Protein AF-A0A965UCB2-F1 (afdb_monomer_lite)

Structure (mmCIF, N/CA/C/O backbone):
data_AF-A0A965UCB2-F1
#
_entry.id   AF-A0A965UCB2-F1
#
loop_
_atom_site.group_PDB
_atom_site.id
_atom_site.type_symbol
_atom_site.label_atom_id
_atom_site.label_alt_id
_atom_site.label_comp_id
_atom_site.label_asym_id
_atom_site.label_entity_id
_atom_site.label_seq_id
_atom_site.pdbx_PDB_ins_code
_atom_site.Cartn_x
_atom_site.Cartn_y
_atom_site.Cartn_z
_atom_site.occupancy
_atom_site.B_iso_or_equiv
_atom_site.auth_seq_id
_atom_site.auth_comp_id
_atom_site.auth_asym_id
_atom_site.auth_atom_id
_atom_site.pdbx_PDB_model_num
ATOM 1 N N . VAL A 1 1 ? -24.816 4.502 80.812 1.00 82.56 1 VAL A N 1
ATOM 2 C CA . VAL A 1 1 ? -24.366 3.380 81.672 1.00 82.56 1 VAL A CA 1
ATOM 3 C C . VAL A 1 1 ? -23.056 2.865 81.102 1.00 82.56 1 VAL A C 1
ATOM 5 O O . VAL A 1 1 ? -22.992 2.691 79.893 1.00 82.56 1 VAL A O 1
ATOM 8 N N . ALA A 1 2 ? -22.013 2.702 81.918 1.00 84.69 2 ALA A N 1
ATOM 9 C CA . ALA A 1 2 ? -20.743 2.120 81.480 1.00 84.69 2 ALA A CA 1
ATOM 10 C C . ALA A 1 2 ? -20.619 0.707 82.062 1.00 84.69 2 ALA A C 1
ATOM 12 O O . ALA A 1 2 ? -20.835 0.525 83.260 1.00 84.69 2 ALA A O 1
ATOM 13 N N . ILE A 1 3 ? -20.338 -0.280 81.214 1.00 86.50 3 ILE A N 1
ATOM 14 C CA . ILE A 1 3 ? -20.228 -1.691 81.590 1.00 86.50 3 ILE A CA 1
ATOM 15 C C . ILE A 1 3 ? -18.753 -2.074 81.509 1.00 86.50 3 ILE A C 1
ATOM 17 O O . ILE A 1 3 ? -18.144 -2.025 80.439 1.00 86.50 3 ILE A O 1
ATOM 21 N N . PHE A 1 4 ? -18.193 -2.441 82.657 1.00 88.88 4 PHE A N 1
ATOM 22 C CA . PHE A 1 4 ? -16.827 -2.930 82.786 1.00 88.88 4 PHE A CA 1
ATOM 23 C C . PHE A 1 4 ? -16.861 -4.454 82.857 1.00 88.88 4 PHE A C 1
ATOM 25 O O . PHE A 1 4 ? -17.616 -5.016 83.651 1.00 88.88 4 PHE A O 1
ATOM 32 N N . ILE A 1 5 ? -16.055 -5.112 82.025 1.00 89.69 5 ILE A N 1
ATOM 33 C CA . ILE A 1 5 ? -15.917 -6.569 82.006 1.00 89.69 5 ILE A CA 1
ATOM 34 C C . ILE A 1 5 ? -14.468 -6.896 82.349 1.00 89.69 5 ILE A C 1
ATOM 36 O O . ILE A 1 5 ? -13.548 -6.433 81.668 1.00 89.69 5 ILE A O 1
ATOM 40 N N . ASP A 1 6 ? -14.281 -7.678 83.410 1.00 85.31 6 ASP A N 1
ATOM 41 C CA . ASP A 1 6 ? -12.961 -8.113 83.858 1.00 85.31 6 ASP A CA 1
ATOM 42 C C . ASP A 1 6 ? -12.243 -8.913 82.755 1.00 85.31 6 ASP A C 1
ATOM 44 O O . ASP A 1 6 ? -12.848 -9.740 82.071 1.00 85.31 6 ASP A O 1
ATOM 48 N N . GLY A 1 7 ? -10.958 -8.622 82.543 1.00 83.94 7 GLY A N 1
ATOM 49 C CA . GLY A 1 7 ? -10.137 -9.209 81.478 1.00 83.94 7 GLY A CA 1
ATOM 50 C C . GLY A 1 7 ? -10.223 -8.540 80.097 1.00 83.94 7 GLY A C 1
ATOM 51 O O . GLY A 1 7 ? -9.492 -8.950 79.196 1.00 83.94 7 GLY A O 1
ATOM 52 N N . THR A 1 8 ? -11.049 -7.502 79.903 1.00 80.12 8 THR A N 1
ATOM 53 C CA . THR A 1 8 ? -11.114 -6.748 78.632 1.00 80.12 8 THR A CA 1
ATOM 54 C C . THR A 1 8 ? -10.585 -5.316 78.802 1.00 80.12 8 THR A C 1
ATOM 56 O O . THR A 1 8 ? -10.961 -4.642 79.759 1.00 80.12 8 THR A O 1
ATOM 59 N N . PRO A 1 9 ? -9.733 -4.799 77.895 1.00 80.31 9 PRO A N 1
ATOM 60 C CA . PRO A 1 9 ? -9.215 -3.431 77.995 1.00 80.31 9 PRO A CA 1
ATOM 61 C C . PRO A 1 9 ? -10.218 -2.358 77.525 1.00 80.31 9 PRO A C 1
ATOM 63 O O . PRO A 1 9 ? -9.867 -1.181 77.470 1.00 80.31 9 PRO A O 1
ATOM 66 N N . PHE A 1 10 ? -11.451 -2.739 77.166 1.00 79.00 10 PHE A N 1
ATOM 67 C CA . PHE A 1 10 ? -12.465 -1.850 76.598 1.00 79.00 10 PHE A CA 1
ATOM 68 C C . PHE A 1 10 ? -13.666 -1.707 77.536 1.00 79.00 10 PHE A C 1
ATOM 70 O O . PHE A 1 10 ? -14.163 -2.686 78.084 1.00 79.00 10 PHE A O 1
ATOM 77 N N . VAL A 1 11 ? -14.163 -0.479 77.682 1.00 83.00 11 VAL A N 1
ATOM 78 C CA . VAL A 1 11 ? -15.374 -0.175 78.456 1.00 83.00 11 VAL A CA 1
ATOM 79 C C . VAL A 1 11 ? -16.528 0.029 77.485 1.00 83.00 11 VAL A C 1
ATOM 81 O O . VAL A 1 11 ? -16.418 0.834 76.561 1.00 83.00 11 VAL A O 1
ATOM 84 N N . LEU A 1 12 ? -17.638 -0.680 77.689 1.00 83.69 12 LEU A N 1
ATOM 85 C CA . LEU A 1 12 ? -18.816 -0.560 76.830 1.00 83.69 12 LEU A CA 1
ATOM 86 C C . LEU A 1 12 ? -19.735 0.553 77.343 1.00 83.69 12 LEU A C 1
ATOM 88 O O . LEU A 1 12 ? -20.106 0.571 78.519 1.00 83.69 12 LEU A O 1
ATOM 92 N N . THR A 1 13 ? -20.142 1.465 76.464 1.00 84.56 13 THR A N 1
ATOM 93 C CA . THR A 1 13 ? -21.139 2.501 76.756 1.00 84.56 13 THR A CA 1
ATOM 94 C C . THR A 1 13 ? -22.513 2.071 76.246 1.00 84.56 13 THR A C 1
ATOM 96 O O . THR A 1 13 ? -22.668 1.642 75.106 1.00 84.56 13 THR A O 1
ATOM 99 N N . ALA A 1 14 ? -23.530 2.166 77.106 1.00 86.62 14 ALA A N 1
ATOM 100 C CA . ALA A 1 14 ? -24.918 1.874 76.758 1.00 86.62 14 ALA A CA 1
ATOM 101 C C . ALA A 1 14 ? -25.867 2.984 77.263 1.00 86.62 14 ALA A C 1
ATOM 103 O O . ALA A 1 14 ? -25.769 3.379 78.438 1.00 86.62 14 ALA A O 1
ATOM 104 N N . PRO A 1 15 ? -26.813 3.465 76.431 1.00 84.81 15 PRO A N 1
ATOM 105 C CA . PRO A 1 15 ? -26.992 3.127 75.012 1.00 84.81 15 PRO A CA 1
ATOM 106 C C . PRO A 1 15 ? -25.905 3.751 74.117 1.00 84.81 15 PRO A C 1
ATOM 108 O O . PRO A 1 15 ? -25.409 4.829 74.427 1.00 84.81 15 PRO A O 1
ATOM 111 N N . LEU A 1 16 ? -25.572 3.076 73.012 1.00 83.06 16 LEU A N 1
ATOM 112 C CA . LEU A 1 16 ? -24.712 3.610 71.950 1.00 83.06 16 LEU A CA 1
ATOM 113 C C . LEU A 1 16 ? -25.540 4.563 71.078 1.00 83.06 16 LEU A C 1
ATOM 115 O O . LEU A 1 16 ? -26.524 4.144 70.463 1.00 83.06 16 LEU A O 1
ATOM 119 N N . LEU A 1 17 ? -25.168 5.839 71.022 1.00 86.75 17 LEU A N 1
ATOM 120 C CA . LEU A 1 17 ? -25.851 6.819 70.175 1.00 86.75 17 LEU A CA 1
ATOM 121 C C . LEU A 1 17 ? -25.296 6.759 68.745 1.00 86.75 17 LEU A C 1
ATOM 123 O O . LEU A 1 17 ? -24.095 6.622 68.532 1.00 86.75 17 LEU A O 1
ATOM 127 N N . PHE A 1 18 ? -26.147 6.937 67.729 1.00 84.38 18 PHE A N 1
ATOM 128 C CA . PHE A 1 18 ? -25.704 6.944 66.323 1.00 84.38 18 PHE A CA 1
ATOM 129 C C . PHE A 1 18 ? -24.578 7.961 66.069 1.00 84.38 18 PHE A C 1
ATOM 131 O O . PHE A 1 18 ? -23.613 7.662 65.371 1.00 84.38 18 PHE A O 1
ATOM 138 N N . ILE A 1 19 ? -24.661 9.132 66.709 1.00 85.25 19 ILE A N 1
ATOM 139 C CA . ILE A 1 19 ? -23.662 10.203 66.604 1.00 85.25 19 ILE A CA 1
ATOM 140 C C . ILE A 1 19 ? -22.260 9.771 67.070 1.00 85.25 19 ILE A C 1
ATOM 142 O O . ILE A 1 19 ? -21.265 10.312 66.592 1.00 85.25 19 ILE A O 1
ATOM 146 N N . GLU A 1 20 ? -22.165 8.785 67.965 1.00 83.31 20 GLU A N 1
ATOM 147 C CA . GLU A 1 20 ? -20.892 8.296 68.504 1.00 83.31 20 GLU A CA 1
ATOM 148 C C . GLU A 1 20 ? -20.082 7.540 67.439 1.00 83.31 20 GLU A C 1
ATOM 150 O O . GLU A 1 20 ? -18.858 7.552 67.498 1.00 83.31 20 GLU A O 1
ATOM 155 N N . HIS A 1 21 ? -20.718 7.012 66.381 1.00 82.31 21 HIS A N 1
ATOM 156 C CA . HIS A 1 21 ? -20.018 6.395 65.239 1.00 82.31 21 HIS A CA 1
ATOM 157 C C . HIS A 1 21 ? -19.187 7.396 64.425 1.00 82.31 21 HIS A C 1
ATOM 159 O O . HIS A 1 21 ? -18.286 7.008 63.683 1.00 82.31 21 HIS A O 1
ATOM 165 N N . PHE A 1 22 ? -19.488 8.691 64.546 1.00 84.75 22 PHE A N 1
ATOM 166 C CA . PHE A 1 22 ? -18.772 9.760 63.855 1.00 84.75 22 PHE A CA 1
ATOM 167 C C . PHE A 1 22 ? -17.661 10.370 64.711 1.00 84.75 22 PHE A C 1
ATOM 169 O O . PHE A 1 22 ? -17.015 11.321 64.265 1.00 84.75 22 PHE A O 1
ATOM 176 N N . GLN A 1 23 ? -17.428 9.852 65.920 1.00 82.88 23 GLN A N 1
ATOM 177 C CA . GLN A 1 23 ? -16.432 10.345 66.866 1.00 82.88 23 GLN A CA 1
ATOM 178 C C . GLN A 1 23 ? -15.352 9.280 67.088 1.00 82.88 23 GLN A C 1
ATOM 180 O O . GLN A 1 23 ? -15.656 8.119 67.332 1.00 82.88 23 GLN A O 1
ATOM 185 N N . SER A 1 24 ? -14.082 9.676 66.996 1.00 81.62 24 SER A N 1
ATOM 186 C CA . SER A 1 24 ? -12.941 8.818 67.346 1.00 81.62 24 SER A CA 1
ATOM 187 C C . SER A 1 24 ? -12.413 9.189 68.732 1.00 81.62 24 SER A C 1
ATOM 189 O O . SER A 1 24 ? -12.489 10.352 69.128 1.00 81.62 24 SER A O 1
ATOM 191 N N . SER A 1 25 ? -11.818 8.244 69.464 1.00 76.75 25 SER A N 1
ATOM 192 C CA . SER A 1 25 ? -11.114 8.539 70.723 1.00 76.75 25 SER A CA 1
ATOM 193 C C . SER A 1 25 ? -9.972 9.541 70.519 1.00 76.75 25 SER A C 1
ATOM 195 O O . SER A 1 25 ? -9.701 10.359 71.394 1.00 76.75 25 SER A O 1
ATOM 197 N N . GLU A 1 26 ? -9.352 9.534 69.336 1.00 78.19 26 GLU A N 1
ATOM 198 C CA . GLU A 1 26 ? -8.286 10.464 68.942 1.00 78.19 26 GLU A CA 1
ATOM 199 C C . GLU A 1 26 ? -8.769 11.919 68.839 1.00 78.19 26 GLU A C 1
ATOM 201 O O . GLU A 1 26 ? -8.016 12.855 69.114 1.00 78.19 26 GLU A O 1
ATOM 206 N N . ASP A 1 27 ? -10.052 12.123 68.529 1.00 82.31 27 ASP A N 1
ATOM 207 C CA . ASP A 1 27 ? -10.654 13.448 68.352 1.00 82.31 27 ASP A CA 1
ATOM 208 C C . ASP A 1 27 ? -10.629 14.288 69.636 1.00 82.31 27 ASP A C 1
ATOM 210 O O . ASP A 1 27 ? -10.724 15.517 69.562 1.00 82.31 27 ASP A O 1
ATOM 214 N N . TYR A 1 28 ? -10.533 13.634 70.798 1.00 81.94 28 TYR A N 1
ATOM 215 C CA . TYR A 1 28 ? -10.456 14.272 72.113 1.00 81.94 28 TYR A CA 1
ATOM 216 C C . TYR A 1 28 ? -9.044 14.758 72.460 1.00 81.94 28 TYR A C 1
ATOM 218 O O . TYR A 1 28 ? -8.897 15.621 73.323 1.00 81.94 28 TYR A O 1
ATOM 226 N N . TYR A 1 29 ? -8.012 14.256 71.772 1.00 83.88 29 TYR A N 1
ATOM 227 C CA . TYR A 1 29 ? -6.622 14.688 71.955 1.00 83.88 29 TYR A CA 1
ATOM 228 C C . TYR A 1 29 ? -6.252 15.890 71.068 1.00 83.88 29 TYR A C 1
ATOM 230 O O . TYR A 1 29 ? -5.169 16.458 71.209 1.00 83.88 29 TYR A O 1
ATOM 238 N N . MET A 1 30 ? -7.143 16.306 70.159 1.00 86.12 30 MET A N 1
ATOM 239 C CA . MET A 1 30 ? -6.927 17.422 69.233 1.00 86.12 30 MET A CA 1
ATOM 240 C C . MET A 1 30 ? -7.687 18.689 69.649 1.00 86.12 30 MET A C 1
ATOM 242 O O . MET A 1 30 ? -8.640 18.663 70.425 1.00 86.12 30 MET A O 1
ATOM 246 N N . ARG A 1 31 ? -7.291 19.840 69.088 1.00 87.94 31 ARG A N 1
ATOM 247 C CA . ARG A 1 31 ? -7.987 21.118 69.317 1.00 87.94 31 ARG A CA 1
ATOM 248 C C . ARG A 1 31 ? -9.436 21.044 68.816 1.00 87.94 31 ARG A C 1
ATOM 250 O O . ARG A 1 31 ? -9.682 20.589 67.698 1.00 87.94 31 ARG A O 1
ATOM 257 N N . ALA A 1 32 ? -10.371 21.587 69.599 1.00 85.00 32 ALA A N 1
ATOM 258 C CA . ALA A 1 32 ? -11.815 21.501 69.349 1.00 85.00 32 ALA A CA 1
ATOM 259 C C . ALA A 1 32 ? -12.247 21.958 67.940 1.00 85.00 32 ALA A C 1
ATOM 261 O O . ALA A 1 32 ? -13.104 21.322 67.326 1.00 85.00 32 ALA A O 1
ATOM 262 N N . TYR A 1 33 ? -11.625 23.011 67.395 1.00 87.44 33 TYR A N 1
ATOM 263 C CA . TYR A 1 33 ? -11.917 23.509 66.043 1.00 87.44 33 TYR A CA 1
ATOM 264 C C . TYR A 1 33 ? -11.576 22.490 64.946 1.00 87.44 33 TYR A C 1
ATOM 266 O O . TYR A 1 33 ? -12.370 22.268 64.036 1.00 87.44 33 TYR A O 1
ATOM 274 N N . PHE A 1 34 ? -10.420 21.832 65.055 1.00 86.94 34 PHE A N 1
ATOM 275 C CA . PHE A 1 34 ? -9.961 20.849 64.073 1.00 86.94 34 PHE A CA 1
ATOM 276 C C . PHE A 1 34 ? -10.776 19.550 64.154 1.00 86.94 34 PHE A C 1
ATOM 278 O O . PHE A 1 34 ? -11.230 19.026 63.141 1.00 86.94 34 PHE A O 1
ATOM 285 N N . SER A 1 35 ? -11.046 19.090 65.377 1.00 85.94 35 SER A N 1
ATOM 286 C CA . SER A 1 35 ? -11.889 17.921 65.653 1.00 85.94 35 SER A CA 1
ATOM 287 C C . SER A 1 35 ? -13.321 18.098 65.118 1.00 85.94 35 SER A C 1
ATOM 289 O O . SER A 1 35 ? -13.857 17.221 64.440 1.00 85.94 35 SER A O 1
ATOM 291 N N . SER A 1 36 ? -13.921 19.277 65.319 1.00 86.56 36 SER A N 1
ATOM 292 C CA . SER A 1 36 ? -15.262 19.593 64.801 1.00 86.56 36 SER A CA 1
ATOM 293 C C . SER A 1 36 ? -15.308 19.622 63.271 1.00 86.56 36 SER A C 1
ATOM 295 O O . SER A 1 36 ? -16.261 19.122 62.675 1.00 86.56 36 SER A O 1
ATOM 297 N N . PHE A 1 37 ? -14.264 20.148 62.625 1.00 88.81 37 PHE A N 1
ATOM 298 C CA . PHE A 1 37 ? -14.152 20.154 61.167 1.00 88.81 37 PHE A CA 1
ATOM 299 C C . PHE A 1 37 ? -14.073 18.734 60.585 1.00 88.81 37 PHE A C 1
ATOM 301 O O . PHE A 1 37 ? -14.807 18.406 59.654 1.00 88.81 37 PHE A O 1
ATOM 308 N N . ILE A 1 38 ? -13.259 17.855 61.179 1.00 87.25 38 ILE A N 1
ATOM 309 C CA . ILE A 1 38 ? -13.175 16.448 60.760 1.00 87.25 38 ILE A CA 1
ATOM 310 C C . ILE A 1 38 ? -14.517 15.731 60.943 1.00 87.25 38 ILE A C 1
ATOM 312 O O . ILE A 1 38 ? -14.924 14.967 60.067 1.00 87.25 38 ILE A O 1
ATOM 316 N N . ARG A 1 39 ? -15.239 15.990 62.041 1.00 87.50 39 ARG A N 1
ATOM 317 C CA . ARG A 1 39 ? -16.577 15.414 62.258 1.00 87.50 39 ARG A CA 1
ATOM 318 C C . ARG A 1 39 ? -17.544 15.806 61.140 1.00 87.50 39 ARG A C 1
ATOM 320 O O . ARG A 1 39 ? -18.222 14.930 60.611 1.00 87.50 39 ARG A O 1
ATOM 327 N N . ILE A 1 40 ? -17.559 17.077 60.722 1.00 89.75 40 ILE A N 1
ATOM 328 C CA . ILE A 1 40 ? -18.377 17.546 59.587 1.00 89.75 40 ILE A CA 1
ATOM 329 C C . ILE A 1 40 ? -18.000 16.807 58.296 1.00 89.75 40 ILE A C 1
ATOM 331 O O . ILE A 1 40 ? -18.886 16.342 57.579 1.00 89.75 40 ILE A O 1
ATOM 335 N N . ILE A 1 41 ? -16.703 16.631 58.021 1.00 89.19 41 ILE A N 1
ATOM 336 C CA . ILE A 1 41 ? -16.241 15.866 56.853 1.00 89.19 41 ILE A CA 1
ATOM 337 C C . ILE A 1 41 ? -16.743 14.420 56.903 1.00 89.19 41 ILE A C 1
ATOM 339 O O . ILE A 1 41 ? -17.220 13.922 55.887 1.00 89.19 41 ILE A O 1
ATOM 343 N N . ARG A 1 42 ? -16.694 13.748 58.063 1.00 87.00 42 ARG A N 1
ATOM 344 C CA . ARG A 1 42 ? -17.212 12.373 58.196 1.00 87.00 42 ARG A CA 1
ATOM 345 C C . ARG A 1 42 ? -18.718 12.299 57.933 1.00 87.00 42 ARG A C 1
ATOM 347 O O . ARG A 1 42 ? -19.157 11.357 57.279 1.00 87.00 42 ARG A O 1
ATOM 354 N N . PHE A 1 43 ? -19.499 13.293 58.369 1.00 88.44 43 PHE A N 1
ATOM 355 C CA . PHE A 1 43 ? -20.927 13.370 58.033 1.00 88.44 43 PHE A CA 1
ATOM 356 C C . PHE A 1 43 ? -21.153 13.508 56.527 1.00 88.44 43 PHE A C 1
ATOM 358 O O . PHE A 1 43 ? -21.934 12.750 55.956 1.00 88.44 43 PHE A O 1
ATOM 365 N N . ILE A 1 44 ? -20.444 14.428 55.870 1.00 91.00 44 ILE A N 1
ATOM 366 C CA . ILE A 1 44 ? -20.560 14.630 54.419 1.00 91.00 44 ILE A CA 1
ATOM 367 C C . ILE A 1 44 ? -20.136 13.362 53.665 1.00 91.00 44 ILE A C 1
ATOM 369 O O . ILE A 1 44 ? -20.852 12.907 52.776 1.00 91.00 44 ILE A O 1
ATOM 373 N N . ALA A 1 45 ? -19.014 12.750 54.047 1.00 86.38 45 ALA A N 1
ATOM 374 C CA . ALA A 1 45 ? -18.511 11.524 53.434 1.00 86.38 45 ALA A CA 1
ATOM 375 C C . ALA A 1 45 ? -19.497 10.355 53.577 1.00 86.38 45 ALA A C 1
ATOM 377 O O . ALA A 1 45 ? -19.690 9.598 52.626 1.00 86.38 45 ALA A O 1
ATOM 378 N N . TYR A 1 46 ? -20.163 10.233 54.728 1.00 87.81 46 TYR A N 1
ATOM 379 C CA . TYR A 1 46 ? -21.213 9.238 54.940 1.00 87.81 46 TYR A CA 1
ATOM 380 C C . TYR A 1 46 ? -22.397 9.442 53.987 1.00 87.81 46 TYR A C 1
ATOM 382 O O . TYR A 1 46 ? -22.812 8.493 53.322 1.00 87.81 46 TYR A O 1
ATOM 390 N N . PHE A 1 47 ? -22.886 10.679 53.846 1.00 88.88 47 PHE A N 1
ATOM 391 C CA . PHE A 1 47 ? -23.956 10.994 52.895 1.00 88.88 47 PHE A CA 1
ATOM 392 C C . PHE A 1 47 ? -23.550 10.714 51.446 1.00 88.88 47 PHE A C 1
ATOM 394 O O . PHE A 1 47 ? -24.327 10.120 50.704 1.00 88.88 47 PHE A O 1
ATOM 401 N N . ILE A 1 48 ? -22.335 11.091 51.039 1.00 88.62 48 ILE A N 1
ATOM 402 C CA . ILE A 1 48 ? -21.840 10.826 49.680 1.00 88.62 48 ILE A CA 1
ATOM 403 C C . ILE A 1 48 ? -21.749 9.321 49.427 1.00 88.62 48 ILE A C 1
ATOM 405 O O . ILE A 1 48 ? -22.231 8.852 48.404 1.00 88.62 48 ILE A O 1
ATOM 409 N N . THR A 1 49 ? -21.176 8.555 50.355 1.00 84.06 49 THR A N 1
ATOM 410 C CA . THR A 1 49 ? -20.977 7.106 50.182 1.00 84.06 49 THR A CA 1
ATOM 411 C C . THR A 1 49 ? -22.307 6.363 50.055 1.00 84.06 49 THR A C 1
ATOM 413 O O . THR A 1 49 ? -22.420 5.437 49.257 1.00 84.06 49 THR A O 1
ATOM 416 N N . LEU A 1 50 ? -23.329 6.791 50.801 1.00 86.19 50 LEU A N 1
ATOM 417 C CA . LEU A 1 50 ? -24.658 6.187 50.759 1.00 86.19 50 LEU A CA 1
ATOM 418 C C . LEU A 1 50 ? -25.457 6.620 49.519 1.00 86.19 50 LEU A C 1
ATOM 420 O O . LEU A 1 50 ? -26.103 5.794 48.877 1.00 86.19 50 LEU A O 1
ATOM 424 N N . CYS A 1 51 ? -25.403 7.904 49.156 1.00 88.19 51 CYS A N 1
ATOM 425 C CA . CYS A 1 51 ? -26.202 8.444 48.058 1.00 88.19 51 CYS A CA 1
ATOM 426 C C . CYS A 1 51 ? -25.564 8.246 46.677 1.00 88.19 51 CYS A C 1
ATOM 428 O O . CYS A 1 51 ? -26.298 8.117 45.704 1.00 88.19 51 CYS A O 1
ATOM 430 N N . ALA A 1 52 ? -24.234 8.218 46.545 1.00 84.75 52 ALA A N 1
ATOM 431 C CA . ALA A 1 52 ? -23.570 8.186 45.238 1.00 84.75 52 ALA A CA 1
ATOM 432 C C . ALA A 1 52 ? -23.932 6.953 44.384 1.00 84.75 52 ALA A C 1
ATOM 434 O O . ALA A 1 52 ? -24.286 7.147 43.218 1.00 84.75 52 ALA A O 1
ATOM 435 N N . PRO A 1 53 ? -23.947 5.712 44.915 1.00 82.25 53 PRO A N 1
ATOM 436 C CA . PRO A 1 53 ? -24.371 4.543 44.141 1.00 82.25 53 PRO A CA 1
ATOM 437 C C . PRO A 1 53 ? -25.853 4.614 43.752 1.00 82.25 53 PRO A C 1
ATOM 439 O O . PRO A 1 53 ? -26.220 4.289 42.624 1.00 82.25 53 PRO A O 1
ATOM 442 N N . ALA A 1 54 ? -26.707 5.096 44.662 1.00 84.94 54 ALA A N 1
ATOM 443 C CA . ALA A 1 54 ? -28.139 5.247 44.415 1.00 84.94 54 ALA A CA 1
ATOM 444 C C . ALA A 1 54 ? -28.426 6.296 43.328 1.00 84.94 54 ALA A C 1
ATOM 446 O O . ALA A 1 54 ? -29.229 6.054 42.430 1.00 84.94 54 ALA A O 1
ATOM 447 N N . ILE A 1 55 ? -27.726 7.435 43.368 1.00 86.69 55 ILE A N 1
ATOM 448 C CA . ILE A 1 55 ? -27.813 8.494 42.356 1.00 86.69 55 ILE A CA 1
ATOM 449 C C . ILE A 1 55 ? -27.303 7.983 41.004 1.00 86.69 55 ILE A C 1
ATOM 451 O O . ILE A 1 55 ? -27.948 8.228 39.989 1.00 86.69 55 ILE A O 1
ATOM 455 N N . TYR A 1 56 ? -26.193 7.237 40.974 1.00 83.00 56 TYR A N 1
ATOM 456 C CA . TYR A 1 56 ? -25.662 6.647 39.742 1.00 83.00 56 TYR A CA 1
ATOM 457 C C . TYR A 1 56 ? -26.681 5.720 39.063 1.00 83.00 56 TYR A C 1
ATOM 459 O O . TYR A 1 56 ? -26.961 5.875 37.873 1.00 83.00 56 TYR A O 1
ATOM 467 N N . VAL A 1 57 ? -27.296 4.804 39.818 1.00 84.06 57 VAL A N 1
ATOM 468 C CA . VAL A 1 57 ? -28.332 3.903 39.284 1.00 84.06 57 VAL A CA 1
ATOM 469 C C . VAL A 1 57 ? -29.579 4.687 38.857 1.00 84.06 57 VAL A C 1
ATOM 471 O O . VAL A 1 57 ? -30.136 4.417 37.792 1.00 84.06 57 VAL A O 1
ATOM 474 N N . ALA A 1 58 ? -30.000 5.692 39.631 1.00 85.19 58 ALA A N 1
ATOM 475 C CA . ALA A 1 58 ? -31.170 6.509 39.310 1.00 85.19 58 ALA A CA 1
ATOM 476 C C . ALA A 1 58 ? -30.989 7.320 38.014 1.00 85.19 58 ALA A C 1
ATOM 478 O O . ALA A 1 58 ? -31.877 7.327 37.160 1.00 85.19 58 ALA A O 1
ATOM 479 N N . LEU A 1 59 ? -29.829 7.958 37.830 1.00 83.38 59 LEU A N 1
ATOM 480 C CA . LEU A 1 59 ? -29.518 8.745 36.633 1.00 83.38 59 LEU A CA 1
ATOM 481 C C . LEU A 1 59 ? -29.385 7.867 35.386 1.00 83.38 59 LEU A C 1
ATOM 483 O O . LEU A 1 59 ? -29.912 8.211 34.333 1.00 83.38 59 LEU A O 1
ATOM 487 N N . THR A 1 60 ? -28.721 6.717 35.503 1.00 78.69 60 THR A N 1
ATOM 488 C CA . THR A 1 60 ? -28.514 5.809 34.363 1.00 78.69 60 THR A CA 1
ATOM 489 C C . THR A 1 60 ? -29.787 5.067 33.951 1.00 78.69 60 THR A C 1
ATOM 491 O O . THR A 1 60 ? -29.951 4.764 32.769 1.00 78.69 60 THR A O 1
ATOM 494 N N . THR A 1 61 ? -30.708 4.811 34.887 1.00 80.44 61 THR A N 1
ATOM 495 C CA . THR A 1 61 ? -31.923 4.016 34.627 1.00 80.44 61 THR A CA 1
ATOM 496 C C . THR A 1 61 ? -33.161 4.872 34.353 1.00 80.44 61 THR A C 1
ATOM 498 O O . THR A 1 61 ? -33.936 4.536 33.464 1.00 80.44 61 THR A O 1
ATOM 501 N N . PHE A 1 62 ? -33.366 5.970 35.092 1.00 80.56 62 PHE A N 1
ATOM 502 C CA . PHE A 1 62 ? -34.623 6.734 35.058 1.00 80.56 62 PHE A CA 1
ATOM 503 C C . PHE A 1 62 ? -34.483 8.154 34.497 1.00 80.56 62 PHE A C 1
ATOM 505 O O . PHE A 1 62 ? -35.450 8.679 33.948 1.00 80.56 62 PHE A O 1
ATOM 512 N N . HIS A 1 63 ? -33.319 8.799 34.634 1.00 83.75 63 HIS A N 1
ATOM 513 C CA . HIS A 1 63 ? -33.132 10.217 34.284 1.00 83.75 63 HIS A CA 1
ATOM 514 C C . HIS A 1 63 ? -31.915 10.450 33.381 1.00 83.75 63 HIS A C 1
ATOM 516 O O . HIS A 1 63 ? -31.056 11.288 33.657 1.00 83.75 63 HIS A O 1
ATOM 522 N N . GLN A 1 64 ? -31.871 9.723 32.265 1.00 75.50 64 GLN A N 1
ATOM 523 C CA . GLN A 1 64 ? -30.797 9.815 31.271 1.00 75.50 64 GLN A CA 1
ATOM 524 C C . GLN A 1 64 ? -30.678 11.214 30.640 1.00 75.50 64 GLN A C 1
ATOM 526 O O . GLN A 1 64 ? -29.595 11.620 30.234 1.00 75.50 64 GLN A O 1
ATOM 531 N N . GLU A 1 65 ? -31.771 11.979 30.618 1.00 75.88 65 GLU A N 1
ATOM 532 C CA . GLU A 1 65 ? -31.838 13.337 30.060 1.00 75.88 65 GLU A CA 1
ATOM 533 C C . GLU A 1 65 ? -31.030 14.375 30.855 1.00 75.88 65 GLU A C 1
ATOM 535 O O . GLU A 1 65 ? -30.663 15.418 30.319 1.00 75.88 65 GLU A O 1
ATOM 540 N N . LEU A 1 66 ? -30.721 14.094 32.126 1.00 82.38 66 LEU A N 1
ATOM 541 C CA . LEU A 1 66 ? -29.889 14.968 32.960 1.00 82.38 66 LEU A CA 1
ATOM 542 C C . LEU A 1 66 ? -28.389 14.806 32.665 1.00 82.38 66 LEU A C 1
ATOM 544 O O . LEU A 1 66 ? -27.574 15.592 33.150 1.00 82.38 66 LEU A O 1
ATOM 548 N N . ILE A 1 67 ? -28.013 13.789 31.884 1.00 78.44 67 ILE A N 1
ATOM 549 C CA . ILE A 1 67 ? -26.630 13.512 31.502 1.00 78.44 67 ILE A CA 1
ATOM 550 C C . ILE A 1 67 ? -26.336 14.241 30.183 1.00 78.44 67 ILE A C 1
ATOM 552 O O . ILE A 1 67 ? -27.071 14.061 29.211 1.00 78.44 67 ILE A O 1
ATOM 556 N N . PRO A 1 68 ? -25.247 15.032 30.093 1.00 83.50 68 PRO A N 1
ATOM 557 C CA . PRO A 1 68 ? -24.836 15.654 28.841 1.00 83.50 68 PRO A CA 1
ATOM 558 C C . PRO A 1 68 ? -24.748 14.628 27.711 1.00 83.50 68 PRO A C 1
ATOM 560 O O . PRO A 1 68 ? -24.155 13.562 27.871 1.00 83.50 68 PRO A O 1
ATOM 563 N N . THR A 1 69 ? -25.288 14.961 26.542 1.00 77.38 69 THR A N 1
ATOM 564 C CA . THR A 1 69 ? -25.460 14.022 25.422 1.00 77.38 69 THR A CA 1
ATOM 565 C C . THR A 1 69 ? -24.150 13.356 24.993 1.00 77.38 69 THR A C 1
ATOM 567 O O . THR A 1 69 ? -24.130 12.174 24.663 1.00 77.38 69 THR A O 1
ATOM 570 N N . GLN A 1 70 ? -23.030 14.083 25.063 1.00 73.25 70 GLN A N 1
ATOM 571 C CA . GLN A 1 70 ? -21.694 13.545 24.775 1.00 73.25 70 GLN A CA 1
ATOM 572 C C . GLN A 1 70 ? -21.279 12.423 25.744 1.00 73.25 70 GLN A C 1
ATOM 574 O O . GLN A 1 70 ? -20.662 11.449 25.321 1.00 73.25 70 GLN A O 1
ATOM 579 N N . LEU A 1 71 ? -21.643 12.535 27.025 1.00 69.06 71 LEU A N 1
ATOM 580 C CA . LEU A 1 71 ? -21.380 11.520 28.050 1.00 69.06 71 LEU A CA 1
ATOM 581 C C . LEU A 1 71 ? -22.381 10.360 27.979 1.00 69.06 71 LEU A C 1
ATOM 583 O O . LEU A 1 71 ? -22.040 9.225 28.299 1.00 69.06 71 LEU A O 1
ATOM 587 N N . LEU A 1 72 ? -23.607 10.620 27.525 1.00 73.38 72 LEU A N 1
ATOM 588 C CA . LEU A 1 72 ? -24.606 9.576 27.318 1.00 73.38 72 LEU A CA 1
ATOM 589 C C . LEU A 1 72 ? -24.163 8.592 26.225 1.00 73.38 72 LEU A C 1
ATOM 591 O O . LEU A 1 72 ? -24.221 7.382 26.428 1.00 73.38 72 LEU A O 1
ATOM 595 N N . PHE A 1 73 ? -23.676 9.094 25.083 1.00 69.25 73 PHE A N 1
ATOM 596 C CA . PHE A 1 73 ? -23.218 8.234 23.986 1.00 69.25 73 PHE A CA 1
ATOM 597 C C . PHE A 1 73 ? -22.038 7.345 24.389 1.00 69.25 73 PHE A C 1
ATOM 599 O O . PHE A 1 73 ? -21.993 6.176 24.004 1.00 69.25 73 PHE A O 1
ATOM 606 N N . THR A 1 74 ? -21.094 7.861 25.181 1.00 66.31 74 THR A N 1
ATOM 607 C CA . THR A 1 74 ? -19.973 7.057 25.684 1.00 66.31 74 THR A CA 1
ATOM 608 C C . THR A 1 74 ? -20.435 6.009 26.695 1.00 66.31 74 THR A C 1
ATOM 610 O O . THR A 1 74 ? -19.960 4.874 26.636 1.00 66.31 74 THR A O 1
ATOM 613 N N . LEU A 1 75 ? -21.399 6.348 27.557 1.00 66.69 75 LEU A N 1
ATOM 614 C CA . LEU A 1 75 ? -21.988 5.431 28.531 1.00 66.69 75 LEU A CA 1
ATOM 615 C C . LEU A 1 75 ? -22.769 4.301 27.839 1.00 66.69 75 LEU A C 1
ATOM 617 O O . LEU A 1 75 ? -22.446 3.131 28.027 1.00 66.69 75 LEU A O 1
ATOM 621 N N . VAL A 1 76 ? -23.718 4.626 26.957 1.00 66.12 76 VAL A N 1
ATOM 622 C CA . VAL A 1 76 ? -24.533 3.639 26.219 1.00 66.12 76 VAL A CA 1
ATOM 623 C C . VAL A 1 76 ? -23.664 2.718 25.363 1.00 66.12 76 VAL A C 1
ATOM 625 O O . VAL A 1 76 ? -23.834 1.499 25.388 1.00 66.12 76 VAL A O 1
ATOM 628 N N . ALA A 1 77 ? -22.674 3.267 24.656 1.00 60.22 77 ALA A N 1
ATOM 629 C CA . ALA A 1 77 ? -21.773 2.456 23.847 1.00 60.22 77 ALA A CA 1
ATOM 630 C C . ALA A 1 77 ? -20.891 1.513 24.696 1.00 60.22 77 ALA A C 1
ATOM 632 O O . ALA A 1 77 ? -20.477 0.467 24.200 1.00 60.22 77 ALA A O 1
ATOM 633 N N . GLY A 1 78 ? -20.628 1.848 25.966 1.00 57.62 78 GLY A N 1
ATOM 634 C CA . GLY A 1 78 ? -19.936 0.984 26.929 1.00 57.62 78 GLY A CA 1
ATOM 635 C C . GLY A 1 78 ? -20.811 -0.119 27.544 1.00 57.62 78 GLY A C 1
ATOM 636 O O . GLY A 1 78 ? -20.281 -1.165 27.910 1.00 57.62 78 GLY A O 1
ATOM 637 N N . HIS A 1 79 ? -22.131 0.080 27.617 1.00 60.19 79 HIS A N 1
ATOM 638 C CA . HIS A 1 79 ? -23.089 -0.905 28.143 1.00 60.19 79 HIS A CA 1
ATOM 639 C C . HIS A 1 79 ? -23.613 -1.897 27.089 1.00 60.19 79 HIS A C 1
ATOM 641 O O . HIS A 1 79 ? -24.230 -2.892 27.457 1.00 60.19 79 HIS A O 1
ATOM 647 N N . SER A 1 80 ? -23.335 -1.676 25.799 1.00 52.75 80 SER A N 1
ATOM 648 C CA . SER A 1 80 ? -23.841 -2.498 24.680 1.00 52.75 80 SER A CA 1
ATOM 649 C C . SER A 1 80 ? -23.530 -4.003 24.772 1.00 52.75 80 SER A C 1
ATOM 651 O O . SER A 1 80 ? -24.289 -4.808 24.245 1.00 52.75 80 SER A O 1
ATOM 653 N N . ASN A 1 81 ? -22.460 -4.386 25.478 1.00 54.25 81 ASN A N 1
ATOM 654 C CA . ASN A 1 81 ? -21.989 -5.773 25.585 1.00 54.25 81 ASN A CA 1
ATOM 655 C C . ASN A 1 81 ? -22.130 -6.387 26.988 1.00 54.25 81 ASN A C 1
ATOM 657 O O . ASN A 1 81 ? -21.589 -7.466 27.235 1.00 54.25 81 ASN A O 1
ATOM 661 N N . ILE A 1 82 ? -22.799 -5.716 27.932 1.00 62.09 82 ILE A N 1
ATOM 662 C CA . ILE A 1 82 ? -22.884 -6.191 29.320 1.00 62.09 82 ILE A CA 1
ATOM 663 C C . ILE A 1 82 ? -24.298 -6.733 29.582 1.00 62.09 82 ILE A C 1
ATOM 665 O O . ILE A 1 82 ? -25.261 -5.978 29.480 1.00 62.09 82 ILE A O 1
ATOM 669 N N . PRO A 1 83 ? -24.455 -8.020 29.948 1.00 63.44 83 PRO A N 1
ATOM 670 C CA . PRO A 1 83 ? -25.766 -8.665 30.064 1.00 63.44 83 PRO A CA 1
ATOM 671 C C . PRO A 1 83 ? -26.544 -8.288 31.337 1.00 63.44 83 PRO A C 1
ATOM 673 O O . PRO A 1 83 ? -27.668 -8.753 31.524 1.00 63.44 83 PRO A O 1
ATOM 676 N N . PHE A 1 84 ? -25.964 -7.479 32.231 1.00 72.00 84 PHE A N 1
ATOM 677 C CA . PHE A 1 84 ? -26.548 -7.161 33.533 1.00 72.00 84 PHE A CA 1
ATOM 678 C C . PHE A 1 84 ? -27.051 -5.711 33.606 1.00 72.00 84 PHE A C 1
ATOM 680 O O . PHE A 1 84 ? -26.344 -4.798 33.179 1.00 72.00 84 PHE A O 1
ATOM 687 N N . PRO A 1 85 ? -28.236 -5.469 34.200 1.00 75.81 85 PRO A N 1
ATOM 688 C CA . PRO A 1 85 ? -28.712 -4.121 34.498 1.00 75.81 85 PRO A CA 1
ATOM 689 C C . PRO A 1 85 ? -27.765 -3.369 35.445 1.00 75.81 85 PRO A C 1
ATOM 691 O O . PRO A 1 85 ? -27.185 -3.975 36.349 1.00 75.81 85 PRO A O 1
ATOM 694 N N . ALA A 1 86 ? -27.693 -2.038 35.321 1.00 74.44 86 ALA A N 1
ATOM 695 C CA . ALA A 1 86 ? -26.838 -1.177 36.153 1.00 74.44 86 ALA A CA 1
ATOM 696 C C . ALA A 1 86 ? -27.043 -1.381 37.671 1.00 74.44 86 ALA A C 1
ATOM 698 O O . ALA A 1 86 ? -26.099 -1.281 38.450 1.00 74.44 86 ALA A O 1
ATOM 699 N N . ALA A 1 87 ? -28.263 -1.729 38.098 1.00 76.25 87 ALA A N 1
ATOM 700 C CA . ALA A 1 87 ? -28.565 -2.058 39.491 1.00 76.25 87 ALA A CA 1
ATOM 701 C C . ALA A 1 87 ? -27.842 -3.327 39.983 1.00 76.25 87 ALA A C 1
ATOM 703 O O . ALA A 1 87 ? -27.342 -3.357 41.106 1.00 76.25 87 ALA A O 1
ATOM 704 N N . VAL A 1 88 ? -27.765 -4.366 39.144 1.00 81.06 88 VAL A N 1
ATOM 705 C CA . VAL A 1 88 ? -27.072 -5.624 39.468 1.00 81.06 88 VAL A CA 1
ATOM 706 C C . VAL A 1 88 ? -25.562 -5.398 39.487 1.00 81.06 88 VAL A C 1
ATOM 708 O O . VAL A 1 88 ? -24.883 -5.870 40.393 1.00 81.06 88 VAL A O 1
ATOM 711 N N . GLU A 1 89 ? -25.042 -4.619 38.538 1.00 75.62 89 GLU A N 1
ATOM 712 C CA . GLU A 1 89 ? -23.631 -4.226 38.502 1.00 75.62 89 GLU A CA 1
ATOM 713 C C . GLU A 1 89 ? -23.219 -3.469 39.775 1.00 75.62 89 GLU A C 1
ATOM 715 O O . GLU A 1 89 ? -22.255 -3.849 40.443 1.00 75.62 89 GLU A O 1
ATOM 720 N N . ALA A 1 90 ? -23.990 -2.446 40.159 1.00 79.88 90 ALA A N 1
ATOM 721 C CA . ALA A 1 90 ? -23.740 -1.676 41.374 1.00 79.88 90 ALA A CA 1
ATOM 722 C C . ALA A 1 90 ? -23.812 -2.552 42.637 1.00 79.88 90 ALA A C 1
ATOM 724 O O . ALA A 1 90 ? -22.990 -2.393 43.539 1.00 79.88 90 ALA A O 1
ATOM 725 N N . ALA A 1 91 ? -24.742 -3.512 42.694 1.00 82.19 91 ALA A N 1
ATOM 726 C CA . ALA A 1 91 ? -24.849 -4.451 43.809 1.00 82.19 91 ALA A CA 1
ATOM 727 C C . ALA A 1 91 ? -23.620 -5.370 43.926 1.00 82.19 91 ALA A C 1
ATOM 729 O O . ALA A 1 91 ? -23.113 -5.573 45.028 1.00 82.19 91 ALA A O 1
ATOM 730 N N . VAL A 1 92 ? -23.102 -5.886 42.805 1.00 83.06 92 VAL A N 1
ATOM 731 C CA . VAL A 1 92 ? -21.880 -6.711 42.786 1.00 83.06 92 VAL A CA 1
ATOM 732 C C . VAL A 1 92 ? -20.657 -5.886 43.193 1.00 83.06 92 VAL A C 1
ATOM 734 O O . VAL A 1 92 ? -19.818 -6.367 43.958 1.00 83.06 92 VAL A O 1
ATOM 737 N N . MET A 1 93 ? -20.570 -4.629 42.751 1.00 80.25 93 MET A N 1
ATOM 738 C CA . MET A 1 93 ? -19.486 -3.722 43.138 1.00 80.25 93 MET A CA 1
ATOM 739 C C . MET A 1 93 ? -19.522 -3.393 44.637 1.00 80.25 93 MET A C 1
ATOM 741 O O . MET A 1 93 ? -18.486 -3.460 45.299 1.00 80.25 93 MET A O 1
ATOM 745 N N . LEU A 1 94 ? -20.705 -3.104 45.187 1.00 81.75 94 LEU A N 1
ATOM 746 C CA . LEU A 1 94 ? -20.905 -2.873 46.622 1.00 81.75 94 LEU A CA 1
ATOM 747 C C . LEU A 1 94 ? -20.549 -4.114 47.448 1.00 81.75 94 LEU A C 1
ATOM 749 O O . LEU A 1 94 ? -19.792 -4.008 48.407 1.00 81.75 94 LEU A O 1
ATOM 753 N N . MET A 1 95 ? -21.009 -5.296 47.029 1.00 83.56 95 MET A N 1
ATOM 754 C CA . MET A 1 95 ? -20.663 -6.562 47.680 1.00 83.56 95 MET A CA 1
ATOM 755 C C . MET A 1 95 ? -19.150 -6.811 47.668 1.00 83.56 95 MET A C 1
ATOM 757 O O . MET A 1 95 ? -18.573 -7.186 48.686 1.00 83.56 95 MET A O 1
ATOM 761 N N . THR A 1 96 ? -18.490 -6.561 46.537 1.00 81.31 96 THR A N 1
ATOM 762 C CA . THR A 1 96 ? -17.029 -6.682 46.428 1.00 81.31 96 THR A CA 1
ATOM 763 C C . THR A 1 96 ? -16.325 -5.724 47.389 1.00 81.31 96 THR A C 1
ATOM 765 O O . THR A 1 96 ? -15.376 -6.114 48.067 1.00 81.31 96 THR A O 1
ATOM 768 N N . PHE A 1 97 ? -16.806 -4.484 47.491 1.00 77.50 97 PHE A N 1
ATOM 769 C CA . PHE A 1 97 ? -16.243 -3.489 48.397 1.00 77.50 97 PHE A CA 1
ATOM 770 C C . PHE A 1 97 ? -16.425 -3.867 49.874 1.00 77.50 97 PHE A C 1
ATOM 772 O O . PHE A 1 97 ? -15.482 -3.740 50.653 1.00 77.50 97 PHE A O 1
ATOM 779 N N . ASP A 1 98 ? -17.589 -4.393 50.256 1.00 79.44 98 ASP A N 1
ATOM 780 C CA . ASP A 1 98 ? -17.844 -4.859 51.622 1.00 79.44 98 ASP A CA 1
ATOM 781 C C . ASP A 1 98 ? -16.985 -6.078 51.986 1.00 79.44 98 ASP A C 1
ATOM 783 O O . ASP A 1 98 ? -16.449 -6.135 53.093 1.00 79.44 98 ASP A O 1
ATOM 787 N N . ILE A 1 99 ? -16.762 -7.009 51.048 1.00 81.25 99 ILE A N 1
ATOM 788 C CA . ILE A 1 99 ? -15.830 -8.135 51.238 1.00 81.25 99 ILE A CA 1
ATOM 789 C C . ILE A 1 99 ? -14.404 -7.620 51.476 1.00 81.25 99 ILE A C 1
ATOM 791 O O . ILE A 1 99 ? -13.724 -8.074 52.399 1.00 81.25 99 ILE A O 1
ATOM 795 N N . LEU A 1 100 ? -13.950 -6.649 50.676 1.00 74.88 100 LEU A N 1
ATOM 796 C CA . LEU A 1 100 ? -12.632 -6.030 50.843 1.00 74.88 100 LEU A CA 1
ATOM 797 C C . LEU A 1 100 ? -12.517 -5.278 52.177 1.00 74.88 100 LEU A C 1
ATOM 799 O O . LEU A 1 100 ? -11.479 -5.342 52.838 1.00 74.88 100 LEU A O 1
ATOM 803 N N . ARG A 1 101 ? -13.584 -4.595 52.603 1.00 73.06 101 ARG A N 1
ATOM 804 C CA . ARG A 1 101 ? -13.642 -3.880 53.882 1.00 73.06 101 ARG A CA 1
ATOM 805 C C . ARG A 1 101 ? -13.581 -4.835 55.073 1.00 73.06 101 ARG A C 1
ATOM 807 O O . ARG A 1 101 ? -12.808 -4.590 55.997 1.00 73.06 101 ARG A O 1
ATOM 814 N N . GLU A 1 102 ? -14.352 -5.917 55.047 1.00 77.44 102 GLU A N 1
ATOM 815 C CA . GLU A 1 102 ? -14.369 -6.935 56.105 1.00 77.44 102 GLU A CA 1
ATOM 816 C C . GLU A 1 102 ? -13.013 -7.647 56.219 1.00 77.44 102 GLU A C 1
ATOM 818 O O . GLU A 1 102 ? -12.501 -7.851 57.322 1.00 77.44 102 GLU A O 1
ATOM 823 N N . ALA A 1 103 ? -12.375 -7.948 55.082 1.00 72.88 103 ALA A N 1
ATOM 824 C CA . ALA A 1 103 ? -11.009 -8.465 55.059 1.00 72.88 103 ALA A CA 1
ATOM 825 C C . ALA A 1 103 ? -10.010 -7.471 55.680 1.00 72.88 103 ALA A C 1
ATOM 827 O O . ALA A 1 103 ? -9.067 -7.879 56.354 1.00 72.88 103 ALA A O 1
ATOM 828 N N . GLY A 1 104 ? -10.240 -6.167 55.508 1.00 65.75 104 GLY A N 1
ATOM 829 C CA . GLY A 1 104 ? -9.386 -5.115 56.051 1.00 65.75 104 GLY A CA 1
ATOM 830 C C . GLY A 1 104 ? -9.459 -4.893 57.541 1.00 65.75 104 GLY A C 1
ATOM 831 O O . GLY A 1 104 ? -8.432 -4.655 58.169 1.00 65.75 104 GLY A O 1
ATOM 832 N N . ILE A 1 105 ? -10.651 -5.008 58.120 1.00 69.94 105 ILE A N 1
ATOM 833 C CA . ILE A 1 105 ? -10.847 -4.852 59.567 1.00 69.94 105 ILE A CA 1
ATOM 834 C C . ILE A 1 105 ? -10.139 -5.980 60.340 1.00 69.94 105 ILE A C 1
ATOM 836 O O . ILE A 1 105 ? -9.753 -5.800 61.493 1.00 69.94 105 ILE A O 1
ATOM 840 N N . ARG A 1 106 ? -9.916 -7.132 59.697 1.00 72.81 106 ARG A N 1
ATOM 841 C CA . ARG A 1 106 ? -9.248 -8.303 60.287 1.00 72.81 106 ARG A CA 1
ATOM 842 C C . ARG A 1 106 ? -7.724 -8.304 60.129 1.00 72.81 106 ARG A C 1
ATOM 844 O O . ARG A 1 106 ? -7.077 -9.223 60.626 1.00 72.81 106 ARG A O 1
ATOM 851 N N . LEU A 1 107 ? -7.145 -7.308 59.456 1.00 66.62 107 LEU A N 1
ATOM 852 C CA . LEU A 1 107 ? -5.712 -7.235 59.169 1.00 66.62 107 LEU A CA 1
ATOM 853 C C . LEU A 1 107 ? -5.036 -6.056 59.906 1.00 66.62 107 LEU A C 1
ATOM 855 O O . LEU A 1 107 ? -5.687 -5.054 60.199 1.00 66.62 107 LEU A O 1
ATOM 859 N N . PRO A 1 108 ? -3.727 -6.141 60.225 1.00 61.47 108 PRO A N 1
ATOM 860 C CA . PRO A 1 108 ? -3.003 -5.079 60.935 1.00 61.47 108 PRO A CA 1
ATOM 861 C C . PRO A 1 108 ? -3.034 -3.723 60.201 1.00 61.47 108 PRO A C 1
ATOM 863 O O . PRO A 1 108 ? -2.946 -3.682 58.973 1.00 61.47 108 PRO A O 1
ATOM 866 N N . GLN A 1 109 ? -3.073 -2.609 60.952 1.00 60.78 109 GLN A N 1
ATOM 867 C CA . GLN A 1 109 ? -3.253 -1.222 60.460 1.00 60.78 109 GLN A CA 1
ATOM 868 C C . GLN A 1 109 ? -2.378 -0.815 59.254 1.00 60.78 109 GLN A C 1
ATOM 870 O O . GLN A 1 109 ? -2.811 -0.000 58.442 1.00 60.78 109 GLN A O 1
ATOM 875 N N . ALA A 1 110 ? -1.185 -1.398 59.087 1.00 56.97 110 ALA A N 1
ATOM 876 C CA . ALA A 1 110 ? -0.297 -1.135 57.950 1.00 56.97 110 ALA A CA 1
ATOM 877 C C . ALA A 1 110 ? -0.883 -1.542 56.577 1.00 56.97 110 ALA A C 1
ATOM 879 O O . ALA A 1 110 ? -0.413 -1.059 55.551 1.00 56.97 110 ALA A O 1
ATOM 880 N N . ILE A 1 111 ? -1.912 -2.398 56.543 1.00 56.56 111 ILE A N 1
ATOM 881 C CA . ILE A 1 111 ? -2.553 -2.897 55.311 1.00 56.56 111 ILE A CA 1
ATOM 882 C C . ILE A 1 111 ? -3.828 -2.098 54.966 1.00 56.56 111 ILE A C 1
ATOM 884 O O . ILE A 1 111 ? -4.319 -2.163 53.841 1.00 56.56 111 ILE A O 1
ATOM 888 N N . GLY A 1 112 ? -4.342 -1.259 55.876 1.00 57.50 112 GLY A N 1
ATOM 889 C CA . GLY A 1 112 ? -5.538 -0.441 55.619 1.00 57.50 112 GLY A CA 1
ATOM 890 C C . GLY A 1 112 ? -5.382 0.519 54.428 1.00 57.50 112 GLY A C 1
ATOM 891 O O . GLY A 1 112 ? -6.325 0.730 53.666 1.00 57.50 112 GLY A O 1
ATOM 892 N N . SER A 1 113 ? -4.170 1.037 54.201 1.00 58.38 113 SER A N 1
ATOM 893 C CA . SER A 1 113 ? -3.830 1.835 53.013 1.00 58.38 113 SER A CA 1
ATOM 894 C C . SER A 1 113 ? -3.819 1.004 51.724 1.00 58.38 113 SER A C 1
ATOM 896 O O . SER A 1 113 ? -4.253 1.493 50.682 1.00 58.38 113 SER A O 1
ATOM 898 N N . ALA A 1 114 ? -3.403 -0.266 51.789 1.00 62.22 114 ALA A N 1
ATOM 899 C CA . ALA A 1 114 ? -3.407 -1.177 50.646 1.00 62.22 114 ALA A CA 1
ATOM 900 C C . ALA A 1 114 ? -4.834 -1.467 50.153 1.00 62.22 114 ALA A C 1
ATOM 902 O O . ALA A 1 114 ? -5.057 -1.599 48.955 1.00 62.22 114 ALA A O 1
ATOM 903 N N . ILE A 1 115 ? -5.824 -1.484 51.046 1.00 65.75 115 ILE A N 1
ATOM 904 C CA . ILE A 1 115 ? -7.229 -1.745 50.692 1.00 65.75 115 ILE A CA 1
ATOM 905 C C . ILE A 1 115 ? -7.861 -0.570 49.947 1.00 65.75 115 ILE A C 1
ATOM 907 O O . ILE A 1 115 ? -8.613 -0.783 48.999 1.00 65.75 115 ILE A O 1
ATOM 911 N N . SER A 1 116 ? -7.496 0.666 50.301 1.00 65.56 116 SER A N 1
ATOM 912 C CA . SER A 1 116 ? -7.871 1.861 49.531 1.00 65.56 116 SER A CA 1
ATOM 913 C C . SER A 1 116 ? -7.315 1.806 48.099 1.00 65.56 116 SER A C 1
ATOM 915 O O . SER A 1 116 ? -8.029 2.090 47.136 1.00 65.56 116 SER A O 1
ATOM 917 N N . ILE A 1 117 ? -6.066 1.344 47.944 1.00 71.44 117 ILE A N 1
ATOM 918 C CA . ILE A 1 117 ? -5.431 1.149 46.632 1.00 71.44 117 ILE A CA 1
ATOM 919 C C . ILE A 1 117 ? -6.143 0.046 45.840 1.00 71.44 117 ILE A C 1
ATOM 921 O O . ILE A 1 117 ? -6.433 0.242 44.664 1.00 71.44 117 ILE A O 1
ATOM 925 N N . VAL A 1 118 ? -6.479 -1.086 46.467 1.00 67.31 118 VAL A N 1
ATOM 926 C CA . VAL A 1 118 ? -7.207 -2.185 45.808 1.00 67.31 118 VAL A CA 1
ATOM 927 C C . VAL A 1 118 ? -8.613 -1.749 45.383 1.00 67.31 118 VAL A C 1
ATOM 929 O O . VAL A 1 118 ? -9.026 -2.061 44.271 1.00 67.31 118 VAL A O 1
ATOM 932 N N . GLY A 1 119 ? -9.330 -0.970 46.200 1.00 67.88 119 GLY A N 1
ATOM 933 C CA . GLY A 1 119 ? -10.635 -0.409 45.829 1.00 67.88 119 GLY A CA 1
ATOM 934 C C . GLY A 1 119 ? -10.558 0.529 44.618 1.00 67.88 119 GLY A C 1
ATOM 935 O O . GLY A 1 119 ? -11.354 0.405 43.686 1.00 67.88 119 GLY A O 1
ATOM 936 N N . ALA A 1 120 ? -9.554 1.412 44.584 1.00 67.31 120 ALA A N 1
ATOM 937 C CA . ALA A 1 120 ? -9.279 2.257 43.422 1.00 67.31 120 ALA A CA 1
ATOM 938 C C . ALA A 1 120 ? -8.881 1.429 42.186 1.00 67.31 120 ALA A C 1
ATOM 940 O O . ALA A 1 120 ? -9.305 1.735 41.073 1.00 67.31 120 ALA A O 1
ATOM 941 N N . PHE A 1 121 ? -8.118 0.350 42.379 1.00 68.62 121 PHE A N 1
ATOM 942 C CA . PHE A 1 121 ? -7.679 -0.544 41.311 1.00 68.62 121 PHE A CA 1
ATOM 943 C C . PHE A 1 121 ? -8.835 -1.343 40.703 1.00 68.62 121 PHE A C 1
ATOM 945 O O . PHE A 1 121 ? -8.911 -1.452 39.488 1.00 68.62 121 PHE A O 1
ATOM 952 N N . VAL A 1 122 ? -9.777 -1.849 41.502 1.00 69.88 122 VAL A N 1
ATOM 953 C CA . VAL A 1 122 ? -10.971 -2.549 40.990 1.00 69.88 122 VAL A CA 1
ATOM 954 C C . VAL A 1 122 ? -11.841 -1.606 40.151 1.00 69.88 122 VAL A C 1
ATOM 956 O O . VAL A 1 122 ? -12.286 -1.985 39.067 1.00 69.88 122 VAL A O 1
ATOM 959 N N . GLY A 1 123 ? -12.023 -0.357 40.598 1.00 64.31 123 GLY A N 1
ATOM 960 C CA . GLY A 1 123 ? -12.705 0.675 39.809 1.00 64.31 123 GLY A CA 1
ATOM 961 C C . GLY A 1 123 ? -11.960 1.025 38.513 1.00 64.31 123 GLY A C 1
ATOM 962 O O . GLY A 1 123 ? -12.580 1.139 37.456 1.00 64.31 123 GLY A O 1
ATOM 963 N N . TYR A 1 124 ? -10.629 1.131 38.580 1.00 64.62 124 TYR A N 1
ATOM 964 C CA . TYR A 1 124 ? -9.770 1.386 37.423 1.00 64.62 124 TYR A CA 1
ATOM 965 C C . TYR A 1 124 ? -9.813 0.239 36.406 1.00 64.62 124 TYR A C 1
ATOM 967 O O . TYR A 1 124 ? -10.090 0.479 35.238 1.00 64.62 124 TYR A O 1
ATOM 975 N N . VAL A 1 125 ? -9.624 -1.010 36.840 1.00 62.66 125 VAL A N 1
ATOM 976 C CA . VAL A 1 125 ? -9.645 -2.196 35.969 1.00 62.66 125 VAL A CA 1
ATOM 977 C C . VAL A 1 125 ? -11.021 -2.383 35.333 1.00 62.66 125 VAL A C 1
ATOM 979 O O . VAL A 1 125 ? -11.096 -2.714 34.152 1.00 62.66 125 VAL A O 1
ATOM 982 N N . GLY A 1 126 ? -12.115 -2.118 36.054 1.00 60.25 126 GLY A N 1
ATOM 983 C CA . GLY A 1 126 ? -13.466 -2.165 35.485 1.00 60.25 126 GLY A CA 1
ATOM 984 C C . GLY A 1 126 ? -13.682 -1.154 34.351 1.00 60.25 126 GLY A C 1
ATOM 985 O O . GLY A 1 126 ? -14.271 -1.492 33.322 1.00 60.25 126 GLY A O 1
ATOM 986 N N . ALA A 1 127 ? -13.163 0.069 34.497 1.00 59.44 127 ALA A N 1
ATOM 987 C CA . ALA A 1 127 ? -13.215 1.091 33.452 1.00 59.44 127 ALA A CA 1
ATOM 988 C C . ALA A 1 127 ? -12.246 0.791 32.288 1.00 59.44 127 ALA A C 1
ATOM 990 O O . ALA A 1 127 ? -12.623 0.899 31.120 1.00 59.44 127 ALA A O 1
ATOM 991 N N . ASP A 1 128 ? -11.024 0.354 32.587 1.00 54.72 128 ASP A N 1
ATOM 992 C CA . ASP A 1 128 ? -9.967 0.093 31.603 1.00 54.72 128 ASP A CA 1
ATOM 993 C C . ASP A 1 128 ? -10.247 -1.157 30.745 1.00 54.72 128 ASP A C 1
ATOM 995 O O . ASP A 1 128 ? -9.999 -1.171 29.536 1.00 54.72 128 ASP A O 1
ATOM 999 N N . SER A 1 129 ? -10.902 -2.176 31.314 1.00 56.22 129 SER A N 1
ATOM 1000 C CA . SER A 1 129 ? -11.358 -3.366 30.572 1.00 56.22 129 SER A CA 1
ATOM 1001 C C . SER A 1 129 ? -12.349 -3.009 29.451 1.00 56.22 129 SER A C 1
ATOM 1003 O O . SER A 1 129 ? -12.347 -3.631 28.380 1.00 56.22 129 SER A O 1
ATOM 1005 N N . ARG A 1 130 ? -13.172 -1.967 29.654 1.00 54.59 130 ARG A N 1
ATOM 1006 C CA . ARG A 1 130 ? -14.128 -1.463 28.649 1.00 54.59 130 ARG A CA 1
ATOM 1007 C C . ARG A 1 130 ? -13.419 -0.742 27.501 1.00 54.59 130 ARG A C 1
ATOM 1009 O O . ARG A 1 130 ? -13.804 -0.914 26.343 1.00 54.59 130 ARG A O 1
ATOM 1016 N N . HIS A 1 131 ? -12.358 0.009 27.795 1.00 60.91 131 HIS A N 1
ATOM 1017 C CA . HIS A 1 131 ? -11.518 0.644 26.773 1.00 60.91 131 HIS A CA 1
ATOM 1018 C C . HIS A 1 131 ? -10.691 -0.381 25.991 1.00 60.91 131 HIS A C 1
ATOM 1020 O O . HIS A 1 131 ? -10.602 -0.301 24.764 1.00 60.91 131 HIS A O 1
ATOM 1026 N N . THR A 1 132 ? -10.166 -1.390 26.681 1.00 69.00 132 THR A N 1
ATOM 1027 C CA . THR A 1 132 ? -9.341 -2.442 26.083 1.00 69.00 132 THR A CA 1
ATOM 1028 C C . THR A 1 132 ? -10.141 -3.307 25.109 1.00 69.00 132 THR A C 1
ATOM 1030 O O . THR A 1 132 ? -9.677 -3.564 24.002 1.00 69.00 132 THR A O 1
ATOM 1033 N N . THR A 1 133 ? -11.382 -3.672 25.445 1.00 73.38 133 THR A N 1
ATOM 1034 C CA . THR A 1 133 ? -12.234 -4.489 24.559 1.00 73.38 133 THR A CA 1
ATOM 1035 C C . THR A 1 133 ? -12.566 -3.764 23.251 1.00 73.38 133 THR A C 1
ATOM 1037 O O . THR A 1 133 ? -12.405 -4.332 22.173 1.00 73.38 133 THR A O 1
ATOM 1040 N N . ARG A 1 134 ? -12.945 -2.478 23.311 1.00 77.31 134 ARG A N 1
ATOM 1041 C CA . ARG A 1 134 ? -13.216 -1.679 22.099 1.00 77.31 134 ARG A CA 1
ATOM 1042 C C . ARG A 1 134 ? -11.953 -1.421 21.278 1.00 77.31 134 ARG A C 1
ATOM 1044 O O . ARG A 1 134 ? -12.021 -1.399 20.053 1.00 77.31 134 ARG A O 1
ATOM 1051 N N . SER A 1 135 ? -10.810 -1.248 21.942 1.00 79.69 135 SER A N 1
ATOM 1052 C CA . SER A 1 135 ? -9.508 -1.113 21.282 1.00 79.69 135 SER A CA 1
ATOM 1053 C C . SER A 1 135 ? -9.119 -2.394 20.532 1.00 79.69 135 SER A C 1
ATOM 1055 O O . SER A 1 135 ? -8.711 -2.332 19.372 1.00 79.69 135 SER A O 1
ATOM 1057 N N . ILE A 1 136 ? -9.328 -3.566 21.143 1.00 81.88 136 ILE A N 1
ATOM 1058 C CA . ILE A 1 136 ? -9.096 -4.873 20.510 1.00 81.88 136 ILE A CA 1
ATOM 1059 C C . ILE A 1 136 ? -10.035 -5.076 19.316 1.00 81.88 136 ILE A C 1
ATOM 1061 O O . ILE A 1 136 ? -9.580 -5.479 18.244 1.00 81.88 136 ILE A O 1
ATOM 1065 N N . ASP A 1 137 ? -11.324 -4.762 19.466 1.00 83.88 137 ASP A N 1
ATOM 1066 C CA . ASP A 1 137 ? -12.300 -4.863 18.375 1.00 83.88 137 ASP A CA 1
ATOM 1067 C C . ASP A 1 137 ? -11.946 -3.953 17.199 1.00 83.88 137 ASP A C 1
ATOM 1069 O O . ASP A 1 137 ? -12.061 -4.368 16.045 1.00 83.88 137 ASP A O 1
ATOM 1073 N N . PHE A 1 138 ? -11.464 -2.741 17.483 1.00 86.25 138 PHE A N 1
ATOM 1074 C CA . PHE A 1 138 ? -10.966 -1.825 16.464 1.00 86.25 138 PHE A CA 1
ATOM 1075 C C . PHE A 1 138 ? -9.730 -2.384 15.751 1.00 86.25 138 PHE A C 1
ATOM 1077 O O . PHE A 1 138 ? -9.666 -2.331 14.525 1.00 86.25 138 PHE A O 1
ATOM 1084 N N . GLN A 1 139 ? -8.762 -2.960 16.475 1.00 85.75 139 GLN A N 1
ATOM 1085 C CA . GLN A 1 139 ? -7.584 -3.566 15.844 1.00 85.75 139 GLN A CA 1
ATOM 1086 C C . GLN A 1 139 ? -7.949 -4.743 14.937 1.00 85.75 139 GLN A C 1
ATOM 1088 O O . GLN A 1 139 ? -7.426 -4.847 13.829 1.00 85.75 139 GLN A O 1
ATOM 1093 N N . LYS A 1 140 ? -8.882 -5.595 15.361 1.00 85.88 140 LYS A N 1
ATOM 1094 C CA . LYS A 1 140 ? -9.390 -6.698 14.538 1.00 85.88 140 LYS A CA 1
ATOM 1095 C C . LYS A 1 140 ? -10.149 -6.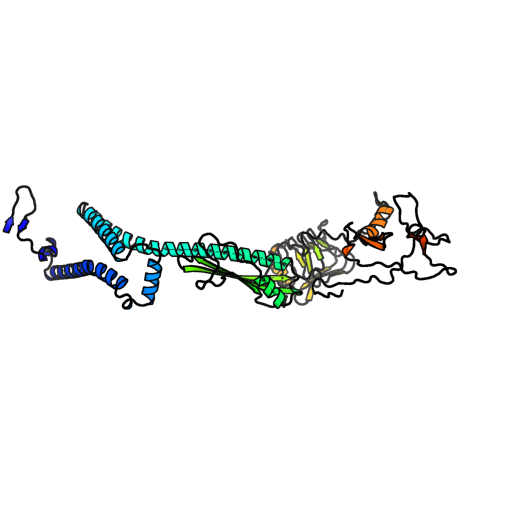196 13.307 1.00 85.88 140 LYS A C 1
ATOM 1097 O O . LYS A 1 140 ? -9.887 -6.676 12.207 1.00 85.88 140 LYS A O 1
ATOM 1102 N N . ALA A 1 141 ? -11.009 -5.184 13.461 1.00 86.25 141 ALA A N 1
ATOM 1103 C CA . ALA A 1 141 ? -11.675 -4.530 12.333 1.00 86.25 141 ALA A CA 1
ATOM 1104 C C . ALA A 1 141 ? -10.658 -3.940 11.345 1.00 86.25 141 ALA A C 1
ATOM 1106 O O . ALA A 1 141 ? -10.814 -4.063 10.134 1.00 86.25 141 ALA A O 1
ATOM 1107 N N . ARG A 1 142 ? -9.580 -3.339 11.860 1.00 86.62 142 ARG A N 1
ATOM 1108 C CA . ARG A 1 142 ? -8.488 -2.793 11.054 1.00 86.62 142 ARG A CA 1
ATOM 1109 C C . ARG A 1 142 ? -7.801 -3.873 10.221 1.00 86.62 142 ARG A C 1
ATOM 1111 O O . ARG A 1 142 ? -7.632 -3.679 9.026 1.00 86.62 142 ARG A O 1
ATOM 1118 N N . ILE A 1 143 ? -7.447 -5.001 10.835 1.00 85.81 143 ILE A N 1
ATOM 1119 C CA . ILE A 1 143 ? -6.813 -6.135 10.144 1.00 85.81 143 ILE A CA 1
ATOM 1120 C C . ILE A 1 143 ? -7.752 -6.710 9.075 1.00 85.81 143 ILE A C 1
ATOM 1122 O O . ILE A 1 143 ? -7.316 -6.990 7.961 1.00 85.81 143 ILE A O 1
ATOM 1126 N N . ALA A 1 144 ? -9.048 -6.838 9.374 1.00 85.88 144 ALA A N 1
ATOM 1127 C CA . ALA A 1 144 ? -10.032 -7.300 8.399 1.00 85.88 144 ALA A CA 1
ATOM 1128 C C . ALA A 1 144 ? -10.159 -6.340 7.200 1.00 85.88 144 ALA A C 1
ATOM 1130 O O . ALA A 1 144 ? -10.219 -6.795 6.056 1.00 85.88 144 ALA A O 1
ATOM 1131 N N . ALA A 1 145 ? -10.163 -5.024 7.448 1.00 86.38 145 ALA A N 1
ATOM 1132 C CA . ALA A 1 145 ? -10.168 -4.001 6.402 1.00 86.38 145 ALA A CA 1
ATOM 1133 C C . ALA A 1 145 ? -8.871 -4.017 5.571 1.00 86.38 145 ALA A C 1
ATOM 1135 O O . ALA A 1 145 ? -8.929 -3.901 4.350 1.00 86.38 145 ALA A O 1
ATOM 1136 N N . GLU A 1 146 ? -7.717 -4.221 6.209 1.00 85.75 146 GLU A N 1
ATOM 1137 C CA . GLU A 1 146 ? -6.411 -4.338 5.551 1.00 85.75 146 GLU A CA 1
ATOM 1138 C C . GLU A 1 146 ? -6.346 -5.568 4.637 1.00 85.75 146 GLU A C 1
ATOM 1140 O O . GLU A 1 146 ? -5.984 -5.447 3.468 1.00 85.75 146 GLU A O 1
ATOM 1145 N N . ALA A 1 147 ? -6.803 -6.731 5.112 1.00 85.12 147 ALA A N 1
ATOM 1146 C CA . ALA A 1 147 ? -6.893 -7.945 4.301 1.00 85.12 147 ALA A CA 1
ATOM 1147 C C . ALA A 1 147 ? -7.780 -7.745 3.060 1.00 85.12 147 ALA A C 1
ATOM 1149 O O . ALA A 1 147 ? -7.449 -8.205 1.965 1.00 85.12 147 ALA A O 1
ATOM 1150 N N . ALA A 1 148 ? -8.889 -7.015 3.206 1.00 85.75 148 ALA A N 1
ATOM 1151 C CA . ALA A 1 148 ? -9.757 -6.705 2.078 1.00 85.75 148 ALA A CA 1
ATOM 1152 C C . ALA A 1 148 ? -9.143 -5.716 1.089 1.00 85.75 148 ALA A C 1
ATOM 1154 O O . ALA A 1 148 ? -9.328 -5.848 -0.122 1.00 85.75 148 ALA A O 1
ATOM 1155 N N . LEU A 1 149 ? -8.375 -4.757 1.591 1.00 87.12 149 LEU A N 1
ATOM 1156 C CA . LEU A 1 149 ? -7.629 -3.818 0.771 1.00 87.12 149 LEU A CA 1
ATOM 1157 C C . LEU A 1 149 ? -6.533 -4.534 -0.040 1.00 87.12 149 LEU A C 1
ATOM 1159 O O . LEU A 1 149 ? -6.362 -4.237 -1.225 1.00 87.12 149 LEU A O 1
ATOM 1163 N N . GLU A 1 150 ? -5.860 -5.533 0.537 1.00 87.06 150 GLU A N 1
ATOM 1164 C CA . GLU A 1 150 ? -4.926 -6.396 -0.201 1.00 87.06 150 GLU A CA 1
ATOM 1165 C C . GLU A 1 150 ? -5.632 -7.243 -1.265 1.00 87.06 150 GLU A C 1
ATOM 1167 O O . GLU A 1 150 ? -5.183 -7.287 -2.411 1.00 87.06 150 GLU A O 1
ATOM 1172 N N . HIS A 1 151 ? -6.781 -7.846 -0.941 1.00 87.38 151 HIS A N 1
ATOM 1173 C CA . HIS A 1 151 ? -7.584 -8.572 -1.929 1.00 87.38 151 HIS A CA 1
ATOM 1174 C C . HIS A 1 151 ? -7.961 -7.677 -3.122 1.00 87.38 151 HIS A C 1
ATOM 1176 O O . HIS A 1 151 ? -7.729 -8.050 -4.273 1.00 87.38 151 HIS A O 1
ATOM 1182 N N . GLY A 1 152 ? -8.477 -6.470 -2.861 1.00 83.50 152 GLY A N 1
ATOM 1183 C CA . GLY A 1 152 ? -8.809 -5.502 -3.910 1.00 83.50 152 GLY A CA 1
ATOM 1184 C C . GLY A 1 152 ? -7.592 -5.072 -4.732 1.00 83.50 152 GLY A C 1
ATOM 1185 O O . GLY A 1 152 ? -7.684 -4.972 -5.952 1.00 83.50 152 GLY A O 1
ATOM 1186 N N . THR A 1 153 ? -6.432 -4.908 -4.088 1.00 84.38 153 THR A N 1
ATOM 1187 C CA . THR A 1 153 ? -5.162 -4.593 -4.763 1.00 84.38 153 THR A CA 1
ATOM 1188 C C . THR A 1 153 ? -4.737 -5.711 -5.721 1.00 84.38 153 THR A C 1
ATOM 1190 O O . THR A 1 153 ? -4.324 -5.432 -6.846 1.00 84.38 153 THR A O 1
ATOM 1193 N N . ILE A 1 154 ? -4.863 -6.978 -5.317 1.00 81.69 154 ILE A N 1
ATOM 1194 C CA . ILE A 1 154 ? -4.508 -8.135 -6.154 1.00 81.69 154 ILE A CA 1
ATOM 1195 C C . ILE A 1 154 ? -5.455 -8.259 -7.351 1.00 81.69 154 ILE A C 1
ATOM 1197 O O . ILE A 1 154 ? -4.997 -8.456 -8.478 1.00 81.69 154 ILE A O 1
ATOM 1201 N N . GLN A 1 155 ? -6.765 -8.121 -7.131 1.00 83.94 155 GLN A N 1
ATOM 1202 C CA . GLN A 1 155 ? -7.744 -8.176 -8.221 1.00 83.94 155 GLN A CA 1
ATOM 1203 C C . GLN A 1 155 ? -7.532 -7.032 -9.213 1.00 83.94 155 GLN A C 1
ATOM 1205 O O . GLN A 1 155 ? -7.485 -7.268 -10.419 1.00 83.94 155 GLN A O 1
ATOM 1210 N N . LEU A 1 156 ? -7.304 -5.815 -8.708 1.00 83.81 156 LEU A N 1
ATOM 1211 C CA . LEU A 1 156 ? -6.961 -4.662 -9.533 1.00 83.81 156 LEU A CA 1
ATOM 1212 C C . LEU A 1 156 ? -5.682 -4.919 -10.342 1.00 83.81 156 LEU A C 1
ATOM 1214 O O . LEU A 1 156 ? -5.673 -4.683 -11.544 1.00 83.81 156 LEU A O 1
ATOM 1218 N N . LYS A 1 157 ? -4.625 -5.463 -9.727 1.00 80.00 157 LYS A N 1
ATOM 1219 C CA . LYS A 1 157 ? -3.394 -5.836 -10.442 1.00 80.00 157 LYS A CA 1
ATOM 1220 C C . LYS A 1 157 ? -3.683 -6.806 -11.590 1.00 80.00 157 LYS A C 1
ATOM 1222 O O . LYS A 1 157 ? -3.193 -6.597 -12.693 1.00 80.00 157 LYS A O 1
ATOM 1227 N N . ASN A 1 158 ? -4.481 -7.847 -11.356 1.00 76.38 158 ASN A N 1
ATOM 1228 C CA . ASN A 1 158 ? -4.829 -8.820 -12.396 1.00 76.38 158 ASN A CA 1
ATOM 1229 C C . ASN A 1 158 ? -5.618 -8.181 -13.545 1.00 76.38 158 ASN A C 1
ATOM 1231 O O . ASN A 1 158 ? -5.397 -8.527 -14.701 1.00 76.38 158 ASN A O 1
ATOM 1235 N N . ILE A 1 159 ? -6.515 -7.248 -13.231 1.00 76.88 159 ILE A N 1
ATOM 1236 C CA . ILE A 1 159 ? -7.275 -6.474 -14.215 1.00 76.88 159 ILE A CA 1
ATOM 1237 C C . ILE A 1 159 ? -6.341 -5.601 -15.051 1.00 76.88 159 ILE A C 1
ATOM 1239 O O . ILE A 1 159 ? -6.429 -5.633 -16.274 1.00 76.88 159 ILE A O 1
ATOM 1243 N N . ILE A 1 160 ? -5.427 -4.878 -14.399 1.00 74.56 160 ILE A N 1
ATOM 1244 C CA . ILE A 1 160 ? -4.439 -4.025 -15.068 1.00 74.56 160 ILE A CA 1
ATOM 1245 C C . ILE A 1 160 ? -3.540 -4.853 -15.998 1.00 74.56 160 ILE A C 1
ATOM 1247 O O . ILE A 1 160 ? -3.227 -4.408 -17.094 1.00 74.56 160 ILE A O 1
ATOM 1251 N N . LEU A 1 161 ? -3.127 -6.054 -15.580 1.00 69.31 161 LEU A N 1
ATOM 1252 C CA . LEU A 1 161 ? -2.236 -6.904 -16.377 1.00 69.31 161 LEU A CA 1
ATOM 1253 C C . LEU A 1 161 ? -2.944 -7.604 -17.543 1.00 69.31 161 LEU A C 1
ATOM 1255 O O . LEU A 1 161 ? -2.335 -7.808 -18.586 1.00 69.31 161 LEU A O 1
ATOM 1259 N N . ARG A 1 162 ? -4.209 -8.004 -17.372 1.00 67.94 162 ARG A N 1
ATOM 1260 C CA . ARG A 1 162 ? -4.963 -8.728 -18.410 1.00 67.94 162 ARG A CA 1
ATOM 1261 C C . ARG A 1 162 ? -5.595 -7.806 -19.441 1.00 67.94 162 ARG A C 1
ATOM 1263 O O . ARG A 1 162 ? -5.782 -8.221 -20.581 1.00 67.94 162 ARG A O 1
ATOM 1270 N N . ASN A 1 163 ? -5.956 -6.591 -19.038 1.00 63.88 163 ASN A N 1
ATOM 1271 C CA . ASN A 1 163 ? -6.691 -5.667 -19.884 1.00 63.88 163 ASN A CA 1
ATOM 1272 C C . ASN A 1 163 ? -5.788 -4.521 -20.326 1.00 63.88 163 ASN A C 1
ATOM 1274 O O . ASN A 1 163 ? -5.120 -3.878 -19.522 1.00 63.88 163 ASN A O 1
ATOM 1278 N N . ARG A 1 164 ? -5.829 -4.221 -21.621 1.00 61.84 164 ARG A N 1
ATOM 1279 C CA . ARG A 1 164 ? -5.256 -3.008 -22.204 1.00 61.84 164 ARG A CA 1
ATOM 1280 C C . ARG A 1 164 ? -6.116 -1.812 -21.796 1.00 61.84 164 ARG A C 1
ATOM 1282 O O . ARG A 1 164 ? -7.068 -1.462 -22.485 1.00 61.84 164 ARG A O 1
ATOM 1289 N N . LEU A 1 165 ? -5.849 -1.268 -20.607 1.00 59.41 165 LEU A N 1
ATOM 1290 C CA . LEU A 1 165 ? -6.627 -0.180 -19.995 1.00 59.41 165 LEU A CA 1
ATOM 1291 C C . LEU A 1 165 ? -6.711 1.068 -20.882 1.00 59.41 165 LEU A C 1
ATOM 1293 O O . LEU A 1 165 ? -7.705 1.782 -20.816 1.00 59.41 165 LEU A O 1
ATOM 1297 N N . ASP A 1 166 ? -5.707 1.279 -21.736 1.00 56.97 166 ASP A N 1
ATOM 1298 C CA . ASP A 1 166 ? -5.645 2.304 -22.784 1.00 56.97 166 ASP A CA 1
ATOM 1299 C C . ASP A 1 166 ? -6.797 2.217 -23.794 1.00 56.97 166 ASP A C 1
ATOM 1301 O O . ASP A 1 166 ? -7.154 3.206 -24.433 1.00 56.97 166 ASP A O 1
ATOM 1305 N N . LEU A 1 167 ? -7.394 1.035 -23.933 1.00 57.78 167 LEU A N 1
ATOM 1306 C CA . LEU A 1 167 ? -8.397 0.727 -24.945 1.00 57.78 167 LEU A CA 1
ATOM 1307 C C . LEU A 1 167 ? -9.821 0.628 -24.388 1.00 57.78 167 LEU A C 1
ATOM 1309 O O . LEU A 1 167 ? -10.764 0.493 -25.167 1.00 57.78 167 LEU A O 1
ATOM 1313 N N . LEU A 1 168 ? -9.991 0.690 -23.064 1.00 66.00 168 LEU A N 1
ATOM 1314 C CA . LEU A 1 168 ? -11.300 0.609 -22.419 1.00 66.00 168 LEU A CA 1
ATOM 1315 C C . LEU A 1 168 ? -11.954 1.989 -22.342 1.00 66.00 168 LEU A C 1
ATOM 1317 O O . LEU A 1 168 ? -11.343 2.964 -21.902 1.00 66.00 168 LEU A O 1
ATOM 1321 N N . SER A 1 169 ? -13.238 2.074 -22.697 1.00 74.19 169 SER A N 1
ATOM 1322 C CA . SER A 1 169 ? -14.021 3.268 -22.380 1.00 74.19 169 SER A CA 1
ATOM 1323 C C . SER A 1 169 ? -14.203 3.401 -20.865 1.00 74.19 169 SER A C 1
ATOM 1325 O O . SER A 1 169 ? -14.212 2.414 -20.124 1.00 74.19 169 SER A O 1
ATOM 1327 N N . ARG A 1 170 ? -14.415 4.633 -20.384 1.00 74.69 170 ARG A N 1
ATOM 1328 C CA . ARG A 1 170 ? -14.603 4.902 -18.951 1.00 74.69 170 ARG A CA 1
ATOM 1329 C C . ARG A 1 170 ? -15.721 4.055 -18.331 1.00 74.69 170 ARG A C 1
ATOM 1331 O O . ARG A 1 170 ? -15.557 3.524 -17.240 1.00 74.69 170 ARG A O 1
ATOM 1338 N N . SER A 1 171 ? -16.823 3.872 -19.058 1.00 78.69 171 SER A N 1
ATOM 1339 C CA . SER A 1 171 ? -17.952 3.043 -18.630 1.00 78.69 171 SER A CA 1
ATOM 1340 C C . SER A 1 171 ? -17.617 1.555 -18.536 1.00 78.69 171 SER A C 1
ATOM 1342 O O . SER A 1 171 ? -18.112 0.881 -17.637 1.00 78.69 171 SER A O 1
ATOM 1344 N N . GLU A 1 172 ? -16.793 1.032 -19.447 1.00 79.75 172 GLU A N 1
ATOM 1345 C CA . GLU A 1 172 ? -16.367 -0.371 -19.412 1.00 79.75 172 GLU A CA 1
ATOM 1346 C C . GLU A 1 172 ? -15.396 -0.616 -18.258 1.00 79.75 172 GLU A C 1
ATOM 1348 O O . GLU A 1 172 ? -15.522 -1.617 -17.554 1.00 79.75 172 GLU A O 1
ATOM 1353 N N . LEU A 1 173 ? -14.479 0.326 -18.017 1.00 81.44 173 LEU A N 1
ATOM 1354 C CA . LEU A 1 173 ? -13.570 0.283 -16.878 1.00 81.44 173 LEU A CA 1
ATOM 1355 C C . LEU A 1 173 ? -14.337 0.324 -15.552 1.00 81.44 173 LEU A C 1
ATOM 1357 O O . LEU A 1 173 ? -14.139 -0.548 -14.710 1.00 81.44 173 LEU A O 1
ATOM 1361 N N . ASP A 1 174 ? -15.244 1.286 -15.379 1.00 84.94 174 ASP A N 1
ATOM 1362 C CA . ASP A 1 174 ? -16.024 1.422 -14.147 1.00 84.94 174 ASP A CA 1
ATOM 1363 C C . ASP A 1 174 ? -16.909 0.180 -13.905 1.00 84.94 174 ASP A C 1
ATOM 1365 O O . ASP A 1 174 ? -17.006 -0.294 -12.772 1.00 84.94 174 ASP A O 1
ATOM 1369 N N . ALA A 1 175 ? -17.492 -0.416 -14.956 1.00 84.62 175 ALA A N 1
ATOM 1370 C CA . ALA A 1 175 ? -18.254 -1.664 -14.844 1.00 84.62 175 ALA A CA 1
ATOM 1371 C C . ALA A 1 175 ? -17.377 -2.854 -14.421 1.00 84.62 175 ALA A C 1
ATOM 1373 O O . ALA A 1 175 ? -17.788 -3.679 -13.603 1.00 84.62 175 ALA A O 1
ATOM 1374 N N . LEU A 1 176 ? -16.160 -2.937 -14.956 1.00 84.31 176 LEU A N 1
ATOM 1375 C CA . LEU A 1 176 ? -15.220 -4.011 -14.667 1.00 84.31 176 LEU A CA 1
ATOM 1376 C C . LEU A 1 176 ? -14.638 -3.896 -13.249 1.00 84.31 176 LEU A C 1
ATOM 1378 O O . LEU A 1 176 ? -14.492 -4.907 -12.562 1.00 84.31 176 LEU A O 1
ATOM 1382 N N . LEU A 1 177 ? -14.371 -2.675 -12.777 1.00 87.00 177 LEU A N 1
ATOM 1383 C CA . LEU A 1 177 ? -13.951 -2.413 -11.398 1.00 87.00 177 LEU A CA 1
ATOM 1384 C C . LEU A 1 177 ? -15.087 -2.664 -10.393 1.00 87.00 177 LEU A C 1
ATOM 1386 O O . LEU A 1 177 ? -14.853 -3.261 -9.342 1.00 87.00 177 LEU A O 1
ATOM 1390 N N . ALA A 1 178 ? -16.326 -2.286 -10.728 1.00 86.00 178 ALA A N 1
ATOM 1391 C CA . ALA A 1 178 ? -17.501 -2.548 -9.892 1.00 86.00 178 ALA A CA 1
ATOM 1392 C C . ALA A 1 178 ? -17.845 -4.044 -9.778 1.00 86.00 178 ALA A C 1
ATOM 1394 O O . ALA A 1 178 ? -18.484 -4.458 -8.811 1.00 86.00 178 ALA A O 1
ATOM 1395 N N . ALA A 1 179 ? -17.416 -4.865 -10.741 1.00 86.31 179 ALA A N 1
ATOM 1396 C CA . ALA A 1 179 ? -17.619 -6.311 -10.724 1.00 86.31 179 ALA A CA 1
ATOM 1397 C C . ALA A 1 179 ? -16.671 -7.060 -9.768 1.00 86.31 179 ALA A C 1
ATOM 1399 O O . ALA A 1 179 ? -16.848 -8.264 -9.569 1.00 86.31 179 ALA A O 1
ATOM 1400 N N . ILE A 1 180 ? -15.673 -6.391 -9.175 1.00 87.06 180 ILE A N 1
ATOM 1401 C CA . ILE A 1 180 ? -14.755 -7.017 -8.216 1.00 87.06 180 ILE A CA 1
ATOM 1402 C C . ILE A 1 180 ? -15.543 -7.384 -6.948 1.00 87.06 180 ILE A C 1
ATOM 1404 O O . ILE A 1 180 ? -16.010 -6.488 -6.239 1.00 87.06 180 ILE A O 1
ATOM 1408 N N . PRO A 1 181 ? -15.684 -8.681 -6.615 1.00 84.62 181 PRO A N 1
ATOM 1409 C CA . PRO A 1 181 ? -16.449 -9.077 -5.446 1.00 84.62 181 PRO A CA 1
ATOM 1410 C C . PRO A 1 181 ? -15.702 -8.694 -4.160 1.00 84.62 181 PRO A C 1
ATOM 1412 O O . PRO A 1 181 ? -14.464 -8.757 -4.118 1.00 84.62 181 PRO A O 1
ATOM 1415 N N . PRO A 1 182 ? -16.428 -8.347 -3.083 1.00 81.00 182 PRO A N 1
ATOM 1416 C CA . PRO A 1 182 ? -15.815 -8.228 -1.774 1.00 81.00 182 PRO A CA 1
ATOM 1417 C C . PRO A 1 182 ? -15.230 -9.588 -1.353 1.00 81.00 182 PRO A C 1
ATOM 1419 O O . PRO A 1 182 ? -15.760 -10.640 -1.728 1.00 81.00 182 PRO A O 1
ATOM 1422 N N . PRO A 1 183 ? -14.142 -9.591 -0.572 1.00 83.44 183 PRO A N 1
ATOM 1423 C CA . PRO A 1 183 ? -13.561 -10.826 -0.063 1.00 83.44 183 PRO A CA 1
ATOM 1424 C C . PRO A 1 183 ? -14.533 -11.557 0.880 1.00 83.44 183 PRO A C 1
ATOM 1426 O O . PRO A 1 183 ? -15.455 -10.936 1.424 1.00 83.44 183 PRO A O 1
ATOM 1429 N N . PRO A 1 184 ? -14.330 -12.868 1.113 1.00 80.56 184 PRO A N 1
ATOM 1430 C CA . PRO A 1 184 ? -15.125 -13.631 2.070 1.00 80.56 184 PRO A CA 1
ATOM 1431 C C . PRO A 1 184 ? -15.109 -12.976 3.453 1.00 80.56 184 PRO A C 1
ATOM 1433 O O . PRO A 1 184 ? -14.057 -12.540 3.920 1.00 80.56 184 PRO A O 1
ATOM 1436 N N . THR A 1 185 ? -16.263 -12.918 4.117 1.00 72.44 185 THR A N 1
ATOM 1437 C CA . THR A 1 185 ? -16.382 -12.353 5.468 1.00 72.44 185 THR A CA 1
ATOM 1438 C C . THR A 1 185 ? -15.509 -13.125 6.456 1.00 72.44 185 THR A C 1
ATOM 1440 O O . THR A 1 185 ? -15.597 -14.351 6.532 1.00 72.44 185 THR A O 1
ATOM 1443 N N . LEU A 1 186 ? -14.689 -12.405 7.222 1.00 71.50 186 LEU A N 1
ATOM 1444 C CA . LEU A 1 186 ? -13.881 -12.966 8.304 1.00 71.50 186 LEU A CA 1
ATOM 1445 C C . LEU A 1 186 ? -14.726 -13.044 9.582 1.00 71.50 186 LEU A C 1
ATOM 1447 O O . LEU A 1 186 ? -14.993 -12.013 10.200 1.00 71.50 186 LEU A O 1
ATOM 1451 N N . ASP A 1 187 ? -15.119 -14.252 9.987 1.00 74.06 187 ASP A N 1
ATOM 1452 C CA . ASP A 1 187 ? -15.851 -14.536 11.231 1.00 74.06 187 ASP A CA 1
ATOM 1453 C C . ASP A 1 187 ? -17.018 -13.556 11.507 1.00 74.06 187 ASP A C 1
ATOM 1455 O O . ASP A 1 187 ? -18.016 -13.538 10.788 1.00 74.06 187 ASP A O 1
ATOM 1459 N N . THR A 1 188 ? -16.895 -12.741 12.564 1.00 80.50 188 THR A N 1
ATOM 1460 C CA . THR A 1 188 ? -17.868 -11.752 13.050 1.00 80.50 188 THR A CA 1
ATOM 1461 C C . THR A 1 188 ? -17.781 -10.390 12.355 1.00 80.50 188 THR A C 1
ATOM 1463 O O . THR A 1 188 ? -18.506 -9.482 12.748 1.00 80.50 188 THR A O 1
ATOM 1466 N N . TYR A 1 189 ? -16.917 -10.200 11.354 1.00 83.69 189 TYR A N 1
ATOM 1467 C CA . TYR A 1 189 ? -16.732 -8.913 10.678 1.00 83.69 189 TYR A CA 1
ATOM 1468 C C . TYR A 1 189 ? -17.392 -8.894 9.299 1.00 83.69 189 TYR A C 1
ATOM 1470 O O . TYR A 1 189 ? -17.158 -9.755 8.451 1.00 83.69 189 TYR A O 1
ATOM 1478 N N . ALA A 1 190 ? -18.188 -7.854 9.060 1.00 82.88 190 ALA A N 1
ATOM 1479 C CA . ALA A 1 190 ? -18.852 -7.605 7.790 1.00 82.88 190 ALA A CA 1
ATOM 1480 C C . ALA A 1 190 ? -18.167 -6.459 7.033 1.00 82.88 190 ALA A C 1
ATOM 1482 O O . ALA A 1 190 ? -17.813 -5.434 7.621 1.00 82.88 190 ALA A O 1
ATOM 1483 N N . TYR A 1 191 ? -18.040 -6.597 5.712 1.00 83.38 191 TYR A N 1
ATOM 1484 C CA . TYR A 1 191 ? -17.542 -5.544 4.816 1.00 83.38 191 TYR A CA 1
ATOM 1485 C C . TYR A 1 191 ? -18.647 -4.562 4.425 1.00 83.38 191 TYR A C 1
ATOM 1487 O O . TYR A 1 191 ? -18.948 -4.349 3.248 1.00 83.38 191 TYR A O 1
ATOM 1495 N N . GLN A 1 192 ? -19.304 -3.998 5.434 1.00 79.62 192 GLN A N 1
ATOM 1496 C CA . GLN A 1 192 ? -20.436 -3.097 5.270 1.00 79.62 192 GLN A CA 1
ATOM 1497 C C . GLN A 1 192 ? -20.261 -1.839 6.119 1.00 79.62 192 GLN A C 1
ATOM 1499 O O . GLN A 1 192 ? -19.531 -1.817 7.110 1.00 79.62 192 GLN A O 1
ATOM 1504 N N . THR A 1 193 ? -20.928 -0.765 5.717 1.00 71.44 193 THR A N 1
ATOM 1505 C CA . THR A 1 193 ? -21.090 0.427 6.546 1.00 71.44 193 THR A CA 1
ATOM 1506 C C . THR A 1 193 ? -22.084 0.130 7.676 1.00 71.44 193 THR A C 1
ATOM 1508 O O . THR A 1 193 ? -22.877 -0.807 7.560 1.00 71.44 193 THR A O 1
ATOM 1511 N N . PRO A 1 194 ? -22.129 0.943 8.750 1.00 64.69 194 PRO A N 1
ATOM 1512 C CA . PRO A 1 194 ? -23.173 0.821 9.774 1.00 64.69 194 PRO A CA 1
ATOM 1513 C C . PRO A 1 194 ? -24.611 0.854 9.218 1.00 64.69 194 PRO A C 1
ATOM 1515 O O . PRO A 1 194 ? -25.527 0.369 9.870 1.00 64.69 194 PRO A O 1
ATOM 1518 N N . GLY A 1 195 ? -24.813 1.421 8.021 1.00 65.31 195 GLY A N 1
ATOM 1519 C CA . GLY A 1 195 ? -26.098 1.461 7.314 1.00 65.31 195 GLY A CA 1
ATOM 1520 C C . GLY A 1 195 ? -26.345 0.294 6.347 1.00 65.31 195 GLY A C 1
ATOM 1521 O O . GLY A 1 195 ? -27.305 0.351 5.586 1.00 65.31 195 GLY A O 1
ATOM 1522 N N . GLY A 1 196 ? -25.484 -0.731 6.326 1.00 67.25 196 GLY A N 1
ATOM 1523 C CA . GLY A 1 196 ? -25.639 -1.933 5.495 1.00 67.25 196 GLY A CA 1
ATOM 1524 C C . GLY A 1 196 ? -25.188 -1.793 4.035 1.00 67.25 196 GLY A C 1
ATOM 1525 O O . GLY A 1 196 ? -25.302 -2.743 3.265 1.00 67.25 196 GLY A O 1
ATOM 1526 N N . SER A 1 197 ? -24.659 -0.635 3.628 1.00 76.12 197 SER A N 1
ATOM 1527 C CA . SER A 1 197 ? -24.060 -0.470 2.295 1.00 76.12 197 SER A CA 1
ATOM 1528 C C . SER A 1 197 ? -22.718 -1.194 2.215 1.00 76.12 197 SER A C 1
ATOM 1530 O O . SER A 1 197 ? -22.027 -1.309 3.224 1.00 76.12 197 SER A O 1
ATOM 1532 N N . LEU A 1 198 ? -22.308 -1.636 1.024 1.00 76.81 198 LEU A N 1
ATOM 1533 C CA . LEU A 1 198 ? -20.966 -2.187 0.806 1.00 76.81 198 LEU A CA 1
ATOM 1534 C C . LEU A 1 198 ? -19.896 -1.176 1.247 1.00 76.81 198 LEU A C 1
ATOM 1536 O O . LEU A 1 198 ? -19.948 -0.005 0.879 1.00 76.81 198 LEU A O 1
ATOM 1540 N N . ALA A 1 199 ? -18.932 -1.635 2.045 1.00 82.50 199 ALA A N 1
ATOM 1541 C CA . ALA A 1 199 ? -17.776 -0.838 2.459 1.00 82.50 199 ALA A CA 1
ATOM 1542 C C . ALA A 1 199 ? -16.506 -1.201 1.676 1.00 82.50 199 ALA A C 1
ATOM 1544 O O . ALA A 1 199 ? -15.412 -0.798 2.061 1.00 82.50 199 ALA A O 1
ATOM 1545 N N . PHE A 1 200 ? -16.645 -1.963 0.593 1.00 89.31 200 PHE A N 1
ATOM 1546 C CA . PHE A 1 200 ? -15.570 -2.320 -0.320 1.00 89.31 200 PHE A CA 1
ATOM 1547 C C . PHE A 1 200 ? -15.867 -1.727 -1.698 1.00 89.31 200 PHE A C 1
ATOM 1549 O O . PHE A 1 200 ? -16.929 -1.988 -2.259 1.00 89.31 200 PHE A O 1
ATOM 1556 N N . GLU A 1 201 ? -14.940 -0.932 -2.223 1.00 89.62 201 GLU A N 1
ATOM 1557 C CA . GLU A 1 201 ? -15.033 -0.341 -3.557 1.00 89.62 201 GLU A CA 1
ATOM 1558 C C . GLU A 1 201 ? -13.646 -0.214 -4.196 1.00 89.62 201 GLU A C 1
ATOM 1560 O O . GLU A 1 201 ? -12.647 0.073 -3.527 1.00 89.62 201 GLU A O 1
ATOM 1565 N N . VAL A 1 202 ? -13.595 -0.411 -5.512 1.00 89.31 202 VAL A N 1
ATOM 1566 C CA . VAL A 1 202 ? -12.428 -0.131 -6.348 1.00 89.31 202 VAL A CA 1
ATOM 1567 C C . VAL A 1 202 ? -12.884 0.815 -7.445 1.00 89.31 202 VAL A C 1
ATOM 1569 O O . VAL A 1 202 ? -13.831 0.511 -8.163 1.00 89.31 202 VAL A O 1
ATOM 1572 N N . ILE A 1 203 ? -12.236 1.970 -7.556 1.00 87.19 203 ILE A N 1
ATOM 1573 C CA . ILE A 1 203 ? -12.616 3.020 -8.507 1.00 87.19 203 ILE A CA 1
ATOM 1574 C C . ILE A 1 203 ? -11.378 3.594 -9.190 1.00 87.19 203 ILE A C 1
ATOM 1576 O O . ILE A 1 203 ? -10.313 3.679 -8.580 1.00 87.19 203 ILE A O 1
ATOM 1580 N N . SER A 1 204 ? -11.502 4.048 -10.433 1.00 86.44 204 SER A N 1
ATOM 1581 C CA . SER A 1 204 ? -10.504 4.936 -11.040 1.00 86.44 204 SER A CA 1
ATOM 1582 C C . SER A 1 204 ? -10.734 6.375 -10.579 1.00 86.44 204 SER A C 1
ATOM 1584 O O . SER A 1 204 ? -11.846 6.894 -10.656 1.00 86.44 204 SER A O 1
ATOM 1586 N N . THR A 1 205 ? -9.690 7.052 -10.111 1.00 83.62 205 THR A N 1
ATOM 1587 C CA . THR A 1 205 ? -9.762 8.450 -9.649 1.00 83.62 205 THR A CA 1
ATOM 1588 C C . THR A 1 205 ? -9.219 9.444 -10.669 1.00 83.62 205 THR A C 1
ATOM 1590 O O . THR A 1 205 ? -9.437 10.641 -10.510 1.00 83.62 205 THR A O 1
ATOM 1593 N N . SER A 1 206 ? -8.522 8.968 -11.701 1.00 79.44 206 SER A N 1
ATOM 1594 C CA . SER A 1 206 ? -8.077 9.772 -12.841 1.00 79.44 206 SER A CA 1
ATOM 1595 C C . SER A 1 206 ? -8.402 9.069 -14.157 1.00 79.44 206 SER A C 1
ATOM 1597 O O . SER A 1 206 ? -8.661 7.860 -14.185 1.00 79.44 206 SER A O 1
ATOM 1599 N N . ASP A 1 207 ? -8.378 9.832 -15.243 1.00 76.56 207 ASP A N 1
ATOM 1600 C CA . ASP A 1 207 ? -8.281 9.269 -16.586 1.00 76.56 207 ASP A CA 1
ATOM 1601 C C . ASP A 1 207 ? -6.826 8.878 -16.884 1.00 76.56 207 ASP A C 1
ATOM 1603 O O . ASP A 1 207 ? -5.930 9.089 -16.055 1.00 76.56 207 ASP A O 1
ATOM 1607 N N . VAL A 1 208 ? -6.609 8.239 -18.033 1.00 75.62 208 VAL A N 1
ATOM 1608 C CA . VAL A 1 208 ? -5.269 7.886 -18.505 1.00 75.62 208 VAL A CA 1
ATOM 1609 C C . VAL A 1 208 ? -4.556 9.164 -18.939 1.00 75.62 208 VAL A C 1
ATOM 1611 O O . VAL A 1 208 ? -4.993 9.850 -19.862 1.00 75.62 208 VAL A O 1
ATOM 1614 N N . GLU A 1 209 ? -3.446 9.480 -18.280 1.00 73.06 209 GLU A N 1
ATOM 1615 C CA . GLU A 1 209 ? -2.595 10.615 -18.622 1.00 73.06 209 GLU A CA 1
ATOM 1616 C C . GLU A 1 209 ? -1.288 10.123 -19.246 1.00 73.06 209 GLU A C 1
ATOM 1618 O O . GLU A 1 209 ? -0.584 9.294 -18.670 1.00 73.06 209 GLU A O 1
ATOM 1623 N N . VAL A 1 210 ? -0.931 10.659 -20.416 1.00 73.62 210 VAL A N 1
ATOM 1624 C CA . VAL A 1 210 ? 0.378 10.414 -21.036 1.00 73.62 210 VAL A CA 1
ATOM 1625 C C . VAL A 1 210 ? 1.346 11.490 -20.558 1.00 73.62 210 VAL A C 1
ATOM 1627 O O . VAL A 1 210 ? 1.228 12.658 -20.931 1.00 73.62 210 VAL A O 1
ATOM 1630 N N . GLY A 1 211 ? 2.327 11.110 -19.745 1.00 68.38 211 GLY A N 1
ATOM 1631 C CA . GLY A 1 211 ? 3.232 12.075 -19.130 1.00 68.38 211 GLY A CA 1
ATOM 1632 C C . GLY A 1 211 ? 4.402 11.440 -18.384 1.00 68.38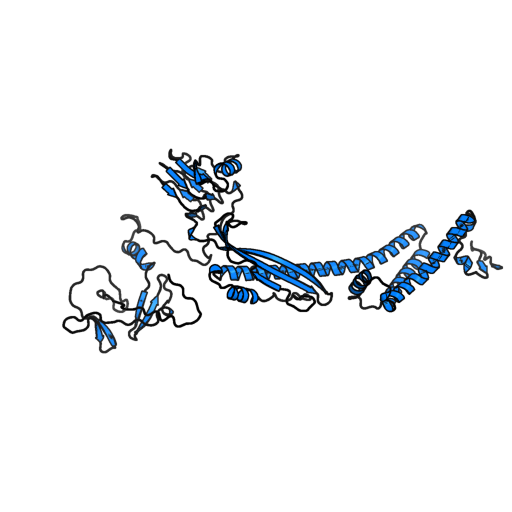 211 GLY A C 1
ATOM 1633 O O . GLY A 1 211 ? 4.523 10.214 -18.334 1.00 68.38 211 GLY A O 1
ATOM 1634 N N . PRO A 1 212 ? 5.310 12.256 -17.824 1.00 67.62 212 PRO A N 1
ATOM 1635 C CA . PRO A 1 212 ? 6.400 11.748 -17.008 1.00 67.62 212 PRO A CA 1
ATOM 1636 C C . PRO A 1 212 ? 5.840 11.118 -15.727 1.00 67.62 212 PRO A C 1
ATOM 1638 O O . PRO A 1 212 ? 5.169 11.772 -14.930 1.00 67.62 212 PRO A O 1
ATOM 1641 N N . VAL A 1 213 ? 6.149 9.843 -15.514 1.00 70.00 213 VAL A N 1
ATOM 1642 C CA . VAL A 1 213 ? 5.793 9.070 -14.327 1.00 70.00 213 VAL A CA 1
ATOM 1643 C C . VAL A 1 213 ? 6.434 9.734 -13.116 1.00 70.00 213 VAL A C 1
ATOM 1645 O O . VAL A 1 213 ? 7.654 9.753 -12.964 1.00 70.00 213 VAL A O 1
ATOM 1648 N N . ALA A 1 214 ? 5.614 10.308 -12.244 1.00 62.91 214 ALA A N 1
ATOM 1649 C CA . ALA A 1 214 ? 6.091 11.161 -11.161 1.00 62.91 214 ALA A CA 1
ATOM 1650 C C . ALA A 1 214 ? 6.825 10.400 -10.041 1.00 62.91 214 ALA A C 1
ATOM 1652 O O . ALA A 1 214 ? 7.579 11.016 -9.289 1.00 62.91 214 ALA A O 1
ATOM 1653 N N . ARG A 1 215 ? 6.574 9.090 -9.875 1.00 61.31 215 ARG A N 1
ATOM 1654 C CA . ARG A 1 215 ? 7.088 8.275 -8.758 1.00 61.31 215 ARG A CA 1
ATOM 1655 C C . ARG A 1 215 ? 7.280 6.809 -9.154 1.00 61.31 215 ARG A C 1
ATOM 1657 O O . ARG A 1 215 ? 6.576 6.300 -10.015 1.00 61.31 215 ARG A O 1
ATOM 1664 N N . GLY A 1 216 ? 8.200 6.124 -8.474 1.00 64.50 216 GLY A N 1
ATOM 1665 C CA . GLY A 1 216 ? 8.474 4.696 -8.664 1.00 64.50 216 GLY A CA 1
ATOM 1666 C C . GLY A 1 216 ? 9.705 4.414 -9.526 1.00 64.50 216 GLY A C 1
ATOM 1667 O O . GLY A 1 216 ? 10.394 5.327 -9.976 1.00 64.50 216 GLY A O 1
ATOM 1668 N N . THR A 1 217 ? 9.972 3.129 -9.747 1.00 64.94 217 THR A N 1
ATOM 1669 C CA . THR A 1 217 ? 11.164 2.601 -10.433 1.00 64.94 217 THR A CA 1
ATOM 1670 C C . THR A 1 217 ? 11.400 3.196 -11.826 1.00 64.94 217 THR A C 1
ATOM 1672 O O . THR A 1 217 ? 12.539 3.389 -12.245 1.00 64.94 217 THR A O 1
ATOM 1675 N N . TYR A 1 218 ? 10.320 3.542 -12.525 1.00 67.31 218 TYR A N 1
ATOM 1676 C CA . TYR A 1 218 ? 10.351 4.085 -13.882 1.00 67.31 218 TYR A CA 1
ATOM 1677 C C . TYR A 1 218 ? 10.182 5.615 -13.928 1.00 67.31 218 TYR A C 1
ATOM 1679 O O . TYR A 1 218 ? 9.885 6.174 -14.977 1.00 67.31 218 TYR A O 1
ATOM 1687 N N . SER A 1 219 ? 10.356 6.329 -12.814 1.00 63.88 219 SER A N 1
ATOM 1688 C CA . SER A 1 219 ? 10.352 7.799 -12.800 1.00 63.88 219 SER A CA 1
ATOM 1689 C C . SER A 1 219 ? 11.695 8.375 -13.292 1.00 63.88 219 SER A C 1
ATOM 1691 O O . SER A 1 219 ? 12.732 7.756 -13.044 1.00 63.88 219 SER A O 1
ATOM 1693 N N . PRO A 1 220 ? 11.743 9.546 -13.967 1.00 60.47 220 PRO A N 1
ATOM 1694 C CA . PRO A 1 220 ? 10.650 10.381 -14.475 1.00 60.47 220 PRO A CA 1
ATOM 1695 C C . PRO A 1 220 ? 10.349 10.090 -15.959 1.00 60.47 220 PRO A C 1
ATOM 1697 O O . PRO A 1 220 ? 10.448 10.971 -16.815 1.00 60.47 220 PRO A O 1
ATOM 1700 N N . ARG A 1 221 ? 10.072 8.829 -16.312 1.00 68.62 221 ARG A N 1
ATOM 1701 C CA . ARG A 1 221 ? 9.927 8.416 -17.716 1.00 68.62 221 ARG A CA 1
ATOM 1702 C C . ARG A 1 221 ? 8.525 8.664 -18.225 1.00 68.62 221 ARG A C 1
ATOM 1704 O O . ARG A 1 221 ? 7.565 8.569 -17.481 1.00 68.62 221 ARG A O 1
ATOM 1711 N N . MET A 1 222 ? 8.412 8.962 -19.511 1.00 67.12 222 MET A N 1
ATOM 1712 C CA . MET A 1 222 ? 7.115 9.097 -20.161 1.00 67.12 222 MET A CA 1
ATOM 1713 C C . MET A 1 222 ? 6.420 7.737 -20.208 1.00 67.12 222 MET A C 1
ATOM 1715 O O . MET A 1 222 ? 6.952 6.794 -20.796 1.00 67.12 222 MET A O 1
ATOM 1719 N N . GLY A 1 223 ? 5.235 7.671 -19.629 1.00 69.75 223 GLY A N 1
ATOM 1720 C CA . GLY A 1 223 ? 4.359 6.513 -19.673 1.00 69.75 223 GLY A CA 1
ATOM 1721 C C . GLY A 1 223 ? 2.908 6.958 -19.630 1.00 69.75 223 GLY A C 1
ATOM 1722 O O . GLY A 1 223 ? 2.606 8.150 -19.541 1.00 69.75 223 GLY A O 1
ATOM 1723 N N . GLU A 1 224 ? 2.022 5.984 -19.706 1.00 74.81 224 GLU A N 1
ATOM 1724 C CA . GLU A 1 224 ? 0.624 6.168 -19.353 1.00 74.81 224 GLU A CA 1
ATOM 1725 C C . GLU A 1 224 ? 0.485 5.958 -17.855 1.00 74.81 224 GLU A C 1
ATOM 1727 O O . GLU A 1 224 ? 0.907 4.933 -17.320 1.00 74.81 224 GLU A O 1
ATOM 1732 N N . ALA A 1 225 ? -0.077 6.941 -17.170 1.00 76.44 225 ALA A N 1
ATOM 1733 C CA . ALA A 1 225 ? -0.355 6.868 -15.753 1.00 76.44 225 ALA A CA 1
ATOM 1734 C C . ALA A 1 225 ? -1.862 6.958 -15.535 1.00 76.44 225 ALA A C 1
ATOM 1736 O O . ALA A 1 225 ? -2.518 7.882 -16.014 1.00 76.44 225 ALA A O 1
ATOM 1737 N N . GLN A 1 226 ? -2.402 6.016 -14.769 1.00 80.12 226 GLN A N 1
ATOM 1738 C CA . GLN A 1 226 ? -3.781 6.065 -14.306 1.00 80.12 226 GLN A CA 1
ATOM 1739 C C . GLN A 1 226 ? -3.833 5.762 -12.815 1.00 80.12 226 GLN A C 1
ATOM 1741 O O . GLN A 1 226 ? -3.180 4.839 -12.327 1.00 80.12 226 GLN A O 1
ATOM 1746 N N . THR A 1 227 ? -4.604 6.553 -12.077 1.00 84.25 227 THR A N 1
ATOM 1747 C CA . THR A 1 227 ? -4.733 6.416 -10.628 1.00 84.25 227 THR A CA 1
ATOM 1748 C C . THR A 1 227 ? -6.046 5.731 -10.281 1.00 84.25 227 THR A C 1
ATOM 1750 O O . THR A 1 227 ? -7.116 6.101 -10.768 1.00 84.25 227 THR A O 1
ATOM 1753 N N . PHE A 1 228 ? -5.950 4.749 -9.398 1.00 87.25 228 PHE A N 1
ATOM 1754 C CA . PHE A 1 228 ? -7.044 3.968 -8.852 1.00 87.25 228 PHE A CA 1
ATOM 1755 C C . PHE A 1 228 ? -7.069 4.112 -7.338 1.00 87.25 228 PHE A C 1
ATOM 1757 O O . PHE A 1 228 ? -6.033 4.296 -6.702 1.00 87.25 228 PHE A O 1
ATOM 1764 N N . ARG A 1 229 ? -8.248 3.965 -6.748 1.00 87.62 229 ARG A N 1
ATOM 1765 C CA . ARG A 1 229 ? -8.446 3.905 -5.306 1.00 87.62 229 ARG A CA 1
ATOM 1766 C C . ARG A 1 229 ? -9.133 2.602 -4.952 1.00 87.62 229 ARG A C 1
ATOM 1768 O O . ARG A 1 229 ? -10.218 2.314 -5.449 1.00 87.62 229 ARG A O 1
ATOM 1775 N N . VAL A 1 230 ? -8.510 1.849 -4.056 1.00 90.56 230 VAL A N 1
ATOM 1776 C CA . VAL A 1 230 ? -9.117 0.702 -3.381 1.00 90.56 230 VAL A CA 1
ATOM 1777 C C . VAL A 1 230 ? -9.493 1.159 -1.985 1.00 90.56 230 VAL A C 1
ATOM 1779 O O . VAL A 1 230 ? -8.631 1.597 -1.221 1.00 90.56 230 VAL A O 1
ATOM 1782 N N . ARG A 1 231 ? -10.769 1.065 -1.632 1.00 90.62 231 ARG A N 1
ATOM 1783 C CA . ARG A 1 231 ? -11.261 1.373 -0.293 1.00 90.62 231 ARG A CA 1
ATOM 1784 C C . ARG A 1 231 ? -11.945 0.146 0.281 1.00 90.62 231 ARG A C 1
ATOM 1786 O O . ARG A 1 231 ? -12.741 -0.504 -0.386 1.00 90.62 231 ARG A O 1
ATOM 1793 N N . ALA A 1 232 ? -11.629 -0.154 1.531 1.00 90.56 232 ALA A N 1
ATOM 1794 C CA . ALA A 1 232 ? -12.189 -1.276 2.259 1.00 90.56 232 ALA A CA 1
ATOM 1795 C C . ALA A 1 232 ? -12.498 -0.857 3.696 1.00 90.56 232 ALA A C 1
ATOM 1797 O O . ALA A 1 232 ? -11.672 -0.246 4.374 1.00 90.56 232 ALA A O 1
ATOM 1798 N N . GLY A 1 233 ? -13.689 -1.189 4.171 1.00 88.50 233 GLY A N 1
ATOM 1799 C CA . GLY A 1 233 ? -14.099 -1.020 5.552 1.00 88.50 233 GLY A CA 1
ATOM 1800 C C . GLY A 1 233 ? -14.658 -2.313 6.110 1.00 88.50 233 GLY A C 1
ATOM 1801 O O . GLY A 1 233 ? -15.358 -3.040 5.410 1.00 88.50 233 GLY A O 1
ATOM 1802 N N . ALA A 1 234 ? -14.343 -2.590 7.369 1.00 89.56 234 ALA A N 1
ATOM 1803 C CA . ALA A 1 234 ? -14.863 -3.735 8.098 1.00 89.56 234 ALA A CA 1
ATOM 1804 C C . ALA A 1 234 ? -15.463 -3.265 9.422 1.00 89.56 234 ALA A C 1
ATOM 1806 O O . ALA A 1 234 ? -14.892 -2.410 10.104 1.00 89.56 234 ALA A O 1
ATOM 1807 N N . ILE A 1 235 ? -16.610 -3.833 9.783 1.00 88.62 235 ILE A N 1
ATOM 1808 C CA . ILE A 1 235 ? -17.333 -3.526 11.015 1.00 88.62 235 ILE A CA 1
ATOM 1809 C C . ILE A 1 235 ? -17.725 -4.815 11.729 1.00 88.62 235 ILE A C 1
ATOM 1811 O O . ILE A 1 235 ? -18.110 -5.794 11.091 1.00 88.62 235 ILE A O 1
ATOM 1815 N N . ASN A 1 236 ? -17.645 -4.812 13.057 1.00 87.25 236 ASN A N 1
ATOM 1816 C CA . ASN A 1 236 ? -18.311 -5.816 13.874 1.00 87.25 236 ASN A CA 1
ATOM 1817 C C . ASN A 1 236 ? -19.780 -5.381 14.064 1.00 87.25 236 ASN A C 1
ATOM 1819 O O . ASN A 1 236 ? -20.020 -4.378 14.741 1.00 87.25 236 ASN A O 1
ATOM 1823 N N . PRO A 1 237 ? -20.774 -6.092 13.498 1.00 80.00 237 PRO A N 1
ATOM 1824 C CA . PRO A 1 237 ? -22.180 -5.711 13.589 1.00 80.00 237 PRO A CA 1
ATOM 1825 C C . PRO A 1 237 ? -22.737 -5.841 15.012 1.00 80.00 237 PRO A C 1
ATOM 1827 O O . PRO A 1 237 ? -23.715 -5.176 15.335 1.00 80.00 237 PRO A O 1
ATOM 1830 N N . GLY A 1 238 ? -22.110 -6.647 15.878 1.00 80.38 238 GLY A N 1
ATOM 1831 C CA . GLY A 1 238 ? -22.501 -6.767 17.282 1.00 80.38 238 GLY A CA 1
ATOM 1832 C C . GLY A 1 238 ? -22.100 -5.555 18.124 1.00 80.38 238 GLY A C 1
ATOM 1833 O O . GLY A 1 238 ? -22.843 -5.161 19.015 1.00 80.38 238 GLY A O 1
ATOM 1834 N N . THR A 1 239 ? -20.949 -4.936 17.835 1.00 80.25 239 THR A N 1
ATOM 1835 C CA . THR A 1 239 ? -20.405 -3.832 18.654 1.00 80.25 239 THR A CA 1
ATOM 1836 C C . THR A 1 239 ? -20.441 -2.468 17.967 1.00 80.25 239 THR A C 1
ATOM 1838 O O . THR A 1 239 ? -20.207 -1.443 18.609 1.00 80.25 239 THR A O 1
ATOM 1841 N N . GLY A 1 240 ? -20.714 -2.428 16.659 1.00 80.44 240 GLY A N 1
ATOM 1842 C CA . GLY A 1 240 ? -20.701 -1.212 15.842 1.00 80.44 240 GLY A CA 1
ATOM 1843 C C . GLY A 1 240 ? -19.307 -0.600 15.653 1.00 80.44 240 GLY A C 1
ATOM 1844 O O . GLY A 1 240 ? -19.183 0.486 15.088 1.00 80.44 240 GLY A O 1
ATOM 1845 N N . VAL A 1 241 ? -18.248 -1.266 16.129 1.00 84.12 241 VAL A N 1
ATOM 1846 C CA . VAL A 1 241 ? -16.860 -0.818 15.975 1.00 84.12 241 VAL A CA 1
ATOM 1847 C C . VAL A 1 241 ? -16.340 -1.274 14.618 1.00 84.12 241 VAL A C 1
ATOM 1849 O O . VAL A 1 241 ? -16.402 -2.457 14.280 1.00 84.12 241 VAL A O 1
ATOM 1852 N N . GLY A 1 242 ? -15.807 -0.333 13.842 1.00 86.69 242 GLY A N 1
ATOM 1853 C CA . GLY A 1 242 ? -15.265 -0.607 12.520 1.00 86.69 242 GLY A CA 1
ATOM 1854 C C . GLY A 1 242 ? -14.075 0.273 12.171 1.00 86.69 242 GLY A C 1
ATOM 1855 O O . GLY A 1 242 ? -13.799 1.275 12.832 1.00 86.69 242 GLY A O 1
ATOM 1856 N N . ALA A 1 243 ? -13.376 -0.118 11.115 1.00 86.75 243 ALA A N 1
ATOM 1857 C CA . ALA A 1 243 ? -12.264 0.619 10.537 1.00 86.75 243 ALA A CA 1
ATOM 1858 C C . ALA A 1 243 ? -12.466 0.724 9.025 1.00 86.75 243 ALA A C 1
ATOM 1860 O O . ALA A 1 243 ? -12.967 -0.208 8.399 1.00 86.75 243 ALA A O 1
ATOM 1861 N N . VAL A 1 244 ? -12.073 1.858 8.445 1.00 89.06 244 VAL A N 1
ATOM 1862 C CA . VAL A 1 244 ? -12.102 2.096 6.998 1.00 89.06 244 VAL A CA 1
ATOM 1863 C C . VAL A 1 244 ? -10.709 2.508 6.558 1.00 89.06 244 VAL A C 1
ATOM 1865 O O . VAL A 1 244 ? -10.087 3.371 7.175 1.00 89.06 244 VAL A O 1
ATOM 1868 N N . MET A 1 245 ? -10.232 1.889 5.488 1.00 87.62 245 MET A N 1
ATOM 1869 C CA . MET A 1 245 ? -8.938 2.141 4.877 1.00 87.62 245 MET A CA 1
ATOM 1870 C C . MET A 1 245 ? -9.115 2.429 3.392 1.00 87.62 245 MET A C 1
ATOM 1872 O O . MET A 1 245 ? -10.034 1.923 2.750 1.00 87.62 245 MET A O 1
ATOM 1876 N N . ALA A 1 246 ? -8.219 3.246 2.849 1.00 89.38 246 ALA A N 1
ATOM 1877 C CA . ALA A 1 246 ? -8.129 3.510 1.424 1.00 89.38 246 ALA A CA 1
ATOM 1878 C C . ALA A 1 246 ? -6.660 3.495 0.996 1.00 89.38 246 ALA A C 1
ATOM 1880 O O . ALA A 1 246 ? -5.789 3.948 1.741 1.00 89.38 246 ALA A O 1
ATOM 1881 N N . ARG A 1 247 ? -6.400 2.977 -0.202 1.00 88.12 247 ARG A N 1
ATOM 1882 C CA . ARG A 1 247 ? -5.091 2.970 -0.850 1.00 88.12 247 ARG A CA 1
ATOM 1883 C C . ARG A 1 247 ? -5.248 3.497 -2.265 1.00 88.12 247 ARG A C 1
ATOM 1885 O O . ARG A 1 247 ? -6.040 2.963 -3.039 1.00 88.12 247 ARG A O 1
ATOM 1892 N N . ASP A 1 248 ? -4.453 4.510 -2.579 1.00 87.25 248 ASP A N 1
ATOM 1893 C CA . ASP A 1 248 ? -4.309 5.016 -3.937 1.00 87.25 248 ASP A CA 1
ATOM 1894 C C . ASP A 1 248 ? -3.173 4.256 -4.627 1.00 87.25 248 ASP A C 1
ATOM 1896 O O . ASP A 1 248 ? -2.080 4.103 -4.076 1.00 87.25 248 ASP A O 1
ATOM 1900 N N . ILE A 1 249 ? -3.458 3.733 -5.813 1.00 84.00 249 ILE A N 1
ATOM 1901 C CA . ILE A 1 249 ? -2.573 2.890 -6.610 1.00 84.00 249 ILE A CA 1
ATOM 1902 C C . ILE A 1 249 ? -2.454 3.534 -7.982 1.00 84.00 249 ILE A C 1
ATOM 1904 O O . ILE A 1 249 ? -3.459 3.806 -8.630 1.00 84.00 249 ILE A O 1
ATOM 1908 N N . GLN A 1 250 ? -1.227 3.752 -8.441 1.00 79.81 250 GLN A N 1
ATOM 1909 C CA . GLN A 1 250 ? -0.974 4.235 -9.791 1.00 79.81 250 GLN A CA 1
ATOM 1910 C C . GLN A 1 250 ? -0.581 3.054 -10.680 1.00 79.81 250 GLN A C 1
ATOM 1912 O O . GLN A 1 250 ? 0.455 2.426 -10.460 1.00 79.81 250 GLN A O 1
ATOM 1917 N N . GLY A 1 251 ? -1.419 2.746 -11.666 1.00 76.12 251 GLY A N 1
ATOM 1918 C CA . GLY A 1 251 ? -1.050 1.880 -12.778 1.00 76.12 251 GLY A CA 1
ATOM 1919 C C . GLY A 1 251 ? -0.175 2.668 -13.747 1.00 76.12 251 GLY A C 1
ATOM 1920 O O . GLY A 1 251 ? -0.532 3.785 -14.122 1.00 76.12 251 GLY A O 1
ATOM 1921 N N . VAL A 1 252 ? 0.974 2.103 -14.116 1.00 73.19 252 VAL A N 1
ATOM 1922 C CA . VAL A 1 252 ? 1.901 2.711 -15.075 1.00 73.19 252 VAL A CA 1
ATOM 1923 C C . VAL A 1 252 ? 2.081 1.766 -16.254 1.00 73.19 252 VAL A C 1
ATOM 1925 O O . VAL A 1 252 ? 2.637 0.680 -16.099 1.00 73.19 252 VAL A O 1
ATOM 1928 N N . GLY A 1 253 ? 1.616 2.195 -17.423 1.00 70.69 253 GLY A N 1
ATOM 1929 C CA . GLY A 1 253 ? 1.900 1.563 -18.704 1.00 70.69 253 GLY A CA 1
ATOM 1930 C C . GLY A 1 253 ? 3.166 2.162 -19.309 1.00 70.69 253 GLY A C 1
ATOM 1931 O O . GLY A 1 253 ? 3.270 3.378 -19.484 1.00 70.69 253 GLY A O 1
ATOM 1932 N N . LEU A 1 254 ? 4.147 1.319 -19.630 1.00 66.81 254 LEU A N 1
ATOM 1933 C CA . LEU A 1 254 ? 5.335 1.734 -20.373 1.00 66.81 254 LEU A CA 1
ATOM 1934 C C . LEU A 1 254 ? 5.231 1.251 -21.811 1.00 66.81 254 LEU A C 1
ATOM 1936 O O . LEU A 1 254 ? 4.920 0.093 -22.078 1.00 66.81 254 LEU A O 1
ATOM 1940 N N . PHE A 1 255 ? 5.559 2.132 -22.746 1.00 63.41 255 PHE A N 1
ATOM 1941 C CA . PHE A 1 255 ? 5.630 1.767 -24.151 1.00 63.41 255 PHE A CA 1
ATOM 1942 C C . PHE A 1 255 ? 6.907 0.953 -24.410 1.00 63.41 255 PHE A C 1
ATOM 1944 O O . PHE A 1 255 ? 8.010 1.494 -24.299 1.00 63.41 255 PHE A O 1
ATOM 1951 N N . LEU A 1 256 ? 6.757 -0.319 -24.802 1.00 54.53 256 LEU A N 1
ATOM 1952 C CA . LEU A 1 256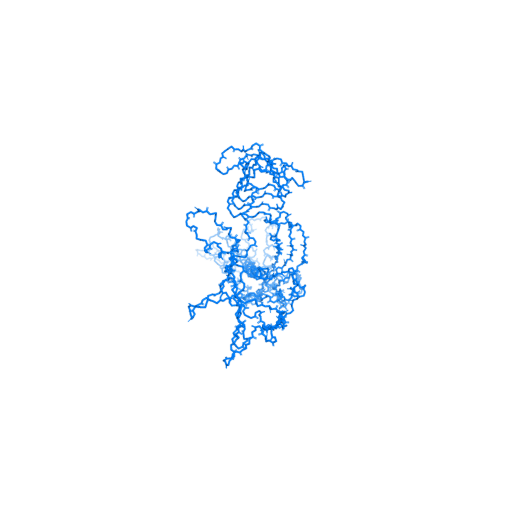 ? 7.853 -1.251 -25.130 1.00 54.53 256 LEU A CA 1
ATOM 1953 C C . LEU A 1 256 ? 8.894 -0.636 -26.093 1.00 54.53 256 LEU A C 1
ATOM 1955 O O . LEU A 1 256 ? 10.092 -0.840 -25.934 1.00 54.53 256 LEU A O 1
ATOM 1959 N N . ILE A 1 257 ? 8.444 0.197 -27.039 1.00 51.84 257 ILE A N 1
ATOM 1960 C CA . ILE A 1 257 ? 9.254 0.796 -28.120 1.00 51.84 257 ILE A CA 1
ATOM 1961 C C . ILE A 1 257 ? 10.160 1.959 -27.640 1.00 51.84 257 ILE A C 1
ATOM 1963 O O . ILE A 1 257 ? 10.914 2.525 -28.427 1.00 51.84 257 ILE A O 1
ATOM 1967 N N . ARG A 1 258 ? 10.139 2.352 -26.355 1.00 60.25 258 ARG A N 1
ATOM 1968 C CA . ARG A 1 258 ? 10.996 3.456 -25.859 1.00 60.25 258 ARG A CA 1
ATOM 1969 C C . ARG A 1 258 ? 12.356 3.030 -25.300 1.00 60.25 258 ARG A C 1
ATOM 1971 O O . ARG A 1 258 ? 13.229 3.895 -25.172 1.00 60.25 258 ARG A O 1
ATOM 1978 N N . PHE A 1 259 ? 12.570 1.747 -24.998 1.00 71.50 259 PHE A N 1
ATOM 1979 C CA . PHE A 1 259 ? 13.933 1.248 -24.812 1.00 71.50 259 PHE A CA 1
ATOM 1980 C C . PHE A 1 259 ? 14.575 1.144 -26.186 1.00 71.50 259 PHE A C 1
ATOM 1982 O O . PHE A 1 259 ? 14.110 0.393 -27.038 1.00 71.50 259 PHE A O 1
ATOM 1989 N N . GLY A 1 260 ? 15.645 1.897 -26.409 1.00 77.31 260 GLY A N 1
ATOM 1990 C CA . GLY A 1 260 ? 16.491 1.606 -27.552 1.00 77.31 260 GLY A CA 1
ATOM 1991 C C . GLY A 1 260 ? 17.289 0.318 -27.310 1.00 77.31 260 GLY A C 1
ATOM 1992 O O . GLY A 1 260 ? 17.448 -0.478 -28.230 1.00 77.31 260 GLY A O 1
ATOM 1993 N N . VAL A 1 261 ? 17.747 0.079 -26.077 1.00 84.56 261 VAL A N 1
ATOM 1994 C CA . VAL A 1 261 ? 18.367 -1.192 -25.673 1.00 84.56 261 VAL A CA 1
ATOM 1995 C C . VAL A 1 261 ? 17.890 -1.556 -24.272 1.00 84.56 261 VAL A C 1
ATOM 1997 O O . VAL A 1 261 ? 17.979 -0.741 -23.356 1.00 84.56 261 VAL A O 1
ATOM 2000 N N . PHE A 1 262 ? 17.420 -2.786 -24.102 1.00 84.81 262 PHE A N 1
ATOM 2001 C CA . PHE A 1 262 ? 17.207 -3.411 -22.801 1.00 84.81 262 PHE A CA 1
ATOM 2002 C C . PHE A 1 262 ? 17.993 -4.719 -22.787 1.00 84.81 262 PHE A C 1
ATOM 2004 O O . PHE A 1 262 ? 17.840 -5.528 -23.704 1.00 84.81 262 PHE A O 1
ATOM 2011 N N . TYR A 1 263 ? 18.833 -4.922 -21.778 1.00 86.50 263 TYR A N 1
ATOM 2012 C CA . TYR A 1 263 ? 19.644 -6.126 -21.657 1.00 86.50 263 TYR A CA 1
ATOM 2013 C C . TYR A 1 263 ? 19.549 -6.714 -20.248 1.00 86.50 263 TYR A C 1
ATOM 2015 O O . TYR A 1 263 ? 19.613 -5.985 -19.261 1.00 86.50 263 TYR A O 1
ATOM 2023 N N . GLU A 1 264 ? 19.379 -8.033 -20.150 1.00 85.00 264 GLU A N 1
ATOM 2024 C CA . GLU A 1 264 ? 19.183 -8.712 -18.860 1.00 85.00 264 GLU A CA 1
ATOM 2025 C C . GLU A 1 264 ? 20.500 -8.928 -18.098 1.00 85.00 264 GLU A C 1
ATOM 2027 O O . GLU A 1 264 ? 20.519 -8.973 -16.871 1.00 85.00 264 GLU A O 1
ATOM 2032 N N . GLU A 1 265 ? 21.617 -9.031 -18.813 1.00 88.38 265 GLU A N 1
ATOM 2033 C CA . GLU A 1 265 ? 22.923 -9.327 -18.226 1.00 88.38 265 GLU A CA 1
ATOM 2034 C C . GLU A 1 265 ? 23.897 -8.153 -18.411 1.00 88.38 265 GLU A C 1
ATOM 2036 O O . GLU A 1 265 ? 23.523 -6.990 -18.252 1.00 88.38 265 GLU A O 1
ATOM 2041 N N . VAL A 1 266 ? 25.162 -8.446 -18.717 1.00 91.06 266 VAL A N 1
ATOM 2042 C CA . VAL A 1 266 ? 26.211 -7.457 -18.968 1.00 91.06 266 VAL A CA 1
ATOM 2043 C C . VAL A 1 266 ? 26.128 -6.963 -20.409 1.00 91.06 266 VAL A C 1
ATOM 2045 O O . VAL A 1 266 ? 26.185 -7.758 -21.345 1.00 91.06 266 VAL A O 1
ATOM 2048 N N . LEU A 1 267 ? 26.042 -5.649 -20.590 1.00 92.12 267 LEU A N 1
ATOM 2049 C CA . LEU A 1 267 ? 25.968 -5.003 -21.896 1.00 92.12 267 LEU A CA 1
ATOM 2050 C C . LEU A 1 267 ? 27.313 -4.365 -22.254 1.00 92.12 267 LEU A C 1
ATOM 2052 O O . LEU A 1 267 ? 27.775 -3.460 -21.565 1.00 92.12 267 LEU A O 1
ATOM 2056 N N . GLU A 1 268 ? 27.913 -4.776 -23.371 1.00 92.81 268 GLU A N 1
ATOM 2057 C CA . GLU A 1 268 ? 29.088 -4.113 -23.955 1.00 92.81 268 GLU A CA 1
ATOM 2058 C C . GLU A 1 268 ? 28.716 -3.418 -25.272 1.00 92.81 268 GLU A C 1
ATOM 2060 O O . GLU A 1 268 ? 28.134 -4.031 -26.168 1.00 92.81 268 GLU A O 1
ATOM 2065 N N . ILE A 1 269 ? 29.083 -2.140 -25.418 1.00 91.88 269 ILE A N 1
ATOM 2066 C CA . ILE A 1 269 ? 28.909 -1.368 -26.656 1.00 91.88 269 ILE A CA 1
ATOM 2067 C C . ILE A 1 269 ? 30.255 -0.752 -27.051 1.00 91.88 269 ILE A C 1
ATOM 2069 O O . ILE A 1 269 ? 30.743 0.157 -26.384 1.00 91.88 269 ILE A O 1
ATOM 2073 N N . ALA A 1 270 ? 30.838 -1.226 -28.159 1.00 91.81 270 ALA A N 1
ATOM 2074 C CA . ALA A 1 270 ? 32.156 -0.798 -28.640 1.00 91.81 270 ALA A CA 1
ATOM 2075 C C . ALA A 1 270 ? 32.211 -0.614 -30.177 1.00 91.81 270 ALA A C 1
ATOM 2077 O O . ALA A 1 270 ? 32.818 -1.425 -30.882 1.00 91.81 270 ALA A O 1
ATOM 2078 N N . PRO A 1 271 ? 31.568 0.423 -30.749 1.00 91.56 271 PRO A N 1
ATOM 2079 C CA . PRO A 1 271 ? 31.588 0.662 -32.190 1.00 91.56 271 PRO A CA 1
ATOM 2080 C C . PRO A 1 271 ? 32.967 1.106 -32.704 1.00 91.56 271 PRO A C 1
ATOM 2082 O O . PRO A 1 271 ? 33.693 1.869 -32.058 1.00 91.56 271 PRO A O 1
ATOM 2085 N N . GLY A 1 272 ? 33.296 0.672 -33.925 1.00 88.69 272 GLY A N 1
ATOM 2086 C CA . GLY A 1 272 ? 34.476 1.137 -34.663 1.00 88.69 272 GLY A CA 1
ATOM 2087 C C . GLY A 1 272 ? 34.273 2.503 -35.336 1.00 88.69 272 GLY A C 1
ATOM 2088 O O . GLY A 1 272 ? 35.119 3.386 -35.241 1.00 88.69 272 GLY A O 1
ATOM 2089 N N . ALA A 1 273 ? 33.133 2.700 -36.000 1.00 91.50 273 ALA A N 1
ATOM 2090 C CA . ALA A 1 273 ? 32.772 3.964 -36.646 1.00 91.50 273 ALA A CA 1
ATOM 2091 C C . ALA A 1 273 ? 31.970 4.879 -35.701 1.00 91.50 273 ALA A C 1
ATOM 2093 O O . ALA A 1 273 ? 31.592 4.476 -34.602 1.00 91.50 273 ALA A O 1
ATOM 2094 N N . ASN A 1 274 ? 31.688 6.111 -36.137 1.00 92.25 274 ASN A N 1
ATOM 2095 C CA . ASN A 1 274 ? 30.797 7.015 -35.408 1.00 92.25 274 ASN A CA 1
ATOM 2096 C C . ASN A 1 274 ? 29.406 6.385 -35.251 1.00 92.25 274 ASN A C 1
ATOM 2098 O O . ASN A 1 274 ? 28.769 6.038 -36.245 1.00 92.25 274 ASN A O 1
ATOM 2102 N N . MET A 1 275 ? 28.929 6.289 -34.013 1.00 93.12 275 MET A N 1
ATOM 2103 C CA . MET A 1 275 ? 27.613 5.766 -33.670 1.00 93.12 275 MET A CA 1
ATOM 2104 C C . MET A 1 275 ? 26.879 6.762 -32.775 1.00 93.12 275 MET A C 1
ATOM 2106 O O . MET A 1 275 ? 27.379 7.174 -31.728 1.00 93.12 275 MET A O 1
ATOM 2110 N N . SER A 1 276 ? 25.667 7.133 -33.168 1.00 91.19 276 SER A N 1
ATOM 2111 C CA . SER A 1 276 ? 24.724 7.834 -32.304 1.00 91.19 276 SER A CA 1
ATOM 2112 C C . SER A 1 276 ? 23.547 6.919 -32.011 1.00 91.19 276 SER A C 1
ATOM 2114 O O . SER A 1 276 ? 23.020 6.252 -32.899 1.00 91.19 276 SER A O 1
ATOM 2116 N N . PHE A 1 277 ? 23.148 6.882 -30.748 1.00 87.06 277 PHE A N 1
ATOM 2117 C CA . PHE A 1 277 ? 22.052 6.063 -30.279 1.00 87.06 277 PHE A CA 1
ATOM 2118 C C . PHE A 1 277 ? 20.951 6.950 -29.700 1.00 87.06 277 PHE A C 1
ATOM 2120 O O . PHE A 1 277 ? 21.224 7.867 -28.918 1.00 87.06 277 PHE A O 1
ATOM 2127 N N . ALA A 1 278 ? 19.711 6.707 -30.115 1.00 84.25 278 ALA A N 1
ATOM 2128 C CA . ALA A 1 278 ? 18.532 7.426 -29.653 1.00 84.25 278 ALA A CA 1
ATOM 2129 C C . ALA A 1 278 ? 17.571 6.438 -28.988 1.00 84.25 278 ALA A C 1
ATOM 2131 O O . ALA A 1 278 ? 17.294 5.378 -29.542 1.00 84.25 278 ALA A O 1
ATOM 2132 N N . GLY A 1 279 ? 17.077 6.795 -27.804 1.00 82.81 279 GLY A N 1
ATOM 2133 C CA . GLY A 1 279 ? 16.276 5.916 -26.955 1.00 82.81 279 GLY A CA 1
ATOM 2134 C C . GLY A 1 279 ? 17.020 5.502 -25.689 1.00 82.81 279 GLY A C 1
ATOM 2135 O O . GLY A 1 279 ? 18.242 5.632 -25.587 1.00 82.81 279 GLY A O 1
ATOM 2136 N N . TRP A 1 280 ? 16.256 5.036 -24.706 1.00 84.31 280 TRP A N 1
ATOM 2137 C CA . TRP A 1 280 ? 16.796 4.664 -23.404 1.00 84.31 280 TRP A CA 1
ATOM 2138 C C . TRP A 1 280 ? 17.570 3.347 -23.502 1.00 84.31 280 TRP A C 1
ATOM 2140 O O . TRP A 1 280 ? 17.082 2.373 -24.072 1.00 84.31 280 TRP A O 1
ATOM 2150 N N . VAL A 1 281 ? 18.779 3.329 -22.949 1.00 90.06 281 VAL A N 1
ATOM 2151 C CA . VAL A 1 281 ? 19.598 2.125 -22.798 1.00 90.06 281 VAL A CA 1
ATOM 2152 C C . VAL A 1 281 ? 19.584 1.695 -21.336 1.00 90.06 281 VAL A C 1
ATOM 2154 O O . VAL A 1 281 ? 19.941 2.484 -20.457 1.00 90.06 281 VAL A O 1
ATOM 2157 N N . HIS A 1 282 ? 19.181 0.453 -21.083 1.00 89.75 282 HIS A N 1
ATOM 2158 C CA . HIS A 1 282 ? 19.198 -0.156 -19.761 1.00 89.75 282 HIS A CA 1
ATOM 2159 C C . HIS A 1 282 ? 19.866 -1.532 -19.768 1.00 89.75 282 HIS A C 1
ATOM 2161 O O . HIS A 1 282 ? 19.651 -2.319 -20.690 1.00 89.75 282 HIS A O 1
ATOM 2167 N N . SER A 1 283 ? 20.624 -1.824 -18.711 1.00 91.50 283 SER A N 1
ATOM 2168 C CA . SER A 1 283 ? 21.170 -3.154 -18.438 1.00 91.50 283 SER A CA 1
ATOM 2169 C C . SER A 1 283 ? 20.902 -3.561 -16.992 1.00 91.50 283 SER A C 1
ATOM 2171 O O . SER A 1 283 ? 21.176 -2.797 -16.064 1.00 91.50 283 SER A O 1
ATOM 2173 N N . ASN A 1 284 ? 20.400 -4.775 -16.794 1.00 90.75 284 ASN A N 1
ATOM 2174 C CA . ASN A 1 284 ? 20.214 -5.360 -15.468 1.00 90.75 284 ASN A CA 1
ATOM 2175 C C . ASN A 1 284 ? 21.538 -5.841 -14.843 1.00 90.75 284 ASN A C 1
ATOM 2177 O O . ASN A 1 284 ? 21.637 -5.947 -13.620 1.00 90.75 284 ASN A O 1
ATOM 2181 N N . GLY A 1 285 ? 22.568 -6.076 -15.660 1.00 91.06 285 GLY A N 1
ATOM 2182 C CA . GLY A 1 285 ? 23.959 -6.230 -15.233 1.00 91.06 285 GLY A CA 1
ATOM 2183 C C . GLY A 1 285 ? 24.794 -4.958 -15.421 1.00 91.06 285 GLY A C 1
ATOM 2184 O O . GLY A 1 285 ? 24.277 -3.837 -15.420 1.00 91.06 285 GLY A O 1
ATOM 2185 N N . ASP A 1 286 ? 26.104 -5.145 -15.569 1.00 94.38 286 ASP A N 1
ATOM 2186 C CA . ASP A 1 286 ? 27.064 -4.057 -15.775 1.00 94.38 286 ASP A CA 1
ATOM 2187 C C . ASP A 1 286 ? 27.031 -3.533 -17.222 1.00 94.38 286 ASP A C 1
ATOM 2189 O O . ASP A 1 286 ? 26.688 -4.262 -18.154 1.00 94.38 286 ASP A O 1
ATOM 2193 N N . ILE A 1 287 ? 27.413 -2.270 -17.422 1.00 94.56 287 ILE A N 1
ATOM 2194 C CA . ILE A 1 287 ? 27.537 -1.647 -18.746 1.00 94.56 287 ILE A CA 1
ATOM 2195 C C . ILE A 1 287 ? 28.997 -1.288 -19.021 1.00 94.56 287 ILE A C 1
ATOM 2197 O O . ILE A 1 287 ? 29.601 -0.520 -18.274 1.00 94.56 287 ILE A O 1
ATOM 2201 N N . TYR A 1 288 ? 29.525 -1.767 -20.145 1.00 93.69 288 TYR A N 1
ATOM 2202 C CA . TYR A 1 288 ? 30.851 -1.444 -20.668 1.00 93.69 288 TYR A CA 1
ATOM 2203 C C . TYR A 1 288 ? 30.716 -0.638 -21.957 1.00 93.69 288 TYR A C 1
ATOM 2205 O O . TYR A 1 288 ? 30.083 -1.077 -22.920 1.00 93.69 288 TYR A O 1
ATOM 2213 N N . LEU A 1 289 ? 31.296 0.558 -21.979 1.00 93.44 289 LEU A N 1
ATOM 2214 C CA . LEU A 1 289 ? 31.226 1.462 -23.122 1.00 93.44 289 LEU A CA 1
ATOM 2215 C C . LEU A 1 289 ? 32.618 1.776 -23.635 1.00 93.44 289 LEU A C 1
ATOM 2217 O O . LEU A 1 289 ? 33.459 2.303 -22.907 1.00 93.44 289 LEU A O 1
ATOM 2221 N N . ASP A 1 290 ? 32.827 1.572 -24.924 1.00 92.19 290 ASP A N 1
ATOM 2222 C CA . ASP A 1 290 ? 34.045 1.986 -25.597 1.00 92.19 290 ASP A CA 1
ATOM 2223 C C . ASP A 1 290 ? 33.737 2.516 -27.001 1.00 92.19 290 ASP A C 1
ATOM 2225 O O . ASP A 1 290 ? 32.623 2.396 -27.503 1.00 92.19 290 ASP A O 1
ATOM 2229 N N . SER A 1 291 ? 34.697 3.166 -27.648 1.00 92.38 291 SER A N 1
ATOM 2230 C CA . SER A 1 291 ? 34.543 3.604 -29.034 1.00 92.38 291 SER A CA 1
ATOM 2231 C C . SER A 1 291 ? 35.899 3.867 -29.671 1.00 92.38 291 SER A C 1
ATOM 2233 O O . SER A 1 291 ? 36.746 4.521 -29.065 1.00 92.38 291 SER A O 1
ATOM 2235 N N . GLN A 1 292 ? 36.099 3.427 -30.916 1.00 91.00 292 GLN A N 1
ATOM 2236 C CA . GLN A 1 292 ? 37.298 3.809 -31.677 1.00 91.00 292 GLN A CA 1
ATOM 2237 C C . GLN A 1 292 ? 37.198 5.228 -32.259 1.00 91.00 292 GLN A C 1
ATOM 2239 O O . GLN A 1 292 ? 38.221 5.890 -32.413 1.00 91.00 292 GLN A O 1
ATOM 2244 N N . ALA A 1 293 ? 35.984 5.712 -32.543 1.00 92.56 293 ALA A N 1
ATOM 2245 C CA . ALA A 1 293 ? 35.738 7.034 -33.119 1.00 92.56 293 ALA A CA 1
ATOM 2246 C C . ALA A 1 293 ? 34.831 7.884 -32.210 1.00 92.56 293 ALA A C 1
ATOM 2248 O O . ALA A 1 293 ? 35.314 8.702 -31.418 1.00 92.56 293 ALA A O 1
ATOM 2249 N N . SER A 1 294 ? 33.512 7.689 -32.278 1.00 92.94 294 SER A N 1
ATOM 2250 C CA . SER A 1 294 ? 32.576 8.282 -31.319 1.00 92.94 294 SER A CA 1
ATOM 2251 C C . SER A 1 294 ? 31.353 7.401 -31.065 1.00 92.94 294 SER A C 1
ATOM 2253 O O . SER A 1 294 ? 30.851 6.742 -31.972 1.00 92.94 294 SER A O 1
ATOM 2255 N N . LEU A 1 295 ? 30.866 7.414 -29.826 1.00 94.56 295 LEU A N 1
ATOM 2256 C CA . LEU A 1 295 ? 29.620 6.803 -29.373 1.00 94.56 295 LEU A CA 1
ATOM 2257 C C . LEU A 1 295 ? 28.842 7.858 -28.583 1.00 94.56 295 LEU A C 1
ATOM 2259 O O . LEU A 1 295 ? 29.321 8.334 -27.557 1.00 94.56 295 LEU A O 1
ATOM 2263 N N . THR A 1 296 ? 27.668 8.262 -29.063 1.00 94.62 296 THR A N 1
ATOM 2264 C CA . THR A 1 296 ? 26.850 9.291 -28.397 1.00 94.62 296 THR A CA 1
ATOM 2265 C C . THR A 1 296 ? 25.451 8.777 -28.093 1.00 94.62 296 THR A C 1
ATOM 2267 O O . THR A 1 296 ? 24.712 8.434 -29.012 1.00 94.62 296 THR A O 1
ATOM 2270 N N . PHE A 1 297 ? 25.061 8.785 -26.821 1.00 94.38 297 PHE A N 1
ATOM 2271 C CA . PHE A 1 297 ? 23.703 8.486 -26.375 1.00 94.38 297 PHE A CA 1
ATOM 2272 C C . PHE A 1 297 ? 22.897 9.778 -26.245 1.00 94.38 297 PHE A C 1
ATOM 2274 O O . PHE A 1 297 ? 23.271 10.697 -25.514 1.00 94.38 297 PHE A O 1
ATOM 2281 N N . SER A 1 298 ? 21.786 9.852 -26.972 1.00 89.88 298 SER A N 1
ATOM 2282 C CA . SER A 1 298 ? 20.933 11.047 -27.010 1.00 89.88 298 SER A CA 1
ATOM 2283 C C . SER A 1 298 ? 19.965 11.127 -25.826 1.00 89.88 298 SER A C 1
ATOM 2285 O O . SER A 1 298 ? 19.492 12.214 -25.480 1.00 89.88 298 SER A O 1
ATOM 2287 N N . ASP A 1 299 ? 19.685 9.980 -25.209 1.00 87.88 299 ASP A N 1
ATOM 2288 C CA . ASP A 1 299 ? 18.797 9.821 -24.060 1.00 87.88 299 ASP A CA 1
ATOM 2289 C C . ASP A 1 299 ? 19.563 9.194 -22.880 1.00 87.88 299 ASP A C 1
ATOM 2291 O O . ASP A 1 299 ? 20.785 9.302 -22.779 1.00 87.88 299 ASP A O 1
ATOM 2295 N N . SER A 1 300 ? 18.832 8.591 -21.956 1.00 88.12 300 SER A N 1
ATOM 2296 C CA . SER A 1 300 ? 19.327 8.100 -20.685 1.00 88.12 300 SER A CA 1
ATOM 2297 C C . SER A 1 300 ? 20.019 6.754 -20.834 1.00 88.12 300 SER A C 1
ATOM 2299 O O . SER A 1 300 ? 19.715 5.964 -21.729 1.00 88.12 300 SER A O 1
ATOM 2301 N N . LEU A 1 301 ? 20.934 6.500 -19.913 1.00 91.75 301 LEU A N 1
ATOM 2302 C CA . LEU A 1 301 ? 21.745 5.303 -19.837 1.00 91.75 301 LEU A CA 1
ATOM 2303 C C . LEU A 1 301 ? 21.748 4.841 -18.378 1.00 91.75 301 LEU A C 1
ATOM 2305 O O . LEU A 1 301 ? 22.290 5.531 -17.515 1.00 91.75 301 LEU A O 1
ATOM 2309 N N . THR A 1 302 ? 21.105 3.714 -18.082 1.00 91.81 302 THR A N 1
ATOM 2310 C CA . THR A 1 302 ? 20.969 3.235 -16.700 1.00 91.81 302 THR A CA 1
ATOM 2311 C C . THR A 1 302 ? 21.401 1.785 -16.537 1.00 91.81 302 THR A C 1
ATOM 2313 O O . THR A 1 302 ? 21.170 0.966 -17.418 1.00 91.81 302 THR A O 1
ATOM 2316 N N . ALA A 1 303 ? 21.995 1.451 -15.396 1.00 93.31 303 ALA A N 1
ATOM 2317 C CA . ALA A 1 303 ? 22.414 0.095 -15.062 1.00 93.31 303 ALA A CA 1
ATOM 2318 C C . ALA A 1 303 ? 21.957 -0.275 -13.647 1.00 93.31 303 ALA A C 1
ATOM 2320 O O . ALA A 1 303 ? 22.108 0.527 -12.723 1.00 93.31 303 ALA A O 1
ATOM 2321 N N . ALA A 1 304 ? 21.430 -1.486 -13.463 1.00 91.88 304 ALA A N 1
ATOM 2322 C CA . ALA A 1 304 ? 21.277 -2.063 -12.123 1.00 91.88 304 ALA A CA 1
ATOM 2323 C C . ALA A 1 304 ? 22.613 -2.615 -11.583 1.00 91.88 304 ALA A C 1
ATOM 2325 O O . ALA A 1 304 ? 22.755 -2.831 -10.376 1.00 91.88 304 ALA A O 1
ATOM 2326 N N . GLY A 1 305 ? 23.597 -2.798 -12.469 1.00 92.19 305 GLY A N 1
ATOM 2327 C CA . GLY A 1 305 ? 25.004 -3.013 -12.150 1.00 92.19 305 GLY A CA 1
ATOM 2328 C C . GLY A 1 305 ? 25.843 -1.729 -12.173 1.00 92.19 305 GLY A C 1
ATOM 2329 O O . GLY A 1 305 ? 25.354 -0.609 -11.980 1.00 92.19 305 GLY A O 1
ATOM 2330 N N . ASN A 1 306 ? 27.137 -1.917 -12.387 1.00 93.31 306 ASN A N 1
ATOM 2331 C CA . ASN A 1 306 ? 28.152 -0.883 -12.520 1.00 93.31 306 ASN A CA 1
ATOM 2332 C C . ASN A 1 306 ? 28.296 -0.406 -13.973 1.00 93.31 306 ASN A C 1
ATOM 2334 O O . ASN A 1 306 ? 27.765 -1.003 -14.907 1.00 93.31 306 ASN A O 1
ATOM 2338 N N . MET A 1 307 ? 28.984 0.715 -14.168 1.00 93.19 307 MET A N 1
ATOM 2339 C CA . MET A 1 307 ? 29.195 1.333 -15.473 1.00 93.19 307 MET A CA 1
ATOM 2340 C C . MET A 1 307 ? 30.665 1.685 -15.655 1.00 93.19 307 MET A C 1
ATOM 2342 O O . MET A 1 307 ? 31.243 2.382 -14.820 1.00 93.19 307 MET A O 1
ATOM 2346 N N . PHE A 1 308 ? 31.234 1.250 -16.774 1.00 91.62 308 PHE A N 1
ATOM 2347 C CA . PHE A 1 308 ? 32.660 1.343 -17.044 1.00 91.62 308 PHE A CA 1
ATOM 2348 C C . PHE A 1 308 ? 32.944 1.900 -18.431 1.00 91.62 308 PHE A C 1
ATOM 2350 O O . PHE A 1 308 ? 32.316 1.526 -19.427 1.00 91.62 308 PHE A O 1
ATOM 2357 N N . ARG A 1 309 ? 33.955 2.759 -18.504 1.00 89.62 309 ARG A N 1
ATOM 2358 C CA . ARG A 1 309 ? 34.575 3.206 -19.737 1.00 89.62 309 ARG A CA 1
ATOM 2359 C C . ARG A 1 309 ? 35.695 2.241 -20.118 1.00 89.62 309 ARG A C 1
ATOM 2361 O O . ARG A 1 309 ? 36.800 2.294 -19.587 1.00 89.62 309 ARG A O 1
ATOM 2368 N N . GLY A 1 310 ? 35.416 1.377 -21.083 1.00 87.00 310 GLY A N 1
ATOM 2369 C CA . GLY A 1 310 ? 36.321 0.329 -21.536 1.00 87.00 310 GLY A CA 1
ATOM 2370 C C . GLY A 1 310 ? 35.558 -0.890 -22.029 1.00 87.00 310 GLY A C 1
ATOM 2371 O O . GLY A 1 310 ? 34.341 -0.848 -22.204 1.00 87.00 310 GLY A O 1
ATOM 2372 N N . ARG A 1 311 ? 36.288 -1.980 -22.258 1.00 85.56 311 ARG A N 1
ATOM 2373 C CA . ARG A 1 311 ? 35.716 -3.269 -22.656 1.00 85.56 311 ARG A CA 1
ATOM 2374 C C . ARG A 1 311 ? 35.760 -4.246 -21.493 1.00 85.56 311 ARG A C 1
ATOM 2376 O O . ARG A 1 311 ? 36.622 -4.132 -20.627 1.00 85.56 311 ARG A O 1
ATOM 2383 N N . LEU A 1 312 ? 34.877 -5.236 -21.503 1.00 84.38 312 LEU A N 1
ATOM 2384 C CA . LEU A 1 312 ? 34.850 -6.275 -20.477 1.00 84.38 312 LEU A CA 1
ATOM 2385 C C . LEU A 1 312 ? 36.155 -7.096 -20.466 1.00 84.38 312 LEU A C 1
ATOM 2387 O O . LEU A 1 312 ? 36.623 -7.512 -19.410 1.00 84.38 312 LEU A O 1
ATOM 2391 N N . ASP A 1 313 ? 36.766 -7.307 -21.637 1.00 82.19 313 ASP A N 1
ATOM 2392 C CA . ASP A 1 313 ? 37.969 -8.129 -21.814 1.00 82.19 313 ASP A CA 1
ATOM 2393 C C . ASP A 1 313 ? 39.295 -7.366 -21.635 1.00 82.19 313 ASP A C 1
ATOM 2395 O O . ASP A 1 313 ? 40.365 -7.983 -21.656 1.00 82.19 313 ASP A O 1
ATOM 2399 N N . ARG A 1 314 ? 39.266 -6.031 -21.508 1.00 71.56 314 ARG A N 1
ATOM 2400 C CA . ARG A 1 314 ? 40.471 -5.184 -21.546 1.00 71.56 314 ARG A CA 1
ATOM 2401 C C . ARG A 1 314 ? 40.361 -3.962 -20.646 1.00 71.56 314 ARG A C 1
ATOM 2403 O O . ARG A 1 314 ? 39.395 -3.216 -20.691 1.00 71.56 314 ARG A O 1
ATOM 2410 N N . THR A 1 315 ? 41.448 -3.674 -19.938 1.00 65.62 315 THR A N 1
ATOM 2411 C CA . THR A 1 315 ? 41.576 -2.508 -19.048 1.00 65.62 315 THR A CA 1
ATOM 2412 C C . THR A 1 315 ? 41.945 -1.201 -19.760 1.00 65.62 315 THR A C 1
ATOM 2414 O O . THR A 1 315 ? 41.949 -0.148 -19.130 1.00 65.62 315 THR A O 1
ATOM 2417 N N . GLN A 1 316 ? 42.270 -1.237 -21.058 1.00 74.56 316 GLN A N 1
ATOM 2418 C CA . GLN A 1 316 ? 42.572 -0.048 -21.863 1.00 74.56 316 GLN A CA 1
ATOM 2419 C C . GLN A 1 316 ? 41.391 0.280 -22.780 1.00 74.56 316 GLN A C 1
ATOM 2421 O O . GLN A 1 316 ? 40.962 -0.575 -23.555 1.00 74.56 316 GLN A O 1
ATOM 2426 N N . TYR A 1 317 ? 40.896 1.518 -22.711 1.00 79.25 317 TYR A N 1
ATOM 2427 C CA . TYR A 1 317 ? 39.852 2.030 -23.600 1.00 79.25 317 TYR A CA 1
ATOM 2428 C C . TYR A 1 317 ? 40.452 2.631 -24.877 1.00 79.25 317 TYR A C 1
ATOM 2430 O O . TYR A 1 317 ? 41.585 3.122 -24.893 1.00 79.25 317 TYR A O 1
ATOM 2438 N N . ASN A 1 318 ? 39.687 2.598 -25.965 1.00 85.31 318 ASN A N 1
ATOM 2439 C CA . ASN A 1 318 ? 40.092 3.197 -27.229 1.00 85.31 318 ASN A CA 1
ATOM 2440 C C . ASN A 1 318 ? 40.067 4.736 -27.155 1.00 85.31 318 ASN A C 1
ATOM 2442 O O . ASN A 1 318 ? 39.306 5.336 -26.397 1.00 85.31 318 ASN A O 1
ATOM 2446 N N . ALA A 1 319 ? 40.875 5.395 -27.992 1.00 85.06 319 ALA A N 1
ATOM 2447 C CA . ALA A 1 319 ? 41.017 6.857 -28.007 1.00 85.06 319 ALA A CA 1
ATOM 2448 C C . ALA A 1 319 ? 39.761 7.626 -28.473 1.00 85.06 319 ALA A C 1
ATOM 2450 O O . ALA A 1 319 ? 39.752 8.859 -28.436 1.00 85.06 319 ALA A O 1
ATOM 2451 N N . GLY A 1 320 ? 38.717 6.930 -28.933 1.00 88.38 320 GLY A N 1
ATOM 2452 C CA . GLY A 1 320 ? 37.458 7.553 -29.323 1.00 88.38 320 GLY A CA 1
ATOM 2453 C C . GLY A 1 320 ? 36.712 8.158 -28.134 1.00 88.38 320 GLY A C 1
ATOM 2454 O O . GLY A 1 320 ? 37.127 8.084 -26.977 1.00 88.38 320 GLY A O 1
A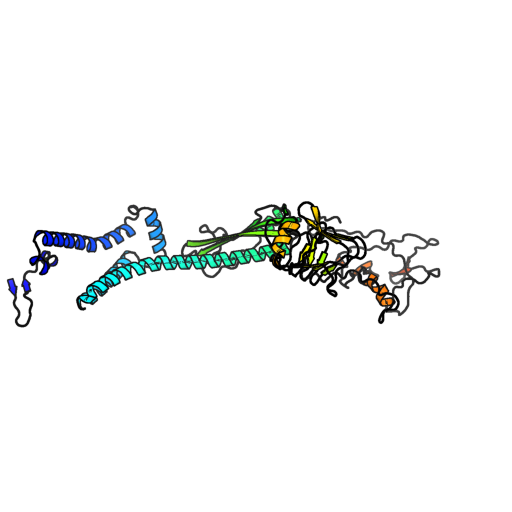TOM 2455 N N . SER A 1 321 ? 35.585 8.808 -28.408 1.00 92.31 321 SER A N 1
ATOM 2456 C CA . SER A 1 321 ? 34.793 9.493 -27.376 1.00 92.31 321 SER A CA 1
ATOM 2457 C C . SER A 1 321 ? 33.480 8.772 -27.095 1.00 92.31 321 SER A C 1
ATOM 2459 O O . SER A 1 321 ? 32.756 8.434 -28.023 1.00 92.31 321 SER A O 1
ATOM 2461 N N . VAL A 1 322 ? 33.146 8.583 -25.817 1.00 94.19 322 VAL A N 1
ATOM 2462 C CA . VAL A 1 322 ? 31.808 8.162 -25.382 1.00 94.19 322 VAL A CA 1
ATOM 2463 C C . VAL A 1 322 ? 31.135 9.360 -24.727 1.00 94.19 322 VAL A C 1
ATOM 2465 O O . VAL A 1 322 ? 31.715 9.987 -23.839 1.00 94.19 322 VAL A O 1
ATOM 2468 N N . ARG A 1 323 ? 29.938 9.719 -25.187 1.00 94.62 323 ARG A N 1
ATOM 2469 C CA . ARG A 1 323 ? 29.181 10.878 -24.707 1.00 94.62 323 ARG A CA 1
ATOM 2470 C C . ARG A 1 323 ? 27.739 10.497 -24.409 1.00 94.62 323 ARG A C 1
ATOM 2472 O O . ARG A 1 323 ? 27.145 9.701 -25.129 1.00 94.62 323 ARG A O 1
ATOM 2479 N N . VAL A 1 324 ? 27.165 11.116 -23.386 1.00 94.44 324 VAL A N 1
ATOM 2480 C CA . VAL A 1 324 ? 25.735 11.033 -23.073 1.00 94.44 324 VAL A CA 1
ATOM 2481 C C . VAL A 1 324 ? 25.193 12.451 -22.971 1.00 94.44 324 VAL A C 1
ATOM 2483 O O . VAL A 1 324 ? 25.815 13.316 -22.348 1.00 94.44 324 VAL A O 1
ATOM 2486 N N . ASN A 1 325 ? 24.049 12.711 -23.595 1.00 92.75 325 ASN A N 1
ATOM 2487 C CA . ASN A 1 325 ? 23.400 14.010 -23.505 1.00 92.75 325 ASN A CA 1
ATOM 2488 C C . ASN A 1 325 ? 22.840 14.230 -22.097 1.00 92.75 325 ASN A C 1
ATOM 2490 O O . ASN A 1 325 ? 22.064 13.411 -21.605 1.00 92.75 325 ASN A O 1
ATOM 2494 N N . ASN A 1 326 ? 23.179 15.353 -21.465 1.00 89.75 326 ASN A N 1
ATOM 2495 C CA . ASN A 1 326 ? 22.595 15.761 -20.187 1.00 89.75 326 ASN A CA 1
ATOM 2496 C C . ASN A 1 326 ? 21.112 16.161 -20.332 1.00 89.75 326 ASN A C 1
ATOM 2498 O O . ASN A 1 326 ? 20.564 16.180 -21.435 1.00 89.75 326 ASN A O 1
ATOM 2502 N N . ALA A 1 327 ? 20.438 16.497 -19.226 1.00 81.19 327 ALA A N 1
ATOM 2503 C CA . ALA A 1 327 ? 19.020 16.883 -19.240 1.00 81.19 327 ALA A CA 1
ATOM 2504 C C . ALA A 1 327 ? 18.683 18.053 -20.190 1.00 81.19 327 ALA A C 1
ATOM 2506 O O . ALA A 1 327 ? 17.565 18.109 -20.696 1.00 81.19 327 ALA A O 1
ATOM 2507 N N . ALA A 1 328 ? 19.646 18.939 -20.470 1.00 84.81 328 ALA A N 1
ATOM 2508 C CA . ALA A 1 328 ? 19.502 20.055 -21.406 1.00 84.81 328 ALA A CA 1
ATOM 2509 C C . ALA A 1 328 ? 19.774 19.672 -22.878 1.00 84.81 328 ALA A C 1
ATOM 2511 O O . ALA A 1 328 ? 19.666 20.522 -23.757 1.00 84.81 328 ALA A O 1
ATOM 2512 N N . GLY A 1 329 ? 20.122 18.411 -23.162 1.00 84.50 329 GLY A N 1
ATOM 2513 C CA . GLY A 1 329 ? 20.420 17.917 -24.509 1.00 84.50 329 GLY A CA 1
ATOM 2514 C C . GLY A 1 329 ? 21.872 18.112 -24.959 1.00 84.50 329 GLY A C 1
ATOM 2515 O O . GLY A 1 329 ? 22.194 17.800 -26.103 1.00 84.50 329 GLY A O 1
ATOM 2516 N N . THR A 1 330 ? 22.763 18.587 -24.085 1.00 91.38 330 THR A N 1
ATOM 2517 C CA . THR A 1 330 ? 24.183 18.798 -24.404 1.00 91.38 330 THR A CA 1
ATOM 2518 C C . THR A 1 330 ? 24.974 17.506 -24.226 1.00 91.38 330 THR A C 1
ATOM 2520 O O . THR A 1 330 ? 24.919 16.902 -23.156 1.00 91.38 330 THR A O 1
ATOM 2523 N N . ALA A 1 331 ? 25.751 17.105 -25.235 1.00 91.50 331 ALA A N 1
ATOM 2524 C CA . ALA A 1 331 ? 26.600 15.914 -25.181 1.00 91.50 331 ALA A CA 1
ATOM 2525 C C . ALA A 1 331 ? 27.778 16.098 -24.208 1.00 91.50 331 ALA A C 1
ATOM 2527 O O . ALA A 1 331 ? 28.668 16.915 -24.448 1.00 91.50 331 ALA A O 1
ATOM 2528 N N . VAL A 1 332 ? 27.809 15.308 -23.133 1.00 94.00 332 VAL A N 1
ATOM 2529 C CA . VAL A 1 332 ? 28.857 15.337 -22.102 1.00 94.00 332 VAL A CA 1
ATOM 2530 C C . VAL A 1 332 ? 29.645 14.029 -22.131 1.00 94.00 332 VAL A C 1
ATOM 2532 O O . VAL A 1 332 ? 29.059 12.949 -22.202 1.00 94.00 332 VAL A O 1
ATOM 2535 N N . SER A 1 333 ? 30.977 14.117 -22.100 1.00 91.69 333 SER A N 1
ATOM 2536 C CA . SER A 1 333 ? 31.868 12.951 -22.163 1.00 91.69 333 SER A CA 1
ATOM 2537 C C . SER A 1 333 ? 31.784 12.087 -20.908 1.00 91.69 333 SER A C 1
ATOM 2539 O O . SER A 1 333 ? 31.941 12.589 -19.797 1.00 91.69 333 SER A O 1
ATOM 2541 N N . MET A 1 334 ? 31.613 10.780 -21.095 1.00 89.00 334 MET A N 1
ATOM 2542 C CA . MET A 1 334 ? 31.676 9.786 -20.029 1.00 89.00 334 MET A CA 1
ATOM 2543 C C . MET A 1 334 ? 33.124 9.318 -19.856 1.00 89.00 334 MET A C 1
ATOM 2545 O O . MET A 1 334 ? 33.609 8.444 -20.578 1.00 89.00 334 MET A O 1
ATOM 2549 N N . ASN A 1 335 ? 33.823 9.971 -18.926 1.00 86.69 335 ASN A N 1
ATOM 2550 C CA . ASN A 1 335 ? 35.226 9.706 -18.578 1.00 86.69 335 ASN A CA 1
ATOM 2551 C C . ASN A 1 335 ? 35.393 9.277 -17.109 1.00 86.69 335 ASN A C 1
ATOM 2553 O O . ASN A 1 335 ? 36.507 9.275 -16.595 1.00 86.69 335 ASN A O 1
ATOM 2557 N N . ILE A 1 336 ? 34.285 9.005 -16.421 1.00 84.94 336 ILE A N 1
ATOM 2558 C CA . ILE A 1 336 ? 34.243 8.626 -15.010 1.00 84.94 336 ILE A CA 1
ATOM 2559 C C . ILE A 1 336 ? 33.451 7.326 -14.931 1.00 84.94 336 ILE A C 1
ATOM 2561 O O . ILE A 1 336 ? 32.378 7.232 -15.533 1.00 84.94 336 ILE A O 1
ATOM 2565 N N . ASP A 1 337 ? 33.990 6.365 -14.191 1.00 90.00 337 ASP A N 1
ATOM 2566 C CA . ASP A 1 337 ? 33.381 5.057 -13.963 1.00 90.00 337 ASP A CA 1
ATOM 2567 C C . ASP A 1 337 ? 32.598 5.035 -12.651 1.00 90.00 337 ASP A C 1
ATOM 2569 O O . ASP A 1 337 ? 32.841 5.839 -11.742 1.00 90.00 337 ASP A O 1
ATOM 2573 N N . SER A 1 338 ? 31.689 4.069 -12.522 1.00 89.81 338 SER A N 1
ATOM 2574 C CA . SER A 1 338 ? 30.838 3.938 -11.337 1.00 89.81 338 SER A CA 1
ATOM 2575 C C . SER A 1 338 ? 31.574 3.603 -10.045 1.00 89.81 338 SER A C 1
ATOM 2577 O O . SER A 1 338 ? 31.028 3.817 -8.963 1.00 89.81 338 SER A O 1
ATOM 2579 N N . ASP A 1 339 ? 32.802 3.104 -10.162 1.00 87.88 339 ASP A N 1
ATOM 2580 C CA . ASP A 1 339 ? 33.665 2.744 -9.036 1.00 87.88 339 ASP A CA 1
ATOM 2581 C C . ASP A 1 339 ? 34.415 3.961 -8.464 1.00 87.88 339 ASP A C 1
ATOM 2583 O O . ASP A 1 339 ? 35.094 3.859 -7.440 1.00 87.88 339 ASP A O 1
ATOM 2587 N N . SER A 1 340 ? 34.286 5.135 -9.096 1.00 89.75 340 SER A N 1
ATOM 2588 C CA . SER A 1 340 ? 34.829 6.381 -8.557 1.00 89.75 340 SER A CA 1
ATOM 2589 C C . SER A 1 340 ? 34.139 6.755 -7.234 1.00 89.75 340 SER A C 1
ATOM 2591 O O . SER A 1 340 ? 32.906 6.752 -7.160 1.00 89.75 340 SER A O 1
ATOM 2593 N N . PRO A 1 341 ? 34.883 7.190 -6.198 1.00 89.81 341 PRO A N 1
ATOM 2594 C CA . PRO A 1 341 ? 34.294 7.624 -4.928 1.00 89.81 341 PRO A CA 1
ATOM 2595 C C . PRO A 1 341 ? 33.375 8.849 -5.070 1.00 89.81 341 PRO A C 1
ATOM 2597 O O . PRO A 1 341 ? 32.536 9.091 -4.204 1.00 89.81 341 PRO A O 1
ATOM 2600 N N . THR A 1 342 ? 33.508 9.623 -6.151 1.00 91.38 342 THR A N 1
ATOM 2601 C CA . THR A 1 342 ? 32.674 10.798 -6.449 1.00 91.38 342 THR A CA 1
ATOM 2602 C C . THR A 1 342 ? 31.559 10.512 -7.453 1.00 91.38 342 THR A C 1
ATOM 2604 O O . THR A 1 342 ? 30.785 11.417 -7.762 1.00 91.38 342 THR A O 1
ATOM 2607 N N . TRP A 1 343 ? 31.427 9.266 -7.929 1.00 93.06 343 TRP A N 1
ATOM 2608 C CA . TRP A 1 343 ? 30.525 8.885 -9.018 1.00 93.06 343 TRP A CA 1
ATOM 2609 C C . TRP A 1 343 ? 29.095 9.407 -8.856 1.00 93.06 343 TRP A C 1
ATOM 2611 O O . TRP A 1 343 ? 28.552 9.989 -9.790 1.00 93.06 343 TRP A O 1
ATOM 2621 N N . MET A 1 344 ? 28.489 9.245 -7.674 1.00 91.06 344 MET A N 1
ATOM 2622 C CA . MET A 1 344 ? 27.108 9.690 -7.441 1.00 91.06 344 MET A CA 1
ATOM 2623 C C . MET A 1 344 ? 26.946 11.201 -7.629 1.00 91.06 344 MET A C 1
ATOM 2625 O O . MET A 1 344 ? 25.996 11.669 -8.252 1.00 91.06 344 MET A O 1
ATOM 2629 N N . THR A 1 345 ? 27.893 11.970 -7.098 1.00 91.06 345 THR A N 1
ATOM 2630 C CA . THR A 1 345 ? 27.874 13.431 -7.171 1.00 91.06 345 THR A CA 1
ATOM 2631 C C . THR A 1 345 ? 28.168 13.903 -8.592 1.00 91.06 345 THR A C 1
ATOM 2633 O O . THR A 1 345 ? 27.443 14.740 -9.128 1.00 91.06 345 THR A O 1
ATOM 2636 N N . ASP A 1 346 ? 29.195 13.340 -9.227 1.00 91.06 346 ASP A N 1
ATOM 2637 C CA . ASP A 1 346 ? 29.615 13.727 -10.573 1.00 91.06 346 ASP A CA 1
ATOM 2638 C C . ASP A 1 346 ? 28.564 13.352 -11.614 1.00 91.06 346 ASP A C 1
ATOM 2640 O O . ASP A 1 346 ? 28.248 14.163 -12.485 1.00 91.06 346 ASP A O 1
ATOM 2644 N N . SER A 1 347 ? 27.957 12.169 -11.493 1.00 91.44 347 SER A N 1
ATOM 2645 C CA . SER A 1 347 ? 26.929 11.730 -12.429 1.00 91.44 347 SER A CA 1
ATOM 2646 C C . SER A 1 347 ? 25.691 12.631 -12.385 1.00 91.44 347 SER A C 1
ATOM 2648 O O . SER A 1 347 ? 25.170 13.059 -13.422 1.00 91.44 347 SER A O 1
ATOM 2650 N N . MET A 1 348 ? 25.259 13.000 -11.176 1.00 90.31 348 MET A N 1
ATOM 2651 C CA . MET A 1 348 ? 24.142 13.924 -10.983 1.00 90.31 348 MET A CA 1
ATOM 2652 C C . MET A 1 348 ? 24.463 15.332 -11.495 1.00 90.31 348 MET A C 1
ATOM 2654 O O . MET A 1 348 ? 23.616 15.941 -12.145 1.00 90.31 348 MET A O 1
ATOM 2658 N N . ASN A 1 349 ? 25.683 15.828 -11.291 1.00 91.19 349 ASN A N 1
ATOM 2659 C CA . ASN A 1 349 ? 26.088 17.148 -11.779 1.00 91.19 349 ASN A CA 1
ATOM 2660 C C . ASN A 1 349 ? 26.225 17.207 -13.309 1.00 91.19 349 ASN A C 1
ATOM 2662 O O . ASN A 1 349 ? 25.823 18.191 -13.929 1.00 91.19 349 ASN A O 1
ATOM 2666 N N . LEU A 1 350 ? 26.794 16.168 -13.927 1.00 91.19 350 LEU A N 1
ATOM 2667 C CA . LEU A 1 350 ? 27.092 16.140 -15.361 1.00 91.19 350 LEU A CA 1
ATOM 2668 C C . LEU A 1 350 ? 25.863 15.802 -16.210 1.00 91.19 350 LEU A C 1
ATOM 2670 O O . LEU A 1 350 ? 25.644 16.430 -17.249 1.00 91.19 350 LEU A O 1
ATOM 2674 N N . TRP A 1 351 ? 25.050 14.835 -15.772 1.00 90.69 351 TRP A N 1
ATOM 2675 C CA . TRP A 1 351 ? 23.947 14.287 -16.569 1.00 90.69 351 TRP A CA 1
ATOM 2676 C C . TRP A 1 351 ? 22.557 14.492 -15.964 1.00 90.69 351 TRP A C 1
ATOM 2678 O O . TRP A 1 351 ? 21.573 14.219 -16.654 1.00 90.69 351 TRP A O 1
ATOM 2688 N N . ASN A 1 352 ? 22.452 15.014 -14.737 1.00 84.56 352 ASN A N 1
ATOM 2689 C CA . ASN A 1 352 ? 21.195 15.387 -14.076 1.00 84.56 352 ASN A CA 1
ATOM 2690 C C . ASN A 1 352 ? 20.119 14.284 -14.155 1.00 84.56 352 ASN A C 1
ATOM 2692 O O . ASN A 1 352 ? 19.036 14.482 -14.707 1.00 84.56 352 ASN A O 1
ATOM 2696 N N . GLY A 1 353 ? 20.458 13.085 -13.669 1.00 82.38 353 GLY A N 1
ATOM 2697 C CA . GLY A 1 353 ? 19.543 11.938 -13.607 1.00 82.38 353 GLY A CA 1
ATOM 2698 C C . GLY A 1 353 ? 19.425 11.104 -14.890 1.00 82.38 353 GLY A C 1
ATOM 2699 O O . GLY A 1 353 ? 18.598 10.194 -14.949 1.00 82.38 353 GLY A O 1
ATOM 2700 N N . ARG A 1 354 ? 20.232 11.381 -15.926 1.00 86.31 354 ARG A N 1
ATOM 2701 C CA . ARG A 1 354 ? 20.249 10.576 -17.163 1.00 86.31 354 ARG A CA 1
ATOM 2702 C C . ARG A 1 354 ? 21.234 9.413 -17.160 1.00 86.31 354 ARG A C 1
ATOM 2704 O O . ARG A 1 354 ? 20.986 8.453 -17.879 1.00 86.31 354 ARG A O 1
ATOM 2711 N N . VAL A 1 355 ? 22.306 9.489 -16.376 1.00 92.31 355 VAL A N 1
ATOM 2712 C CA . VAL A 1 355 ? 23.289 8.408 -16.219 1.00 92.31 355 VAL A CA 1
ATOM 2713 C C . VAL A 1 355 ? 23.203 7.904 -14.783 1.00 92.31 355 VAL A C 1
ATOM 2715 O O . VAL A 1 355 ? 23.500 8.649 -13.855 1.00 92.31 355 VAL A O 1
ATOM 2718 N N . LEU A 1 356 ? 22.719 6.680 -14.572 1.00 91.38 356 LEU A N 1
ATOM 2719 C CA . LEU A 1 356 ? 22.477 6.138 -13.228 1.00 91.38 356 LEU A CA 1
ATOM 2720 C C . LEU A 1 356 ? 22.915 4.677 -13.155 1.00 91.38 356 LEU A C 1
ATOM 2722 O O . LEU A 1 356 ? 22.550 3.878 -14.007 1.00 91.38 356 LEU A O 1
ATOM 2726 N N . SER A 1 357 ? 23.657 4.327 -12.111 1.00 92.75 357 SER A N 1
ATOM 2727 C CA . SER A 1 357 ? 24.092 2.951 -11.829 1.00 92.75 357 SER A CA 1
ATOM 2728 C C . SER A 1 357 ? 23.510 2.436 -10.509 1.00 92.75 357 SER A C 1
ATOM 2730 O O . SER A 1 357 ? 22.838 3.182 -9.785 1.00 92.75 357 SER A O 1
ATOM 2732 N N . ARG A 1 358 ? 23.882 1.210 -10.122 1.00 91.38 358 ARG A N 1
ATOM 2733 C CA . ARG A 1 358 ? 23.588 0.621 -8.808 1.00 91.38 358 ARG A CA 1
ATOM 2734 C C . ARG A 1 358 ? 23.873 1.541 -7.621 1.00 91.38 358 ARG A C 1
ATOM 2736 O O . ARG A 1 358 ? 23.098 1.557 -6.669 1.00 91.38 358 ARG A O 1
ATOM 2743 N N . SER A 1 359 ? 24.955 2.319 -7.667 1.00 90.00 359 SER A N 1
ATOM 2744 C CA . SER A 1 359 ? 25.344 3.233 -6.581 1.00 90.00 359 SER A CA 1
ATOM 2745 C C . SER A 1 359 ? 24.278 4.299 -6.301 1.00 90.00 359 SER A C 1
ATOM 2747 O O . SER A 1 359 ? 24.181 4.789 -5.185 1.00 90.00 359 SER A O 1
ATOM 2749 N N . HIS A 1 360 ? 23.433 4.613 -7.288 1.00 89.06 360 HIS A N 1
ATOM 2750 C CA . HIS A 1 360 ? 22.298 5.529 -7.151 1.00 89.06 360 HIS A CA 1
ATOM 2751 C C . HIS A 1 360 ? 21.023 4.838 -6.634 1.00 89.06 360 HIS A C 1
ATOM 2753 O O . HIS A 1 360 ? 19.967 5.463 -6.570 1.00 89.06 360 HIS A O 1
ATOM 2759 N N . GLY A 1 361 ? 21.091 3.544 -6.304 1.00 85.88 361 GLY A N 1
ATOM 2760 C CA . GLY A 1 361 ? 19.939 2.735 -5.911 1.00 85.88 361 GLY A CA 1
ATOM 2761 C C . GLY A 1 361 ? 19.022 2.357 -7.075 1.00 85.88 361 GLY A C 1
ATOM 2762 O O . GLY A 1 361 ? 17.863 2.025 -6.834 1.00 85.88 361 GLY A O 1
ATOM 2763 N N . TYR A 1 362 ? 19.505 2.422 -8.323 1.00 84.19 362 TYR A N 1
ATOM 2764 C CA . TYR A 1 362 ? 18.703 2.038 -9.484 1.00 84.19 362 TYR A CA 1
ATOM 2765 C C . TYR A 1 362 ? 18.454 0.518 -9.461 1.00 84.19 362 TYR A C 1
ATOM 2767 O O . TYR A 1 362 ? 19.423 -0.246 -9.435 1.00 84.19 362 TYR A O 1
ATOM 2775 N N . PRO A 1 363 ? 17.193 0.053 -9.400 1.00 85.00 363 PRO A N 1
ATOM 2776 C CA . PRO A 1 363 ? 16.893 -1.365 -9.235 1.00 85.00 363 PRO A CA 1
ATOM 2777 C C . PRO A 1 363 ? 16.973 -2.116 -10.571 1.00 85.00 363 PRO A C 1
ATOM 2779 O O . PRO A 1 363 ? 16.899 -1.512 -11.642 1.00 85.00 363 PRO A O 1
ATOM 2782 N N . ARG A 1 364 ? 17.057 -3.449 -10.490 1.00 86.12 364 ARG A N 1
ATOM 2783 C CA . ARG A 1 364 ? 16.803 -4.348 -11.625 1.00 86.12 364 ARG A CA 1
ATOM 2784 C C . ARG A 1 364 ? 15.401 -4.064 -12.169 1.00 86.12 364 ARG A C 1
ATOM 2786 O O . ARG A 1 364 ? 14.448 -3.995 -11.390 1.00 86.12 364 ARG A O 1
ATOM 2793 N N . LEU A 1 365 ? 15.286 -3.879 -13.476 1.00 81.25 365 LEU A N 1
ATOM 2794 C CA . LEU A 1 365 ? 14.012 -3.713 -14.163 1.00 81.25 365 LEU A CA 1
ATOM 2795 C C . LEU A 1 365 ? 13.558 -5.070 -14.682 1.00 81.25 365 LEU A C 1
ATOM 2797 O O . LEU A 1 365 ? 14.358 -5.819 -15.222 1.00 81.25 365 LEU A O 1
ATOM 2801 N N . ASP A 1 366 ? 12.282 -5.400 -14.562 1.00 73.50 366 ASP A N 1
ATOM 2802 C CA . ASP A 1 366 ? 11.772 -6.562 -15.283 1.00 73.50 366 ASP A CA 1
ATOM 2803 C C . ASP A 1 366 ? 11.490 -6.138 -16.727 1.00 73.50 366 ASP A C 1
ATOM 2805 O O . ASP A 1 366 ? 10.911 -5.072 -16.968 1.00 73.50 366 ASP A O 1
ATOM 2809 N N . ALA A 1 367 ? 11.939 -6.945 -17.691 1.00 65.69 367 ALA A N 1
ATOM 2810 C CA . ALA A 1 367 ? 11.631 -6.704 -19.091 1.00 65.69 367 ALA A CA 1
ATOM 2811 C C . ALA A 1 367 ? 10.100 -6.602 -19.248 1.00 65.69 367 ALA A C 1
ATOM 2813 O O . ALA A 1 367 ? 9.384 -7.441 -18.699 1.00 65.69 367 ALA A O 1
ATOM 2814 N N . PRO A 1 368 ? 9.573 -5.603 -19.978 1.00 57.66 368 PRO A N 1
ATOM 2815 C CA . PRO A 1 368 ? 8.135 -5.434 -20.197 1.00 57.66 368 PRO A CA 1
ATOM 2816 C C . PRO A 1 368 ? 7.595 -6.444 -21.230 1.00 57.66 368 PRO A C 1
ATOM 2818 O O . PRO A 1 368 ? 6.896 -6.078 -22.171 1.00 57.66 368 PRO A O 1
ATOM 2821 N N . ILE A 1 369 ? 7.961 -7.712 -21.065 1.00 58.31 369 ILE A N 1
ATOM 2822 C CA . ILE A 1 369 ? 7.444 -8.872 -21.785 1.00 58.31 369 ILE A CA 1
ATOM 2823 C C . ILE A 1 369 ? 6.671 -9.722 -20.778 1.00 58.31 369 ILE A C 1
ATOM 2825 O O . ILE A 1 369 ? 7.052 -9.808 -19.608 1.00 58.31 369 ILE A O 1
ATOM 2829 N N . ASP A 1 370 ? 5.551 -10.303 -21.201 1.00 47.88 370 ASP A N 1
ATOM 2830 C CA . ASP A 1 370 ? 4.794 -11.200 -20.329 1.00 47.88 370 ASP A CA 1
ATOM 2831 C C . ASP A 1 370 ? 5.721 -12.373 -19.930 1.00 47.88 370 ASP A C 1
ATOM 2833 O O . ASP A 1 370 ? 6.413 -12.915 -20.790 1.00 47.88 370 ASP A O 1
ATOM 2837 N N . PRO A 1 371 ? 5.806 -12.777 -18.650 1.00 45.91 371 PRO A N 1
ATOM 2838 C CA . PRO A 1 371 ? 6.609 -13.936 -18.245 1.00 45.91 371 PRO A CA 1
ATOM 2839 C C . PRO A 1 371 ? 6.155 -15.253 -18.900 1.00 45.91 371 PRO A C 1
ATOM 2841 O O . PRO A 1 371 ? 6.877 -16.248 -18.844 1.00 45.91 371 PRO A O 1
ATOM 2844 N N . THR A 1 372 ? 4.962 -15.274 -19.499 1.00 46.94 372 THR A N 1
ATOM 2845 C CA . THR A 1 372 ? 4.456 -16.362 -20.346 1.00 46.94 372 THR A CA 1
ATOM 2846 C C . THR A 1 372 ? 4.748 -16.160 -21.834 1.00 46.94 372 THR A C 1
ATOM 2848 O O . THR A 1 372 ? 4.568 -17.099 -22.614 1.00 46.94 372 THR A O 1
ATOM 2851 N N . ASP A 1 373 ? 5.236 -14.982 -22.233 1.00 43.88 373 ASP A N 1
ATOM 2852 C CA . ASP A 1 373 ? 5.670 -14.714 -23.597 1.00 43.88 373 ASP A CA 1
ATOM 2853 C C . ASP A 1 373 ? 6.982 -15.452 -23.846 1.00 43.88 373 ASP A C 1
ATOM 2855 O O . ASP A 1 373 ? 8.059 -15.112 -23.350 1.00 43.88 373 ASP A O 1
ATOM 2859 N N . THR A 1 374 ? 6.884 -16.537 -24.602 1.00 44.31 374 THR A N 1
ATOM 2860 C CA . THR A 1 374 ? 8.058 -17.257 -25.082 1.00 44.31 374 THR A CA 1
ATOM 2861 C C . THR A 1 374 ? 8.899 -16.300 -25.928 1.00 44.31 374 THR A C 1
ATOM 2863 O O . THR A 1 374 ? 8.330 -15.713 -26.853 1.00 44.31 374 THR A O 1
ATOM 2866 N N . PRO A 1 375 ? 10.219 -16.168 -25.684 1.00 43.34 375 PRO A N 1
ATOM 2867 C CA . PRO A 1 375 ? 11.091 -15.303 -26.465 1.00 43.34 375 PRO A CA 1
ATOM 2868 C C . PRO A 1 375 ? 10.830 -15.477 -27.960 1.00 43.34 375 PRO A C 1
ATOM 2870 O O . PRO A 1 375 ? 10.953 -16.577 -28.508 1.00 43.34 375 PRO A O 1
ATOM 2873 N N . HIS A 1 376 ? 10.421 -14.397 -28.620 1.00 42.50 376 HIS A N 1
ATOM 2874 C CA . HIS A 1 376 ? 10.334 -14.390 -30.067 1.00 42.50 376 HIS A CA 1
ATOM 2875 C C . HIS A 1 376 ? 11.757 -14.441 -30.604 1.00 42.50 376 HIS A C 1
ATOM 2877 O O . HIS A 1 376 ? 12.500 -13.467 -30.517 1.00 42.50 376 HIS A O 1
ATOM 2883 N N . ASP A 1 377 ? 12.141 -15.602 -31.122 1.00 38.53 377 ASP A N 1
ATOM 2884 C CA . ASP A 1 377 ? 13.455 -15.783 -31.711 1.00 38.53 377 ASP A CA 1
ATOM 2885 C C . ASP A 1 377 ? 13.564 -14.863 -32.933 1.00 38.53 377 ASP A C 1
ATOM 2887 O O . ASP A 1 377 ? 12.879 -15.057 -33.944 1.00 38.53 377 ASP A O 1
ATOM 2891 N N . ILE A 1 378 ? 14.374 -13.811 -32.817 1.00 42.91 378 ILE A N 1
ATOM 2892 C CA . ILE A 1 378 ? 14.718 -12.961 -33.951 1.00 42.91 378 ILE A CA 1
ATOM 2893 C C . ILE A 1 378 ? 15.477 -13.871 -34.907 1.00 42.91 378 ILE A C 1
ATOM 2895 O O . ILE A 1 378 ? 16.486 -14.448 -34.518 1.00 42.91 378 ILE A O 1
ATOM 2899 N N . ILE A 1 379 ? 14.957 -14.013 -36.127 1.00 49.34 379 ILE A N 1
ATOM 2900 C CA . ILE A 1 3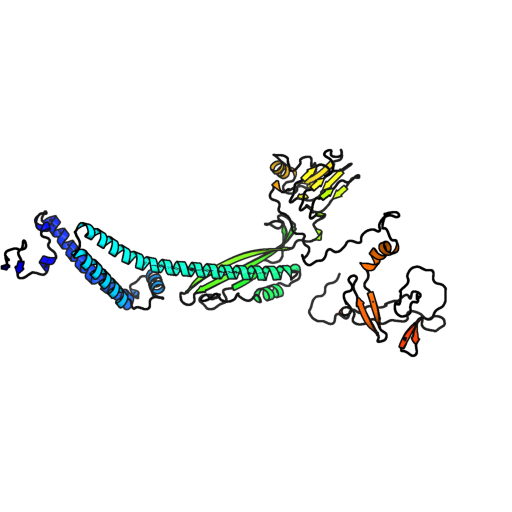79 ? 15.517 -14.815 -37.221 1.00 49.34 379 ILE A CA 1
ATOM 2901 C C . ILE A 1 379 ? 17.050 -14.856 -37.129 1.00 49.34 379 ILE A C 1
ATOM 2903 O O . ILE A 1 379 ? 17.723 -13.858 -37.409 1.00 49.34 379 ILE A O 1
ATOM 2907 N N . GLU A 1 380 ? 17.602 -16.003 -36.727 1.00 49.31 380 GLU A N 1
ATOM 2908 C CA . GLU A 1 380 ? 19.047 -16.193 -36.707 1.00 49.31 380 GLU A CA 1
ATOM 2909 C C . GLU A 1 380 ? 19.577 -16.061 -38.135 1.00 49.31 380 GLU A C 1
ATOM 2911 O O . GLU A 1 380 ? 19.075 -16.696 -39.069 1.00 49.31 380 GLU A O 1
ATOM 2916 N N . ARG A 1 381 ? 20.605 -15.228 -38.326 1.00 52.31 381 ARG A N 1
ATOM 2917 C CA . ARG A 1 381 ? 21.288 -15.160 -39.619 1.00 52.31 381 ARG A CA 1
ATOM 2918 C C . ARG A 1 381 ? 21.934 -16.519 -39.917 1.00 52.31 381 ARG A C 1
ATOM 2920 O O . ARG A 1 381 ? 22.541 -17.086 -39.008 1.00 52.31 381 ARG A O 1
ATOM 2927 N N . PRO A 1 382 ? 21.868 -17.007 -41.171 1.00 55.88 382 PRO A N 1
ATOM 2928 C CA . PRO A 1 382 ? 22.539 -18.238 -41.563 1.00 55.88 382 PRO A CA 1
ATOM 2929 C C . PRO A 1 382 ? 24.017 -18.207 -41.177 1.00 55.88 382 PRO A C 1
ATOM 2931 O O . PRO A 1 382 ? 24.696 -17.196 -41.396 1.00 55.88 382 PRO A O 1
ATOM 2934 N N . LEU A 1 383 ? 24.529 -19.314 -40.638 1.00 66.44 383 LEU A N 1
ATOM 2935 C CA . LEU A 1 383 ? 25.956 -19.436 -40.348 1.00 66.44 383 LEU A CA 1
ATOM 2936 C C . LEU A 1 383 ? 26.789 -19.221 -41.631 1.00 66.44 383 LEU A C 1
ATOM 2938 O O . LEU A 1 383 ? 26.394 -19.702 -42.705 1.00 66.44 383 LEU A O 1
ATOM 2942 N N . PRO A 1 384 ? 27.946 -18.532 -41.553 1.00 70.00 384 PRO A N 1
ATOM 2943 C CA . PRO A 1 384 ? 28.835 -18.346 -42.696 1.00 70.00 384 PRO A CA 1
ATOM 2944 C C . PRO A 1 384 ? 29.280 -19.672 -43.317 1.00 70.00 384 PRO A C 1
ATOM 2946 O O . PRO A 1 384 ? 29.493 -20.673 -42.632 1.00 70.00 384 PRO A O 1
ATOM 2949 N N . THR A 1 385 ? 29.469 -19.678 -44.633 1.00 69.94 385 THR A N 1
ATOM 2950 C CA . THR A 1 385 ? 29.969 -20.844 -45.367 1.00 69.94 385 THR A CA 1
ATOM 2951 C C . THR A 1 385 ? 31.300 -21.318 -44.774 1.00 69.94 385 THR A C 1
ATOM 2953 O O . THR A 1 385 ? 32.267 -20.562 -44.744 1.00 69.94 385 THR A O 1
ATOM 2956 N N . GLY A 1 386 ? 31.346 -22.567 -44.293 1.00 69.69 386 GLY A N 1
ATOM 2957 C CA . GLY A 1 386 ? 32.540 -23.173 -43.688 1.00 69.69 386 GLY A CA 1
ATOM 2958 C C . GLY A 1 386 ? 32.534 -23.304 -42.159 1.00 69.69 386 GLY A C 1
ATOM 2959 O O . GLY A 1 386 ? 33.487 -23.855 -41.613 1.00 69.69 386 GLY A O 1
ATOM 2960 N N . THR A 1 387 ? 31.490 -22.858 -41.450 1.00 74.56 387 THR A N 1
ATOM 2961 C CA . THR A 1 387 ? 31.370 -23.111 -40.002 1.00 74.56 387 THR A CA 1
ATOM 2962 C C . THR A 1 387 ? 31.214 -24.617 -39.713 1.00 74.56 387 THR A C 1
ATOM 2964 O O . THR A 1 387 ? 30.351 -25.259 -40.321 1.00 74.56 387 THR A O 1
ATOM 2967 N N . PRO A 1 388 ? 32.000 -25.212 -38.790 1.00 65.00 388 PRO A N 1
ATOM 2968 C CA . PRO A 1 388 ? 31.830 -26.611 -38.396 1.00 65.00 388 PRO A CA 1
ATOM 2969 C C . PRO A 1 388 ? 30.407 -26.868 -37.881 1.00 65.00 388 PRO A C 1
ATOM 2971 O O . PRO A 1 388 ? 29.937 -26.160 -36.997 1.00 65.00 388 PRO A O 1
ATOM 2974 N N . GLY A 1 389 ? 29.714 -27.862 -38.445 1.00 66.75 389 GLY A N 1
ATOM 2975 C CA . GLY A 1 389 ? 28.319 -28.178 -38.101 1.00 66.75 389 GLY A CA 1
ATOM 2976 C C . GLY A 1 389 ? 27.254 -27.441 -38.925 1.00 66.75 389 GLY A C 1
ATOM 2977 O O . GLY A 1 389 ? 26.070 -27.713 -38.749 1.00 66.75 389 GLY A O 1
ATOM 2978 N N . ARG A 1 390 ? 27.644 -26.562 -39.861 1.00 63.66 390 ARG A N 1
ATOM 2979 C CA . ARG A 1 390 ? 26.720 -25.930 -40.816 1.00 63.66 390 ARG A CA 1
ATOM 2980 C C . ARG A 1 390 ? 26.142 -26.969 -41.777 1.00 63.66 390 ARG A C 1
ATOM 2982 O O . ARG A 1 390 ? 26.884 -27.588 -42.536 1.00 63.66 390 ARG A O 1
ATOM 2989 N N . ASN A 1 391 ? 24.819 -27.088 -41.805 1.00 74.50 391 ASN A N 1
ATOM 2990 C CA . ASN A 1 391 ? 24.094 -27.829 -42.833 1.00 74.50 391 ASN A CA 1
ATOM 2991 C C . ASN A 1 391 ? 23.212 -26.851 -43.626 1.00 74.50 391 ASN A C 1
ATOM 2993 O O . ASN A 1 391 ? 22.375 -26.151 -43.059 1.00 74.50 391 ASN A O 1
ATOM 2997 N N . GLU A 1 392 ? 23.429 -26.794 -44.942 1.00 62.28 392 GLU A N 1
ATOM 2998 C CA . GLU A 1 392 ? 22.797 -25.822 -45.841 1.00 62.28 392 GLU A CA 1
ATOM 2999 C C . GLU A 1 392 ? 21.273 -25.946 -45.907 1.00 62.28 392 GLU A C 1
ATOM 3001 O O . GLU A 1 392 ? 20.606 -24.924 -46.046 1.00 62.28 392 GLU A O 1
ATOM 3006 N N . SER A 1 393 ? 20.709 -27.148 -45.744 1.00 59.75 393 SER A N 1
ATOM 3007 C CA . SER A 1 393 ? 19.248 -27.324 -45.714 1.00 59.75 393 SER A CA 1
ATOM 3008 C C . SER A 1 393 ? 18.662 -26.694 -44.452 1.00 59.75 393 SER A C 1
ATOM 3010 O O . SER A 1 393 ? 17.794 -25.832 -44.536 1.00 59.75 393 SER A O 1
ATOM 3012 N N . THR A 1 394 ? 19.227 -27.012 -43.283 1.00 59.25 394 THR A N 1
ATOM 3013 C CA . THR A 1 394 ? 18.798 -26.440 -41.996 1.00 59.25 394 THR A CA 1
ATOM 3014 C C . THR A 1 394 ? 18.989 -24.928 -41.921 1.00 59.25 394 THR A C 1
ATOM 3016 O O . THR A 1 394 ? 18.113 -24.239 -41.412 1.00 59.25 394 THR A O 1
ATOM 3019 N N . GLU A 1 395 ? 20.094 -24.383 -42.441 1.00 62.62 395 GLU A N 1
ATOM 3020 C CA . GLU A 1 395 ? 20.328 -22.931 -42.416 1.00 62.62 395 GLU A CA 1
ATOM 3021 C C . GLU A 1 395 ? 19.379 -22.164 -43.356 1.00 62.62 395 GLU A C 1
ATOM 3023 O O . GLU A 1 395 ? 18.967 -21.054 -43.023 1.00 62.62 395 GLU A O 1
ATOM 3028 N N . ASN A 1 396 ? 18.979 -22.754 -44.490 1.00 59.34 396 ASN A N 1
ATOM 3029 C CA . ASN A 1 396 ? 17.983 -22.170 -45.398 1.00 59.34 396 ASN A CA 1
ATOM 3030 C C . ASN A 1 396 ? 16.541 -22.321 -44.868 1.00 59.34 396 ASN A C 1
ATOM 3032 O O . ASN A 1 396 ? 15.670 -21.503 -45.171 1.00 59.34 396 ASN A O 1
ATOM 3036 N N . GLU A 1 397 ? 16.283 -23.337 -44.042 1.00 54.69 397 GLU A N 1
ATOM 3037 C CA . GLU A 1 397 ? 14.981 -23.596 -43.416 1.00 54.69 397 GLU A CA 1
ATOM 3038 C C . GLU A 1 397 ? 14.694 -22.712 -42.192 1.00 54.69 397 GLU A C 1
ATOM 3040 O O . GLU A 1 397 ? 13.525 -22.497 -41.871 1.00 54.69 397 GLU A O 1
ATOM 3045 N N . LYS A 1 398 ? 15.715 -22.134 -41.537 1.00 53.41 398 LYS A N 1
ATOM 3046 C CA . LYS A 1 398 ? 15.543 -21.232 -40.373 1.00 53.41 398 LYS A CA 1
ATOM 3047 C C . LYS A 1 398 ? 14.596 -20.059 -40.652 1.00 53.41 398 LYS A C 1
ATOM 3049 O O . LYS A 1 398 ? 13.829 -19.669 -39.774 1.00 53.41 398 LYS A O 1
ATOM 3054 N N . PHE A 1 399 ? 14.612 -19.529 -41.877 1.00 45.69 399 PHE A N 1
ATOM 3055 C CA . PHE A 1 399 ? 13.719 -18.446 -42.303 1.00 45.69 399 PHE A CA 1
ATOM 3056 C C . PHE A 1 399 ? 12.296 -18.953 -42.596 1.00 45.69 399 PHE A C 1
ATOM 3058 O O . PHE A 1 399 ? 11.315 -18.298 -42.251 1.00 45.69 399 PHE A O 1
ATOM 3065 N N . SER A 1 400 ? 12.179 -20.144 -43.191 1.00 47.81 400 SER A N 1
ATOM 3066 C CA . SER A 1 400 ? 10.898 -20.726 -43.614 1.00 47.81 400 SER A CA 1
ATOM 3067 C C . SER A 1 400 ? 10.092 -21.292 -42.442 1.00 47.81 400 SER A C 1
ATOM 3069 O O . SER A 1 400 ? 8.887 -21.078 -42.374 1.00 47.81 400 SER A O 1
ATOM 3071 N N . ASN A 1 401 ? 10.744 -21.940 -41.472 1.00 45.91 401 ASN A N 1
ATOM 3072 C CA . ASN A 1 401 ? 10.068 -22.585 -40.341 1.00 45.91 401 ASN A CA 1
ATOM 3073 C C . ASN A 1 401 ? 9.541 -21.597 -39.289 1.00 45.91 401 ASN A C 1
ATOM 3075 O O . ASN A 1 401 ? 8.645 -21.954 -38.535 1.00 45.91 401 ASN A O 1
ATOM 3079 N N . LYS A 1 402 ? 10.054 -20.358 -39.228 1.00 45.97 402 LYS A N 1
ATOM 3080 C CA . LYS A 1 402 ? 9.623 -19.364 -38.222 1.00 45.97 402 LYS A CA 1
ATOM 3081 C C . LYS A 1 402 ? 8.682 -18.277 -38.755 1.00 45.97 402 LYS A C 1
ATOM 3083 O O . LYS A 1 402 ? 8.008 -17.636 -37.950 1.00 45.97 402 LYS A O 1
ATOM 3088 N N . ALA A 1 403 ? 8.574 -18.110 -40.078 1.00 40.53 403 ALA A N 1
ATOM 3089 C CA . ALA A 1 403 ? 7.775 -17.054 -40.721 1.00 40.53 403 ALA A CA 1
ATOM 3090 C C . ALA A 1 403 ? 6.551 -17.553 -41.525 1.00 40.53 403 ALA A C 1
ATOM 3092 O O . ALA A 1 403 ? 5.863 -16.750 -42.152 1.00 40.53 403 ALA A O 1
ATOM 3093 N N . CYS A 1 404 ? 6.271 -18.860 -41.540 1.00 49.72 404 CYS A N 1
ATOM 3094 C CA . CYS A 1 404 ? 5.281 -19.466 -42.434 1.00 49.72 404 CYS A CA 1
ATOM 3095 C C . CYS A 1 404 ? 3.953 -19.798 -41.730 1.00 49.72 404 CYS A C 1
ATOM 3097 O O . CYS A 1 404 ? 3.925 -20.570 -40.776 1.00 49.72 404 CYS A O 1
ATOM 3099 N N . LEU A 1 405 ? 2.847 -19.271 -42.263 1.00 50.22 405 LEU A N 1
ATOM 3100 C CA . LEU A 1 405 ? 1.492 -19.786 -42.053 1.00 50.22 405 LEU A CA 1
ATOM 3101 C C . LEU A 1 405 ? 1.240 -20.909 -43.071 1.00 50.22 405 LEU A C 1
ATOM 3103 O O . LEU A 1 405 ? 1.249 -20.667 -44.278 1.00 50.22 405 LEU A O 1
ATOM 3107 N N . THR A 1 406 ? 0.998 -22.129 -42.599 1.00 55.91 406 THR A N 1
ATOM 3108 C CA . THR A 1 406 ? 0.722 -23.290 -43.454 1.00 55.91 406 THR A CA 1
ATOM 3109 C C . THR A 1 406 ? -0.778 -23.424 -43.677 1.00 55.91 406 THR A C 1
ATOM 3111 O O . THR A 1 406 ? -1.506 -23.722 -42.738 1.00 55.91 406 THR A O 1
ATOM 3114 N N . LEU A 1 407 ? -1.248 -23.246 -44.913 1.00 54.94 407 LEU A N 1
ATOM 3115 C CA . LEU A 1 407 ? -2.654 -23.437 -45.288 1.00 54.94 407 LEU A CA 1
ATOM 3116 C C . LEU A 1 407 ? -2.822 -24.739 -46.077 1.00 54.94 407 LEU A C 1
ATOM 3118 O O . LEU A 1 407 ? -2.150 -24.959 -47.084 1.00 54.94 407 LEU A O 1
ATOM 3122 N N . ARG A 1 408 ? -3.755 -25.591 -45.657 1.00 59.12 408 ARG A N 1
ATOM 3123 C CA . ARG A 1 408 ? -4.103 -26.851 -46.313 1.00 59.12 408 ARG A CA 1
ATOM 3124 C C . ARG A 1 408 ? -5.579 -26.848 -46.680 1.00 59.12 408 ARG A C 1
ATOM 3126 O O . ARG A 1 408 ? -6.445 -26.789 -45.819 1.00 59.12 408 ARG A O 1
ATOM 3133 N N . ILE A 1 409 ? -5.859 -26.948 -47.974 1.00 57.62 409 ILE A N 1
ATOM 3134 C CA . ILE A 1 409 ? -7.223 -27.066 -48.497 1.00 57.62 409 ILE A CA 1
ATOM 3135 C C . ILE A 1 409 ? -7.516 -28.552 -48.718 1.00 57.62 409 ILE A C 1
ATOM 3137 O O . ILE A 1 409 ? -6.796 -29.237 -49.446 1.00 57.62 409 ILE A O 1
ATOM 3141 N N . HIS A 1 410 ? -8.558 -29.058 -48.072 1.00 57.28 410 HIS A N 1
ATOM 3142 C CA . HIS A 1 410 ? -9.005 -30.441 -48.170 1.00 57.28 410 HIS A CA 1
ATOM 3143 C C . HIS A 1 410 ? -9.947 -30.644 -49.369 1.00 57.28 410 HIS A C 1
ATOM 3145 O O . HIS A 1 410 ? -10.478 -29.698 -49.954 1.00 57.28 410 HIS A O 1
ATOM 3151 N N . ALA A 1 411 ? -10.159 -31.903 -49.764 1.00 49.66 411 ALA A N 1
ATOM 3152 C CA . ALA A 1 411 ? -10.977 -32.258 -50.932 1.00 49.66 411 ALA A CA 1
ATOM 3153 C C . ALA A 1 411 ? -12.461 -31.849 -50.796 1.00 49.66 411 ALA A C 1
ATOM 3155 O O . ALA A 1 411 ? -13.146 -31.632 -51.800 1.00 49.66 411 ALA A O 1
ATOM 3156 N N . ASP A 1 412 ? -12.936 -31.703 -49.559 1.00 54.84 412 ASP A N 1
ATOM 3157 C CA . ASP A 1 412 ? -14.266 -31.211 -49.187 1.00 54.84 412 ASP A CA 1
ATOM 3158 C C . ASP A 1 412 ? -14.362 -29.670 -49.153 1.00 54.84 412 ASP A C 1
ATOM 3160 O O . ASP A 1 412 ? -15.399 -29.129 -48.777 1.00 54.84 412 ASP A O 1
ATOM 3164 N N . ASN A 1 413 ? -13.310 -28.965 -49.591 1.00 49.56 413 ASN A N 1
ATOM 3165 C CA . ASN A 1 413 ? -13.132 -27.513 -49.504 1.00 49.56 413 ASN A CA 1
ATOM 3166 C C . ASN A 1 413 ? -13.027 -26.961 -48.068 1.00 49.56 413 ASN A C 1
ATOM 3168 O O . ASN A 1 413 ? -13.079 -25.742 -47.894 1.00 49.56 413 ASN A O 1
ATOM 3172 N N . SER A 1 414 ? -12.855 -27.807 -47.047 1.00 55.78 414 SER A N 1
ATOM 3173 C CA . SER A 1 414 ? -12.446 -27.327 -45.726 1.00 55.78 414 SER A CA 1
ATOM 3174 C C . SER A 1 414 ? -10.989 -26.860 -45.767 1.00 55.78 414 SER A C 1
ATOM 3176 O O . SER A 1 414 ? -10.191 -27.323 -46.589 1.00 55.78 414 SER A O 1
ATOM 3178 N N . LEU A 1 415 ? -10.638 -25.905 -44.910 1.00 58.19 415 LEU A N 1
ATOM 3179 C CA . LEU A 1 415 ? -9.284 -25.377 -44.803 1.00 58.19 415 LEU A CA 1
ATOM 3180 C C . LEU A 1 415 ? -8.767 -25.633 -43.394 1.00 58.19 415 LEU A C 1
ATOM 3182 O O . LEU A 1 415 ? -9.440 -25.301 -42.423 1.00 58.19 415 LEU A O 1
ATOM 3186 N N . THR A 1 416 ? -7.569 -26.203 -43.305 1.00 60.34 416 THR A N 1
ATOM 3187 C CA . THR A 1 416 ? -6.791 -26.209 -42.073 1.00 60.34 416 THR A CA 1
ATOM 3188 C C . THR A 1 416 ? -5.624 -25.246 -42.193 1.00 60.34 416 THR A C 1
ATOM 3190 O O . THR A 1 416 ? -4.973 -25.168 -43.233 1.00 60.34 416 THR A O 1
ATOM 3193 N N . ALA A 1 417 ? -5.385 -24.470 -41.147 1.00 59.47 417 ALA A N 1
ATOM 3194 C CA . ALA A 1 417 ? -4.299 -23.515 -41.074 1.00 59.47 417 ALA A CA 1
ATOM 3195 C C . ALA A 1 417 ? -3.461 -23.807 -39.838 1.00 59.47 417 ALA A C 1
ATOM 3197 O O . ALA A 1 417 ? -4.006 -24.050 -38.766 1.00 59.47 417 ALA A O 1
ATOM 3198 N N . VAL A 1 418 ? -2.144 -23.783 -39.986 1.00 55.75 418 VAL A N 1
ATOM 3199 C CA . VAL A 1 418 ? -1.205 -24.040 -38.898 1.00 55.75 418 VAL A CA 1
ATOM 3200 C C . VAL A 1 418 ? -0.178 -22.916 -38.868 1.00 55.75 418 VAL A C 1
ATOM 3202 O O . VAL A 1 418 ? 0.380 -22.567 -39.910 1.00 55.75 418 VAL A O 1
ATOM 3205 N N . ASP A 1 419 ? 0.037 -22.309 -37.703 1.00 54.72 419 ASP A N 1
ATOM 3206 C CA . ASP A 1 419 ? 1.031 -21.246 -37.541 1.00 54.72 419 ASP A CA 1
ATOM 3207 C C . ASP A 1 419 ? 2.472 -21.792 -37.614 1.00 54.72 419 ASP A C 1
ATOM 3209 O O . ASP A 1 419 ? 2.710 -23.000 -37.710 1.00 54.72 419 ASP A O 1
ATOM 3213 N N . SER A 1 420 ? 3.462 -20.902 -37.527 1.00 51.81 420 SER A N 1
ATOM 3214 C CA . SER A 1 420 ? 4.883 -21.277 -37.538 1.00 51.81 420 SER A CA 1
ATOM 3215 C C . SER A 1 420 ? 5.333 -22.085 -36.310 1.00 51.81 420 SER A C 1
ATOM 3217 O O . SER A 1 420 ? 6.495 -22.477 -36.213 1.00 51.81 420 SER A O 1
ATOM 3219 N N . ARG A 1 421 ? 4.429 -22.348 -35.360 1.00 49.72 421 ARG A N 1
ATOM 3220 C CA . ARG A 1 421 ? 4.654 -23.129 -34.139 1.00 49.72 421 ARG A CA 1
ATOM 3221 C C . ARG A 1 421 ? 3.904 -24.464 -34.151 1.00 49.72 421 ARG A C 1
ATOM 3223 O O . ARG A 1 421 ? 4.025 -25.221 -33.192 1.00 49.72 421 ARG A O 1
ATOM 3230 N N . GLY A 1 422 ? 3.168 -24.784 -35.217 1.00 55.94 422 GLY A N 1
ATOM 3231 C CA . GLY A 1 422 ? 2.398 -26.024 -35.301 1.00 55.94 422 GLY A CA 1
ATOM 3232 C C . GLY A 1 422 ? 1.003 -25.942 -34.670 1.00 55.94 422 GLY A C 1
ATOM 3233 O O . GLY A 1 422 ? 0.322 -26.967 -34.602 1.00 55.94 422 GLY A O 1
ATOM 3234 N N . ASN A 1 423 ? 0.563 -24.762 -34.217 1.00 55.09 423 ASN A N 1
ATOM 3235 C CA . ASN A 1 423 ? -0.757 -24.586 -33.619 1.00 55.09 423 ASN A CA 1
ATOM 3236 C C . ASN A 1 423 ? -1.826 -24.452 -34.697 1.00 55.09 423 ASN A C 1
ATOM 3238 O O . ASN A 1 423 ? -1.650 -23.727 -35.677 1.00 55.09 423 ASN A O 1
ATOM 3242 N N . ASP A 1 424 ? -2.961 -25.107 -34.475 1.00 64.38 424 ASP A N 1
ATOM 3243 C CA . ASP A 1 424 ? -4.127 -24.989 -35.338 1.00 64.38 424 ASP A CA 1
ATOM 3244 C C . ASP A 1 424 ? -4.739 -23.579 -35.228 1.00 64.38 424 ASP A C 1
ATOM 3246 O O . ASP A 1 424 ? -5.238 -23.168 -34.180 1.00 64.38 424 ASP A O 1
ATOM 3250 N N . VAL A 1 425 ? -4.690 -22.842 -36.335 1.00 62.88 425 VAL A N 1
ATOM 3251 C CA . VAL A 1 425 ? -5.246 -21.497 -36.527 1.00 62.88 425 VAL A CA 1
ATOM 3252 C C . VAL A 1 425 ? -6.355 -21.505 -37.589 1.00 62.88 425 VAL A C 1
ATOM 3254 O O . VAL A 1 425 ? -6.711 -20.469 -38.149 1.00 62.88 425 VAL A O 1
ATOM 3257 N N . SER A 1 426 ? -6.937 -22.672 -37.881 1.00 58.59 426 SER A N 1
ATOM 3258 C CA . SER A 1 426 ? -7.985 -22.849 -38.901 1.00 58.59 426 SER A CA 1
ATOM 3259 C C . SER A 1 426 ? -9.235 -22.017 -38.620 1.00 58.59 426 SER A C 1
ATOM 3261 O O . SER A 1 426 ? -9.903 -21.575 -39.550 1.00 58.59 426 SER A O 1
ATOM 3263 N N . SER A 1 427 ? -9.533 -21.752 -37.344 1.00 59.94 427 SER A N 1
ATOM 3264 C CA . SER A 1 427 ? -10.692 -20.961 -36.909 1.00 59.94 427 SER A CA 1
ATOM 3265 C C . SER A 1 427 ? -10.671 -19.511 -37.399 1.00 59.94 427 SER A C 1
ATOM 3267 O O . SER A 1 427 ? -11.728 -18.891 -37.505 1.00 59.94 427 SER A O 1
ATOM 3269 N N . TYR A 1 428 ? -9.494 -18.973 -37.730 1.00 51.72 428 TYR A N 1
ATOM 3270 C CA . TYR A 1 428 ? -9.349 -17.612 -38.247 1.00 51.72 428 TYR A CA 1
ATOM 3271 C C . TYR A 1 428 ? -9.701 -17.487 -39.736 1.00 51.72 428 TYR A C 1
ATOM 3273 O O . TYR A 1 428 ? -9.793 -16.376 -40.253 1.00 51.72 428 TYR A O 1
ATOM 3281 N N . PHE A 1 429 ? -9.924 -18.604 -40.429 1.00 51.84 429 PHE A N 1
ATOM 3282 C CA . PHE A 1 429 ? -10.172 -18.647 -41.865 1.00 51.84 429 PHE A CA 1
ATOM 3283 C C . PHE A 1 429 ? -11.532 -19.292 -42.135 1.00 51.84 429 PHE A C 1
ATOM 3285 O O . PHE A 1 429 ? -11.710 -20.498 -41.999 1.00 51.84 429 PHE A O 1
ATOM 3292 N N . THR A 1 430 ? -12.519 -18.492 -42.536 1.00 48.56 430 THR A N 1
ATOM 3293 C CA . THR A 1 430 ? -13.901 -18.970 -42.696 1.00 48.56 430 THR A CA 1
ATOM 3294 C C . THR A 1 430 ? -14.171 -19.637 -44.041 1.00 48.56 430 THR A C 1
ATOM 3296 O O . THR A 1 430 ? -15.006 -20.537 -44.124 1.00 48.56 430 THR A O 1
ATOM 3299 N N . THR A 1 431 ? -13.515 -19.214 -45.125 1.00 47.69 431 THR A N 1
ATOM 3300 C CA . THR A 1 431 ? -13.693 -19.821 -46.456 1.00 47.69 431 THR A CA 1
ATOM 3301 C C . THR A 1 431 ? -12.491 -19.531 -47.356 1.00 47.69 431 THR A C 1
ATOM 3303 O O . THR A 1 431 ? -12.140 -18.372 -47.566 1.00 47.69 431 THR A O 1
ATOM 3306 N N . ALA A 1 432 ? -11.895 -20.568 -47.951 1.00 45.47 432 ALA A N 1
ATOM 3307 C CA . ALA A 1 432 ? -10.943 -20.424 -49.051 1.00 45.47 432 ALA A CA 1
ATOM 3308 C C . ALA A 1 432 ? -11.538 -21.019 -50.327 1.00 45.47 432 ALA A C 1
ATOM 3310 O O . ALA A 1 432 ? -11.849 -22.207 -50.396 1.00 45.47 432 ALA A O 1
ATOM 3311 N N . VAL A 1 433 ? -11.700 -20.183 -51.351 1.00 44.41 433 VAL A N 1
ATOM 3312 C CA . VAL A 1 433 ? -12.172 -20.615 -52.668 1.00 44.41 433 VAL A CA 1
ATOM 3313 C C . VAL A 1 433 ? -11.001 -20.540 -53.634 1.00 44.41 433 VAL A C 1
ATOM 3315 O O . VAL A 1 433 ? -10.528 -19.452 -53.957 1.00 44.41 433 VAL A O 1
ATOM 3318 N N . LEU A 1 434 ? -10.557 -21.695 -54.131 1.00 45.94 434 LEU A N 1
ATOM 3319 C CA . LEU A 1 434 ? -9.693 -21.746 -55.306 1.00 45.94 434 LEU A CA 1
ATOM 3320 C C . LEU A 1 434 ? -10.501 -21.204 -56.492 1.00 45.94 434 LEU A C 1
ATOM 3322 O O . LEU A 1 434 ? -11.513 -21.790 -56.878 1.00 45.94 434 LEU A O 1
ATOM 3326 N N . ARG A 1 435 ? -10.086 -20.061 -57.049 1.00 42.72 435 ARG A N 1
ATOM 3327 C CA . ARG A 1 435 ? -10.668 -19.485 -58.271 1.00 42.72 435 ARG A CA 1
ATOM 3328 C C . ARG A 1 435 ? -9.733 -19.724 -59.448 1.00 42.72 435 ARG A C 1
ATOM 3330 O O . ARG A 1 435 ? -8.516 -19.720 -59.300 1.00 42.72 435 ARG A O 1
ATOM 3337 N N . VAL A 1 436 ? -10.295 -20.031 -60.613 1.00 46.41 436 VAL A N 1
ATOM 3338 C CA . VAL A 1 436 ? -9.508 -20.237 -61.835 1.00 46.41 436 VAL A CA 1
ATOM 3339 C C . VAL A 1 436 ? -9.203 -18.858 -62.415 1.00 46.41 436 VAL A C 1
ATOM 3341 O O . VAL A 1 436 ? -10.069 -18.263 -63.052 1.00 46.41 436 VAL A O 1
ATOM 3344 N N . SER A 1 437 ? -7.988 -18.349 -62.215 1.00 41.38 437 SER A N 1
ATOM 3345 C CA . SER A 1 437 ? -7.501 -17.197 -62.978 1.00 41.38 437 SER A CA 1
ATOM 3346 C C . SER A 1 437 ? -6.731 -17.710 -64.192 1.00 41.38 437 SER A C 1
ATOM 3348 O O . SER A 1 437 ? -5.558 -18.061 -64.108 1.00 41.38 437 SER A O 1
ATOM 3350 N N . GLY A 1 438 ? -7.431 -17.841 -65.320 1.00 51.25 438 GLY A N 1
ATOM 3351 C CA . GLY A 1 438 ? -6.829 -18.185 -66.608 1.00 51.25 438 GLY A CA 1
ATOM 3352 C C . GLY A 1 438 ? -7.239 -19.542 -67.185 1.00 51.25 438 GLY A C 1
ATOM 3353 O O . GLY A 1 438 ? -7.506 -20.520 -66.487 1.00 51.25 438 GLY A O 1
ATOM 3354 N N . THR A 1 439 ? -7.280 -19.595 -68.516 1.00 46.47 439 THR A N 1
ATOM 3355 C CA . THR A 1 439 ? -7.470 -20.827 -69.289 1.00 46.47 439 THR A CA 1
ATOM 3356 C C . THR A 1 439 ? -6.280 -21.017 -70.216 1.00 46.47 439 THR A C 1
ATOM 3358 O O . THR A 1 439 ? -5.711 -20.052 -70.725 1.00 46.47 439 THR A O 1
ATOM 3361 N N . THR A 1 440 ? -5.892 -22.263 -70.462 1.00 45.34 440 THR A N 1
ATOM 3362 C CA . THR A 1 440 ? -4.857 -22.591 -71.447 1.00 45.34 440 THR A CA 1
ATOM 3363 C C . THR A 1 440 ? -5.472 -23.515 -72.485 1.00 45.34 440 THR A C 1
ATOM 3365 O O . THR A 1 440 ? -5.949 -24.601 -72.162 1.00 45.34 440 THR A O 1
ATOM 3368 N N . GLY A 1 441 ? -5.543 -23.058 -73.739 1.00 52.59 441 GLY A N 1
ATOM 3369 C CA . GLY A 1 441 ? -6.214 -23.799 -74.816 1.00 52.59 441 GLY A CA 1
ATOM 3370 C C . GLY A 1 441 ? -7.714 -24.027 -74.576 1.00 52.59 441 GLY A C 1
ATOM 3371 O O . GLY A 1 441 ? -8.249 -25.048 -74.998 1.00 52.59 441 GLY A O 1
ATOM 3372 N N . GLY A 1 442 ? -8.379 -23.122 -73.847 1.00 53.19 442 GLY A N 1
ATOM 3373 C CA . GLY A 1 442 ? -9.805 -23.225 -73.514 1.00 53.19 442 GLY A CA 1
ATOM 3374 C C . GLY A 1 442 ? -10.140 -24.197 -72.375 1.00 53.19 442 GLY A C 1
ATOM 3375 O O . GLY A 1 442 ? -11.316 -24.369 -72.065 1.00 53.19 442 GLY A O 1
ATOM 3376 N N . LYS A 1 443 ? -9.139 -24.815 -71.729 1.00 45.78 443 LYS A N 1
ATOM 3377 C CA . LYS A 1 443 ? -9.326 -25.651 -70.533 1.00 45.78 443 LYS A CA 1
ATOM 3378 C C . LYS A 1 443 ? -8.815 -24.925 -69.278 1.00 45.78 443 LYS A C 1
ATOM 3380 O O . LYS A 1 443 ? -7.806 -24.219 -69.366 1.00 45.78 443 LYS A O 1
ATOM 3385 N N . PRO A 1 444 ? -9.496 -25.058 -68.126 1.00 50.94 444 PRO A N 1
ATOM 3386 C CA . PRO A 1 444 ? -9.044 -24.461 -66.873 1.00 50.94 444 PRO A CA 1
ATOM 3387 C C . PRO A 1 444 ? -7.714 -25.085 -66.419 1.00 50.94 444 PRO A C 1
ATOM 3389 O O . PRO A 1 444 ? -7.465 -26.272 -66.638 1.00 50.94 444 PRO A O 1
ATOM 3392 N N . LEU A 1 445 ? -6.849 -24.274 -65.799 1.00 51.84 445 LEU A N 1
ATOM 3393 C CA . LEU A 1 445 ? -5.509 -24.679 -65.334 1.00 51.84 445 LEU A CA 1
ATOM 3394 C C . LEU A 1 445 ? -5.543 -25.852 -64.334 1.00 51.84 445 LEU A C 1
ATOM 3396 O O . LEU A 1 445 ? -4.597 -26.638 -64.258 1.00 51.84 445 LEU A O 1
ATOM 3400 N N . TYR A 1 446 ? -6.667 -26.026 -63.641 1.00 55.47 446 TYR A N 1
ATOM 3401 C CA . TYR A 1 446 ? -6.980 -27.196 -62.830 1.00 55.47 446 TYR A CA 1
ATOM 3402 C C . TYR A 1 446 ? -8.417 -27.664 -63.059 1.00 55.47 446 TYR A C 1
ATOM 3404 O O . TYR A 1 446 ? -9.285 -26.901 -63.479 1.00 55.47 446 TYR A O 1
ATOM 3412 N N . SER A 1 447 ? -8.680 -28.932 -62.762 1.00 55.28 447 SER A N 1
ATOM 3413 C CA . SER A 1 447 ? -10.015 -29.533 -62.818 1.00 55.28 447 SER A CA 1
ATOM 3414 C C . SER A 1 447 ? -10.178 -30.565 -61.706 1.00 55.28 447 SER A C 1
ATOM 3416 O O . SER A 1 447 ? -9.185 -31.108 -61.226 1.00 55.28 447 SER A O 1
ATOM 3418 N N . LYS A 1 448 ? -11.412 -30.842 -61.273 1.00 54.41 448 LYS A N 1
ATOM 3419 C CA . LYS A 1 448 ? -11.666 -31.969 -60.369 1.00 54.41 448 LYS A CA 1
ATOM 3420 C C . LYS A 1 448 ? -11.686 -33.272 -61.170 1.00 54.41 448 LYS A C 1
ATOM 3422 O O . LYS A 1 448 ? -12.352 -33.344 -62.201 1.00 54.41 448 LYS A O 1
ATOM 3427 N N . ASN A 1 449 ? -10.961 -34.291 -60.712 1.00 58.19 449 ASN A N 1
ATOM 3428 C CA . ASN A 1 449 ? -11.059 -35.633 -61.285 1.00 58.19 449 ASN A CA 1
ATOM 3429 C C . ASN A 1 449 ? -12.372 -36.323 -60.861 1.00 58.19 449 ASN A C 1
ATOM 3431 O O . ASN A 1 449 ? -13.162 -35.779 -60.090 1.00 58.19 449 ASN A O 1
ATOM 3435 N N . SER A 1 450 ? -12.599 -37.548 -61.339 1.00 53.00 450 SER A N 1
ATOM 3436 C CA . SER A 1 450 ? -13.788 -38.354 -61.014 1.00 53.00 450 SER A CA 1
ATOM 3437 C C . SER A 1 450 ? -13.948 -38.687 -59.523 1.00 53.00 450 SER A C 1
ATOM 3439 O O . SER A 1 450 ? -15.019 -39.124 -59.118 1.00 53.00 450 SER A O 1
ATOM 3441 N N . ALA A 1 451 ? -12.915 -38.461 -58.708 1.00 55.94 451 ALA A N 1
ATOM 3442 C CA . ALA A 1 451 ? -12.936 -38.595 -57.253 1.00 55.94 451 ALA A CA 1
ATOM 3443 C C . ALA A 1 451 ? -13.064 -37.238 -56.525 1.00 55.94 451 ALA A C 1
ATOM 3445 O O . ALA A 1 451 ? -12.847 -37.165 -55.322 1.00 55.94 451 ALA A O 1
ATOM 3446 N N . SER A 1 452 ? -13.413 -36.155 -57.232 1.00 49.22 452 SER A N 1
ATOM 3447 C CA . SER A 1 452 ? -13.538 -34.783 -56.705 1.00 49.22 452 SER A CA 1
ATOM 3448 C C . SER A 1 452 ? -12.243 -34.130 -56.197 1.00 49.22 452 SER A C 1
ATOM 3450 O O . SER A 1 452 ? -12.302 -33.050 -55.603 1.00 49.22 452 SER A O 1
ATOM 3452 N N . ASN A 1 453 ? -11.077 -34.711 -56.487 1.00 46.19 453 ASN A N 1
ATOM 3453 C CA . ASN A 1 453 ? -9.779 -34.129 -56.141 1.00 46.19 453 ASN A CA 1
ATOM 3454 C C . ASN A 1 453 ? -9.331 -33.132 -57.215 1.00 46.19 453 ASN A C 1
ATOM 3456 O O . ASN A 1 453 ? -9.487 -33.405 -58.407 1.00 46.19 453 ASN A O 1
ATOM 3460 N N . TYR A 1 454 ? -8.744 -32.002 -56.813 1.00 49.59 454 TYR A N 1
ATOM 3461 C CA . TYR A 1 454 ? -8.166 -31.031 -57.746 1.00 49.59 454 TYR A CA 1
ATOM 3462 C C . TYR A 1 454 ? -6.912 -31.608 -58.425 1.00 49.59 454 TYR A C 1
ATOM 3464 O O . TYR A 1 454 ? -5.991 -32.073 -57.758 1.00 49.59 454 TYR A O 1
ATOM 3472 N N . VAL A 1 455 ? -6.877 -31.572 -59.757 1.00 50.09 455 VAL A N 1
ATOM 3473 C CA . VAL A 1 455 ? -5.770 -32.036 -60.602 1.00 50.09 455 VAL A CA 1
ATOM 3474 C C . VAL A 1 455 ? -5.362 -30.912 -61.552 1.00 50.09 455 VAL A C 1
ATOM 3476 O O . VAL A 1 455 ? -6.205 -30.333 -62.242 1.00 50.09 455 VAL A O 1
ATOM 3479 N N . PHE A 1 456 ? -4.066 -30.608 -61.594 1.00 49.97 456 PHE A N 1
ATOM 3480 C CA . PHE A 1 456 ? -3.490 -29.542 -62.415 1.00 49.97 456 PHE A CA 1
ATOM 3481 C C . PHE A 1 456 ? -3.066 -30.059 -63.792 1.00 49.97 456 PHE A C 1
ATOM 3483 O O . PHE A 1 456 ? -2.490 -31.143 -63.921 1.00 49.97 456 PHE A O 1
ATOM 3490 N N . THR A 1 457 ? -3.342 -29.286 -64.842 1.00 47.62 457 THR A N 1
ATOM 3491 C CA . THR A 1 457 ? -3.043 -29.691 -66.222 1.00 47.62 457 THR A CA 1
ATOM 3492 C C . THR A 1 457 ? -1.574 -29.383 -66.544 1.00 47.62 457 THR A C 1
ATOM 3494 O O . THR A 1 457 ? -1.204 -28.232 -66.745 1.00 47.62 457 THR A O 1
ATOM 3497 N N . LYS A 1 458 ? -0.706 -30.401 -66.578 1.00 39.91 458 LYS A N 1
ATOM 3498 C CA . LYS A 1 458 ? 0.752 -30.240 -66.763 1.00 39.91 458 LYS A CA 1
ATOM 3499 C C . LYS A 1 458 ? 1.153 -30.003 -68.230 1.00 39.91 458 LYS A C 1
ATOM 3501 O O . LYS A 1 458 ? 0.792 -30.815 -69.082 1.00 39.91 458 LYS A O 1
ATOM 3506 N N . LYS A 1 459 ? 2.038 -29.024 -68.506 1.00 37.00 459 LYS A N 1
ATOM 3507 C CA . LYS A 1 459 ? 3.094 -29.161 -69.542 1.00 37.00 459 LYS A CA 1
ATOM 3508 C C . LYS A 1 459 ? 4.265 -28.170 -69.370 1.00 37.00 459 LYS A C 1
ATOM 3510 O O . LYS A 1 459 ? 4.048 -26.969 -69.392 1.00 37.00 459 LYS A O 1
ATOM 3515 N N . GLY A 1 460 ? 5.500 -28.685 -69.322 1.00 39.28 460 GLY A N 1
ATOM 3516 C CA . GLY A 1 460 ? 6.749 -27.903 -69.411 1.00 39.28 460 GLY A CA 1
ATOM 3517 C C . GLY A 1 460 ? 7.700 -28.114 -68.227 1.00 39.28 460 GLY A C 1
ATOM 3518 O O . GLY A 1 460 ? 7.245 -28.277 -67.099 1.00 39.28 460 GLY A O 1
ATOM 3519 N N . ALA A 1 461 ? 9.010 -28.180 -68.491 1.00 33.25 461 ALA A N 1
ATOM 3520 C CA . ALA A 1 461 ? 10.038 -28.306 -67.459 1.00 33.25 461 ALA A CA 1
ATOM 3521 C C . ALA A 1 461 ? 10.176 -26.975 -66.706 1.00 33.25 461 ALA A C 1
ATOM 3523 O O . ALA A 1 461 ? 10.665 -25.999 -67.268 1.00 33.25 461 ALA A O 1
ATOM 3524 N N . TYR A 1 462 ? 9.739 -26.947 -65.449 1.00 37.00 462 TYR A N 1
ATOM 3525 C CA . TYR A 1 462 ? 10.035 -25.854 -64.529 1.00 37.00 462 TYR A CA 1
ATOM 3526 C C . TYR A 1 462 ? 11.309 -26.200 -63.755 1.00 37.00 462 TYR A C 1
ATOM 3528 O O . TYR A 1 462 ? 11.432 -27.298 -63.211 1.00 37.00 462 TYR A O 1
ATOM 3536 N N . GLY A 1 463 ? 12.274 -25.279 -63.794 1.00 31.61 463 GLY A N 1
ATOM 3537 C CA . GLY A 1 463 ? 13.544 -25.370 -63.081 1.00 31.61 463 GLY A CA 1
ATOM 3538 C C . GLY A 1 463 ? 13.351 -25.396 -61.564 1.00 31.61 463 GLY A C 1
ATOM 3539 O O . GLY A 1 463 ? 12.400 -24.841 -61.024 1.00 31.61 463 GLY A O 1
ATOM 3540 N N . VAL A 1 464 ? 14.267 -26.106 -60.920 1.00 35.56 464 VAL A N 1
ATOM 3541 C CA . VAL A 1 464 ? 14.232 -26.614 -59.548 1.00 35.56 464 VAL A CA 1
ATOM 3542 C C . VAL A 1 464 ? 14.538 -25.500 -58.540 1.00 35.56 464 VAL A C 1
ATOM 3544 O O . VAL A 1 464 ? 15.707 -25.209 -58.327 1.00 35.56 464 VAL A O 1
ATOM 3547 N N . THR A 1 465 ? 13.534 -24.893 -57.90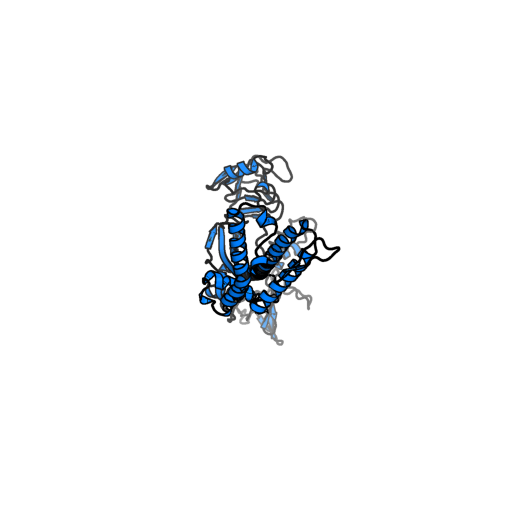3 1.00 29.92 465 THR A N 1
ATOM 3548 C CA . THR A 1 465 ? 13.735 -24.097 -56.667 1.00 29.92 465 THR A CA 1
ATOM 3549 C C . THR A 1 465 ? 12.420 -23.883 -55.907 1.00 29.92 465 THR A C 1
ATOM 3551 O O . THR A 1 465 ? 11.927 -22.765 -55.812 1.00 29.92 465 THR A O 1
ATOM 3554 N N . ASN A 1 466 ? 11.838 -24.990 -55.421 1.00 31.75 466 ASN A N 1
ATOM 3555 C CA . ASN A 1 466 ? 11.012 -25.148 -54.201 1.00 31.75 466 ASN A CA 1
ATOM 3556 C C . ASN A 1 466 ? 9.976 -26.266 -54.422 1.00 31.75 466 ASN A C 1
ATOM 3558 O O . ASN A 1 466 ? 9.094 -26.149 -55.272 1.00 31.75 466 ASN A O 1
ATOM 3562 N N . HIS A 1 467 ? 10.089 -27.366 -53.670 1.00 32.69 467 HIS A N 1
ATOM 3563 C CA . HIS A 1 467 ? 9.218 -28.540 -53.789 1.00 32.69 467 HIS A CA 1
ATOM 3564 C C . HIS A 1 467 ? 8.445 -28.800 -52.492 1.00 32.69 467 HIS A C 1
ATOM 3566 O O . HIS A 1 467 ? 9.024 -28.766 -51.410 1.00 32.69 467 HIS A O 1
ATOM 3572 N N . PHE A 1 468 ? 7.156 -29.128 -52.621 1.00 34.41 468 PHE A N 1
ATOM 3573 C CA . PHE A 1 468 ? 6.365 -29.767 -51.567 1.00 34.41 468 PHE A CA 1
ATOM 3574 C C . PHE A 1 468 ? 6.561 -31.292 -51.631 1.00 34.41 468 PHE A C 1
ATOM 3576 O O . PHE A 1 468 ? 6.520 -31.881 -52.715 1.00 34.41 468 PHE A O 1
ATOM 3583 N N . TYR A 1 469 ? 6.766 -31.918 -50.470 1.00 34.19 469 TYR A N 1
ATOM 3584 C CA . TYR A 1 469 ? 6.922 -33.366 -50.296 1.00 34.19 469 TYR A CA 1
ATOM 3585 C C . TYR A 1 469 ? 5.598 -33.980 -49.809 1.00 34.19 469 TYR A C 1
ATOM 3587 O O . TYR A 1 469 ? 5.111 -33.608 -48.740 1.00 34.19 469 TYR A O 1
ATOM 3595 N N . ASP A 1 470 ? 5.000 -34.903 -50.574 1.00 36.44 470 ASP A N 1
ATOM 3596 C CA . ASP A 1 470 ? 3.860 -35.707 -50.105 1.00 36.44 470 ASP A CA 1
ATOM 3597 C C . ASP A 1 470 ? 4.372 -37.020 -49.498 1.00 36.44 470 ASP A C 1
ATOM 3599 O O . ASP A 1 470 ? 4.835 -37.919 -50.200 1.00 36.44 470 ASP A O 1
ATOM 3603 N N . ALA A 1 471 ? 4.277 -37.131 -48.173 1.00 30.36 471 ALA A N 1
ATOM 3604 C CA . ALA A 1 471 ? 4.799 -38.263 -47.412 1.00 30.36 471 ALA A CA 1
ATOM 3605 C C . ALA A 1 471 ? 4.000 -39.573 -47.573 1.00 30.36 471 ALA A C 1
ATOM 3607 O O . ALA A 1 471 ? 4.386 -40.578 -46.983 1.00 30.36 471 ALA A O 1
ATOM 3608 N N . ARG A 1 472 ? 2.889 -39.595 -48.326 1.00 33.38 472 ARG A N 1
ATOM 3609 C CA . ARG A 1 472 ? 2.096 -40.824 -48.538 1.00 33.38 472 ARG A CA 1
ATOM 3610 C C . ARG A 1 472 ? 2.422 -41.571 -49.831 1.00 33.38 472 ARG A C 1
ATOM 3612 O O . ARG A 1 472 ? 2.146 -42.761 -49.900 1.00 33.38 472 ARG A O 1
ATOM 3619 N N . GLU A 1 473 ? 2.999 -40.900 -50.825 1.00 36.44 473 GLU A N 1
ATOM 3620 C CA . GLU A 1 473 ? 3.235 -41.464 -52.169 1.00 36.44 473 GLU A CA 1
ATOM 3621 C C . GLU A 1 473 ? 4.723 -41.423 -52.585 1.00 36.44 473 GLU A C 1
ATOM 3623 O O . GLU A 1 473 ? 5.054 -41.809 -53.701 1.00 36.44 473 GLU A O 1
ATOM 3628 N N . GLU A 1 474 ? 5.624 -40.953 -51.708 1.00 33.78 474 GLU A N 1
ATOM 3629 C CA . GLU A 1 474 ? 7.086 -40.866 -51.921 1.00 33.78 474 GLU A CA 1
ATOM 3630 C C . GLU A 1 474 ? 7.511 -40.246 -53.274 1.00 33.78 474 GLU A C 1
ATOM 3632 O O . GLU A 1 474 ? 8.542 -40.601 -53.848 1.00 33.78 474 GLU A O 1
ATOM 3637 N N . GLN A 1 475 ? 6.737 -39.291 -53.805 1.00 32.44 475 GLN A N 1
ATOM 3638 C CA . GLN A 1 475 ? 7.069 -38.598 -55.053 1.00 32.44 475 GLN A CA 1
ATOM 3639 C C . GLN A 1 475 ? 7.010 -37.076 -54.931 1.00 32.44 475 GLN A C 1
ATOM 3641 O O . GLN A 1 475 ? 6.124 -36.494 -54.308 1.00 32.44 475 GLN A O 1
ATOM 3646 N N . THR A 1 476 ? 7.963 -36.421 -55.595 1.00 32.06 476 THR A N 1
ATOM 3647 C CA . THR A 1 476 ? 8.095 -34.964 -55.642 1.00 32.06 476 THR A CA 1
ATOM 3648 C C . THR A 1 476 ? 7.176 -34.379 -56.714 1.00 32.06 476 THR A C 1
ATOM 3650 O O . THR A 1 476 ? 7.325 -34.676 -57.902 1.00 32.06 476 THR A O 1
ATOM 3653 N N . MET A 1 477 ? 6.240 -33.512 -56.322 1.00 34.72 477 MET A N 1
ATOM 3654 C CA . MET A 1 477 ? 5.363 -32.811 -57.267 1.00 34.72 477 MET A CA 1
ATOM 3655 C C . MET A 1 477 ? 5.915 -31.422 -57.635 1.00 34.72 477 MET A C 1
ATOM 3657 O O . MET A 1 477 ? 6.681 -30.806 -56.889 1.00 34.72 477 MET A O 1
ATOM 3661 N N . ALA A 1 478 ? 5.560 -30.941 -58.831 1.00 29.14 478 ALA A N 1
ATOM 3662 C CA . ALA A 1 478 ? 5.932 -29.607 -59.306 1.00 29.14 478 ALA A CA 1
ATOM 3663 C C . ALA A 1 478 ? 5.065 -28.524 -58.630 1.00 29.14 478 ALA A C 1
ATOM 3665 O O . ALA A 1 478 ? 3.891 -28.793 -58.360 1.00 29.14 478 ALA A O 1
ATOM 3666 N N . PRO A 1 479 ? 5.615 -27.322 -58.374 1.00 31.67 479 PRO A N 1
ATOM 3667 C CA . PRO A 1 479 ? 4.889 -26.244 -57.715 1.00 31.67 479 PRO A CA 1
ATOM 3668 C C . PRO A 1 479 ? 3.702 -25.774 -58.558 1.00 31.67 479 PRO A C 1
ATOM 3670 O O . PRO A 1 479 ? 3.753 -25.758 -59.790 1.00 31.67 479 PRO A O 1
ATOM 3673 N N . VAL A 1 480 ? 2.635 -25.382 -57.869 1.00 31.42 480 VAL A N 1
ATOM 3674 C CA . VAL A 1 480 ? 1.486 -24.713 -58.465 1.00 31.42 480 VAL A CA 1
ATOM 3675 C C . VAL A 1 480 ? 1.298 -23.376 -57.771 1.00 31.42 480 VAL A C 1
ATOM 3677 O O . VAL A 1 480 ? 1.150 -23.335 -56.552 1.00 31.42 480 VAL A O 1
ATOM 3680 N N . ASP A 1 481 ? 1.268 -22.301 -58.555 1.00 29.45 481 ASP A N 1
ATOM 3681 C CA . ASP A 1 481 ? 0.906 -20.974 -58.070 1.00 29.45 481 ASP A CA 1
ATOM 3682 C C . ASP A 1 481 ? -0.580 -20.959 -57.687 1.00 29.45 481 ASP A C 1
ATOM 3684 O O . ASP A 1 481 ? -1.474 -21.023 -58.536 1.00 29.45 481 ASP A O 1
ATOM 3688 N N . ILE A 1 482 ? -0.853 -20.908 -56.382 1.00 32.66 482 ILE A N 1
ATOM 3689 C CA . ILE A 1 482 ? -2.202 -20.741 -55.844 1.00 32.66 482 ILE A CA 1
ATOM 3690 C C . ILE A 1 482 ? -2.466 -19.240 -55.719 1.00 32.66 482 ILE A C 1
ATOM 3692 O O . ILE A 1 482 ? -2.045 -18.597 -54.760 1.00 32.66 482 ILE A O 1
ATOM 3696 N N . TYR A 1 483 ? -3.188 -18.676 -56.686 1.00 29.08 483 TYR A N 1
ATOM 3697 C CA . TYR A 1 483 ? -3.717 -17.318 -56.572 1.00 29.08 483 TYR A CA 1
ATOM 3698 C C . TYR A 1 483 ? -4.967 -17.329 -55.683 1.00 29.08 483 TYR A C 1
ATOM 3700 O O . TYR A 1 483 ? -6.041 -17.776 -56.093 1.00 29.08 483 TYR A O 1
ATOM 3708 N N . VAL A 1 484 ? -4.823 -16.849 -54.446 1.00 32.88 484 VAL A N 1
ATOM 3709 C CA . VAL A 1 484 ? -5.945 -16.572 -53.540 1.00 32.88 484 VAL A CA 1
ATOM 3710 C C . VAL A 1 484 ? -6.435 -15.153 -53.825 1.00 32.88 484 VAL A C 1
ATOM 3712 O O . VAL A 1 484 ? -5.854 -14.183 -53.356 1.00 32.88 484 VAL A O 1
ATOM 3715 N N . ASP A 1 485 ? -7.492 -15.034 -54.627 1.00 28.95 485 ASP A N 1
ATOM 3716 C CA . ASP A 1 485 ? -8.017 -13.736 -55.092 1.00 28.95 485 ASP A CA 1
ATOM 3717 C C . ASP A 1 485 ? -8.703 -12.929 -53.969 1.00 28.95 485 ASP A C 1
ATOM 3719 O O . ASP A 1 485 ? -8.792 -11.706 -54.029 1.00 28.95 485 ASP A O 1
ATOM 3723 N N . ALA A 1 486 ? -9.203 -13.608 -52.930 1.00 28.58 486 ALA A N 1
ATOM 3724 C CA . ALA A 1 486 ? -9.768 -12.970 -51.744 1.00 28.58 486 ALA A CA 1
ATOM 3725 C C . ALA A 1 486 ? -9.773 -13.930 -50.545 1.00 28.58 486 ALA A C 1
ATOM 3727 O O . ALA A 1 486 ? -10.504 -14.922 -50.536 1.00 28.58 486 ALA A O 1
ATOM 3728 N N . LEU A 1 487 ? -9.016 -13.595 -49.499 1.00 29.11 487 LEU A N 1
ATOM 3729 C CA . LEU A 1 487 ? -9.303 -14.039 -48.134 1.00 29.11 487 LEU A CA 1
ATOM 3730 C C . LEU A 1 487 ? -10.460 -13.176 -47.631 1.00 29.11 487 LEU A C 1
ATOM 3732 O O . LEU A 1 487 ? -10.276 -12.004 -47.310 1.00 29.11 487 LEU A O 1
ATOM 3736 N N . THR A 1 488 ? -11.677 -13.716 -47.629 1.00 29.12 488 THR A N 1
ATOM 3737 C CA . THR A 1 488 ? -12.816 -12.980 -47.071 1.00 29.12 488 THR A CA 1
ATOM 3738 C C . THR A 1 488 ? -12.846 -13.253 -45.573 1.00 29.12 488 THR A C 1
ATOM 3740 O O . THR A 1 488 ? -13.440 -14.230 -45.131 1.00 29.12 488 THR A O 1
ATOM 3743 N N . ASN A 1 489 ? -12.179 -12.403 -44.788 1.00 29.58 489 ASN A N 1
ATOM 3744 C CA . ASN A 1 489 ? -12.362 -12.363 -43.339 1.00 29.58 489 ASN A CA 1
ATOM 3745 C C . ASN A 1 489 ? -13.784 -11.871 -43.061 1.00 29.58 489 ASN A C 1
ATOM 3747 O O . ASN A 1 489 ? -14.030 -10.675 -42.910 1.00 29.58 489 ASN A O 1
ATOM 3751 N N . SER A 1 490 ? -14.752 -12.779 -43.020 1.00 26.53 490 SER A N 1
ATOM 3752 C CA . SER A 1 490 ? -16.042 -12.473 -42.420 1.00 26.53 490 SER A CA 1
ATOM 3753 C C . SER A 1 490 ? -15.841 -12.474 -40.906 1.00 26.53 490 SER A C 1
ATOM 3755 O O . SER A 1 490 ? -16.031 -13.503 -40.260 1.00 26.53 490 SER A O 1
ATOM 3757 N N . PHE A 1 491 ? -15.435 -11.329 -40.345 1.00 26.59 491 PHE A N 1
ATOM 3758 C CA . PHE A 1 491 ? -15.591 -11.038 -38.919 1.00 26.59 491 PHE A CA 1
ATOM 3759 C C . PHE A 1 491 ? -17.092 -10.987 -38.619 1.00 26.59 491 PHE A C 1
ATOM 3761 O O . PHE A 1 491 ? -17.712 -9.926 -38.552 1.00 26.59 491 PHE A O 1
ATOM 3768 N N . ALA A 1 492 ? -17.709 -12.159 -38.501 1.00 25.66 492 ALA A N 1
ATOM 3769 C CA . ALA A 1 492 ? -19.034 -12.285 -37.936 1.00 25.66 492 ALA A CA 1
ATOM 3770 C C . ALA A 1 492 ? -18.894 -12.072 -36.427 1.00 25.66 492 ALA A C 1
ATOM 3772 O O . ALA A 1 492 ? -18.572 -12.994 -35.686 1.00 25.66 492 ALA A O 1
ATOM 3773 N N . GLN A 1 493 ? -19.054 -10.809 -36.026 1.00 29.27 493 GLN A N 1
ATOM 3774 C CA . GLN A 1 493 ? -19.602 -10.359 -34.748 1.00 29.27 493 GLN A CA 1
ATOM 3775 C C . GLN A 1 493 ? -19.787 -11.466 -33.695 1.00 29.27 493 GLN A C 1
ATOM 3777 O O . GLN A 1 493 ? -20.857 -12.057 -33.563 1.00 29.27 493 GLN A O 1
ATOM 3782 N N . VAL A 1 494 ? -18.770 -11.643 -32.859 1.00 26.84 494 VAL A N 1
ATOM 3783 C CA . VAL A 1 494 ? -18.983 -11.848 -31.429 1.00 26.84 494 VAL A CA 1
ATOM 3784 C C . VAL A 1 494 ? -18.085 -10.829 -30.736 1.00 26.84 494 VAL A C 1
ATOM 3786 O O . VAL A 1 494 ? -16.870 -10.964 -30.747 1.00 26.84 494 VAL A O 1
ATOM 3789 N N . ALA A 1 495 ? -18.722 -9.800 -30.179 1.00 23.52 495 ALA A N 1
ATOM 3790 C CA . ALA A 1 495 ? -18.141 -8.692 -29.421 1.00 23.52 495 ALA A CA 1
ATOM 3791 C C . ALA A 1 495 ? -17.320 -7.647 -30.212 1.00 23.52 495 ALA A C 1
ATOM 3793 O O . ALA A 1 495 ? -16.398 -7.928 -30.969 1.00 23.52 495 ALA A O 1
ATOM 3794 N N . ASN A 1 496 ? -17.729 -6.395 -30.008 1.00 29.22 496 ASN A N 1
ATOM 3795 C CA . ASN A 1 496 ? -17.193 -5.162 -30.566 1.00 29.22 496 ASN A CA 1
ATOM 3796 C C . ASN A 1 496 ? -15.696 -4.973 -30.275 1.00 29.22 496 ASN A C 1
ATOM 3798 O O . ASN A 1 496 ? -15.338 -4.769 -29.124 1.00 29.22 496 ASN A O 1
ATOM 3802 N N . ALA A 1 497 ? -14.861 -4.911 -31.312 1.00 24.59 497 ALA A N 1
ATOM 3803 C CA . ALA A 1 497 ? -13.732 -3.981 -31.395 1.00 24.59 497 ALA A CA 1
ATOM 3804 C C . ALA A 1 497 ? -13.156 -4.022 -32.816 1.00 24.59 497 ALA A C 1
ATOM 3806 O O . ALA A 1 497 ? -12.727 -5.065 -33.301 1.00 24.59 497 ALA A O 1
ATOM 3807 N N . THR A 1 498 ? -13.173 -2.882 -33.503 1.00 21.91 498 THR A N 1
ATOM 3808 C CA . THR A 1 498 ? -12.473 -2.711 -34.781 1.00 21.91 498 THR A CA 1
ATOM 3809 C C . THR A 1 498 ? -11.074 -2.201 -34.460 1.00 21.91 498 THR A C 1
ATOM 3811 O O . THR A 1 498 ? -10.944 -1.071 -34.001 1.00 21.91 498 THR A O 1
ATOM 3814 N N . TYR A 1 499 ? -10.042 -3.007 -34.702 1.00 23.39 499 TYR A N 1
ATOM 3815 C CA . TYR A 1 499 ? -8.662 -2.524 -34.776 1.00 23.39 499 TYR A CA 1
ATOM 3816 C C . TYR A 1 499 ? -8.173 -2.678 -36.214 1.00 23.39 499 TYR A C 1
ATOM 3818 O O . TYR A 1 499 ? -8.150 -3.782 -36.755 1.00 23.39 499 TYR A O 1
ATOM 3826 N N . SER A 1 500 ? -7.819 -1.556 -36.837 1.00 21.41 500 SER A N 1
ATOM 3827 C CA . SER A 1 500 ? -7.045 -1.507 -38.076 1.00 21.41 500 SER A CA 1
ATOM 3828 C C . SER A 1 500 ? -5.557 -1.531 -37.732 1.00 21.41 500 SER A C 1
ATOM 3830 O O . SER A 1 500 ? -5.129 -0.742 -36.887 1.00 21.41 500 SER A O 1
ATOM 3832 N N . VAL A 1 501 ? -4.797 -2.409 -38.390 1.00 22.94 501 VAL A N 1
ATOM 3833 C CA . VAL A 1 501 ? -3.326 -2.344 -38.455 1.00 22.94 501 VAL A CA 1
ATOM 3834 C C . VAL A 1 501 ? -2.913 -1.324 -39.504 1.00 22.94 501 VAL A C 1
ATOM 3836 O O . VAL A 1 501 ? -3.552 -1.328 -40.583 1.00 22.94 501 VAL A O 1
#

Secondary structure (DSSP, 8-state):
-EE--TT-S-PEESSPPGGGGG--GGGGSS-HHHHHHHHHHHHHHHHHHHHHHHHHHHHHHT-GGGS-HHHHHHHHHHHTT--S-HHHHHHHHHHHHHHHHHHHHTS-GGGHHHHHHHHHHHHHHHHHHHHHHHHHHHHHHHHHHHHHHHHHHHHHHHHHHHS-GGGS-HHHHHHHHHT-PPPPP-TT-BSB-TTS-B-EEEEE-S--EEEE--SSTTTT-EEEEEEEEEEEEEE-TTT--EEEEEEEEEEEE--GGGEEEEESS-EEE--SS-EEE-SEEEESS-EEE--SSEEEESS-EEESS-EEESBTTBS---SSEEEEE-TTS-EEE----TTSTTHHHHHHHHHTTSEE-GGGTPPPPPPSS-TTS------PPPPPTT-TT--HHHHHHHHHHHH--EEEE-TTS-EEEE-TTS-B-GGG----------EETTEESEEE-TTS-EEE---S---SS---EETTTTEEPPP--------------SS------

pLDDT: mean 71.4, std 18.85, range [21.41, 94.62]

Radius of gyration: 45.2 Å; chains: 1; bounding box: 77×65×159 Å

Sequence (501 aa):
VAIFIDGTPFVLTAPLLFIEHFQSSEDYYMRAYFSSFIRIIRFIAYFITLCAPAIYVALTTFHQELIPTQLLFTLVAGHSNIPFPAAVEAAVMLMTFDILREAGIRLPQAIGSAISIVGAFVGYVGADSRHTTRSIDFQKARIAAEAALEHGTIQLKNIILRNRLDLLSRSELDALLAAIPPPPTLDTYAYQTPGGSLAFEVISTSDVEVGPVARGTYSPRMGEAQTFRVRAGAINPGTGVGAVMARDIQGVGLFLIRFGVFYEEVLEIAPGANMSFAGWVHSNGDIYLDSQASLTFSDSLTAAGNMFRGRLDRTQYNAGSVRVNNAAGTAVSMNIDSDSPTWMTDSMNLWNGRVLSRSHGYPRLDAPIDPTDTPHDIIERPLPTGTPGRNESTENEKFSNKACLTLRIHADNSLTAVDSRGNDVSSYFTTAVLRVSGTTGGKPLYSKNSASNYVFTKKGAYGVTNHFYDAREEQTMAPVDIYVDALTNSFAQVANATYSV

Foldseek 3Di:
DWDDDPPDPDIDDPPDDPLCVLADPVLVVDDVVVSVVSSVVSVVVVCCVVCVLVVVLCCLPPNVVVDPPVVSVVVVLLCLPPPDRSVVVSVVLVVVLVVLVVVLVPDDPVCVVVSVVVNVVVVVCVVVVSVVVLVVQQVVQVVQQVVQLVLLVVLVVVCLVVDPLVPDDQVRVQVSQAPRDGDDADDQKDQAALVRHGQWGKHWPDDWDFAQDCDDLRGRDTWTKTKMKTKTKIARNSSRHIDIDMDIDIDTGDDLVQAQAEEAEEAEDEEADADETEGEHEYQEEYEYAYQAEYEYQFAYEYQYWYDDDGPVDPDGHPHFYWYQAPVRDTDTDPDIRPDPCNVVCCCVGRVPRYYYNVNVNHRDDNPDDPPPDPLPDQDQQDPPPPPPRDPVVSVCSVVLNQDWDWDQDLVQQIWIAHSVRDTPSVQADGFDQDFDDDDPNHTQWDQDPVSDIDGDDDDDDDDDDWDADPPPRDTDDDDDRDRVDRPRPPPDDDDDDDDD